Protein AF-0000000077146013 (afdb_homodimer)

Organism: Bacillus cereus (strain ATCC 14579 / DSM 31 / CCUG 7414 / JCM 2152 / NBRC 15305 / NCIMB 9373 / NCTC 2599 / NRRL B-3711) (NCBI:txid226900)

Secondary structure (DSSP, 8-state):
--EEEEETTTSHHHHHHHHHHHHTT-EEEEEESSSPP-S-SSEEEE--TT-HHHHHHHHHHH--SEEEE--S---TTHHHH-THHHHHHHHHHHHHHHHHHTT--EEEEEEEGGGB---SEEE-TT---B--SSHHHHHHHHHHHHHHHHHHHH--EEEEEEE-EEE-TT--S--HHHHHHHHHHTT--EE------EEEEEEHHHHHHHHHHHHHH---EEEEES-S-EEEHHHHHHHHHHHHT-GGGEETTSSPPPTTS-SBEEE--HHHHHTS----HHHHHTSSSTTHHHHHHHTTT-/--EEEEETTTSHHHHHHHHHHHHTT-EEEEEESSSPP-S-SSEEEE--TT-HHHHHHHHHHH--SEEEE--S---TTHHHH-THHHHHHHHHHHHHHHHHHTT--EEEEEEEGGGB---SEEE-TT---B--SSHHHHHHHHHHHHHHHHHHHH--EEEEEEE-EEE-TT--S--HHHHHHHHHHTT--EE------EEEEEEHHHHHHHHHHHHHH---EEEEES-S-EEEHHHHHHHHHHHHT-GGGEETTSSPPPTTS-SBEEE--HHHHHTS----HHHHHTSSSTTHHHHHHHTTT-

InterPro domains:
  IPR001509 NAD-dependent epimerase/dehydratase [PF01370] (4-226)
  IPR036291 NAD(P)-binding domain superfamily [SSF51735] (1-283)
  IPR050177 Bifunctional lipid A modification and metabolic enzymes [PTHR43245] (1-280)

Solvent-accessible surface area (backbone atoms only — not comparable to full-atom values): 31900 Å² total; per-residue (Å²): 120,60,32,31,34,28,37,32,22,47,40,74,53,20,46,44,33,54,51,52,40,50,75,71,57,38,46,47,37,26,26,28,69,86,59,73,67,68,90,65,94,55,47,77,38,85,45,57,59,81,35,64,70,50,38,48,51,51,42,66,72,65,47,33,40,31,36,40,44,56,62,69,76,75,50,64,74,57,25,39,70,34,75,59,29,68,50,46,40,43,28,50,51,50,46,52,50,47,34,47,74,58,58,28,45,39,38,35,36,62,50,41,52,63,32,42,53,83,47,73,44,69,47,50,71,84,58,83,56,60,27,68,87,34,48,31,19,32,33,50,45,42,45,48,55,50,48,57,56,50,21,69,75,70,65,41,42,41,26,36,35,25,35,55,46,66,41,51,62,77,64,71,76,71,43,68,65,58,42,41,50,53,23,48,75,68,72,32,67,24,74,29,32,70,28,73,37,24,43,34,54,32,46,40,63,50,53,20,48,50,53,52,49,44,62,72,67,62,61,64,49,64,40,43,49,58,59,51,55,52,42,37,42,44,60,52,51,48,50,52,20,55,73,71,68,43,55,87,34,59,34,65,59,64,38,90,68,64,87,86,53,54,46,37,37,37,48,50,29,59,59,37,39,71,75,64,67,49,71,64,48,62,50,60,81,31,57,82,55,90,65,24,78,52,49,56,58,55,58,44,76,107,121,61,31,31,34,29,37,32,22,47,39,75,53,20,47,44,34,53,52,53,41,50,74,72,57,40,45,46,36,27,26,28,71,86,59,73,67,68,91,66,94,55,47,78,37,85,45,56,59,82,36,65,70,52,38,47,50,52,42,68,71,66,48,34,40,31,36,39,45,54,60,68,77,75,49,64,74,58,24,37,70,33,74,60,29,67,49,46,39,43,28,51,51,50,47,50,51,47,34,47,75,57,59,28,46,37,38,35,35,64,50,40,51,61,33,42,53,84,47,74,44,69,47,51,73,83,60,84,56,60,26,68,88,34,49,31,19,32,31,51,44,42,45,49,55,49,47,57,54,49,22,69,74,70,66,43,43,42,25,38,35,24,36,54,48,65,39,52,62,78,64,71,76,71,44,68,64,58,41,40,50,52,22,48,74,67,73,34,68,25,74,29,33,70,27,73,37,25,44,34,54,31,46,41,65,49,52,20,50,50,53,53,48,44,62,72,68,63,61,64,50,65,37,44,48,57,60,50,55,52,41,37,43,45,58,51,50,48,50,52,19,55,73,72,68,43,57,86,34,58,34,66,57,63,37,89,68,64,87,89,54,55,45,38,37,37,47,51,32,59,59,37,37,71,76,64,68,48,71,66,48,60,48,60,82,34,58,83,55,89,64,23,76,53,50,58,60,56,58,41,74,108

Foldseek 3Di:
DAEEEEECLQPDLNVLLQVVCVVVPYQYEYEDAPDDHDPDPHHYHHADLLDLVRLLVVCLVRLGQEYEYEDADDAPDCRFAPPCLVSVLVSVVSNVVSSLVSNHAEYEYEAAPQQADDDADEDDQPDPGGDCPTSRNVSRVVSQVVCQVVCVVSVHQYEYEHEYAEAFPPDDDCRQLVQLLVCVVVVAAREEEQQLAWTFYAYSSLQSVLRNLCRVLRDGGYAYRTQQDIDGRVVLSCLLCVVSVHNVRYHYNRDYDDPPHYRYYGYDRPCSCPVSVDHHCLCVVPVPDPSSVNVRNPVRVD/DAEEEEECLQPDLNVLLQVVCVVVPYQYEYEDAPDDHDPDPHHYHHADLLDLVRLLVVCLVRLGQEYEYEDADDAPDCRFAPPCLVSVLVSVVSNVVSSLVSPHAEYEYEAAPQQADFDADEDDQPDPGGDCPTSRNVSRVVSQVVCQVVCVVSVHQYEYEHEYAEAFAPDDDCGQLVQLLVCVVVVAAREEEQQLAWTFYAYSSLQSVLRNLCRVLRDGGYAYRTQQDIDGRVVLSCLLCVVSVHNVRYHYNRDYDDPPHYRYYGYDRPCSCPVSVDHHCLCVVPVPDPSSVSVRNVVRVD

Radius of gyration: 28.06 Å; Cα contacts (8 Å, |Δi|>4): 1224; chains: 2; bounding box: 47×86×62 Å

pLDDT: mean 90.29, std 14.58, range [30.48, 98.94]

Nearest PDB structures (foldseek):
  1n7g-assembly1_D  TM=8.076E-01  e=1.288E-20  Arabidopsis thaliana
  3m2p-assembly2_C  TM=8.566E-01  e=1.652E-19  Bacillus cereus ATCC 14579
  1r66-assembly1_A-2  TM=8.326E-01  e=8.518E-19  Streptomyces venezuelae
  1r6d-assembly1_A-2  TM=8.317E-01  e=5.270E-18  Streptomyces venezuelae
  8shh-assembly1_B  TM=7.884E-01  e=2.542E-18  Micromonospora carbonacea

Structure (mmCIF, N/CA/C/O backbone):
data_AF-0000000077146013-model_v1
#
loop_
_entity.id
_entity.type
_entity.pdbx_description
1 polymer 'CDP-3-C-methyl-4-keto-6-deoxy-hexose 4-reductase'
#
loop_
_atom_site.group_PDB
_atom_site.id
_atom_site.type_symbol
_atom_site.label_atom_id
_atom_site.label_alt_id
_atom_site.label_comp_id
_atom_site.label_asym_id
_atom_site.label_entity_id
_atom_site.label_seq_id
_atom_site.pdbx_PDB_ins_code
_atom_site.Cartn_x
_atom_site.Cartn_y
_atom_site.Cartn_z
_atom_site.occupancy
_atom_site.B_iso_or_equiv
_atom_site.auth_seq_id
_atom_site.auth_comp_id
_atom_site.auth_asym_id
_atom_site.auth_atom_id
_atom_site.pdbx_PDB_model_num
ATOM 1 N N . MET A 1 1 ? -20.594 8.898 26.219 1 82.44 1 MET A N 1
ATOM 2 C CA . MET A 1 1 ? -19.641 9.773 25.562 1 82.44 1 MET A CA 1
ATOM 3 C C . MET A 1 1 ? -18.828 9.008 24.516 1 82.44 1 MET A C 1
ATOM 5 O O . MET A 1 1 ? -18.484 7.848 24.719 1 82.44 1 MET A O 1
ATOM 9 N N . LYS A 1 2 ? -18.688 9.625 23.297 1 94.38 2 LYS A N 1
ATOM 10 C CA . LYS A 1 2 ? -17.922 8.969 22.25 1 94.38 2 LYS A CA 1
ATOM 11 C C . LYS A 1 2 ? -16.438 8.969 22.578 1 94.38 2 LYS A C 1
ATOM 13 O O . LYS A 1 2 ? -15.875 10 22.969 1 94.38 2 LYS A O 1
ATOM 18 N N . LYS A 1 3 ? -15.898 7.898 22.672 1 97.94 3 LYS A N 1
ATOM 19 C CA . LYS A 1 3 ? -14.461 7.762 22.875 1 97.94 3 LYS A CA 1
ATOM 20 C C . LYS A 1 3 ? -13.703 7.922 21.547 1 97.94 3 LYS A C 1
ATOM 22 O O . LYS A 1 3 ? -13.969 7.207 20.578 1 97.94 3 LYS A O 1
ATOM 27 N N . VAL A 1 4 ? -12.773 8.844 21.516 1 98.88 4 VAL A N 1
ATOM 28 C CA . VAL A 1 4 ? -11.992 9.078 20.312 1 98.88 4 VAL A CA 1
ATOM 29 C C . VAL A 1 4 ? -10.508 8.922 20.609 1 98.88 4 VAL A C 1
ATOM 31 O O . VAL A 1 4 ? -10.031 9.367 21.672 1 98.88 4 VAL A O 1
ATOM 34 N N . VAL A 1 5 ? -9.82 8.211 19.781 1 98.88 5 VAL A N 1
ATOM 35 C CA . VAL A 1 5 ? -8.359 8.133 19.828 1 98.88 5 VAL A CA 1
ATOM 36 C C . VAL A 1 5 ? -7.762 9.125 18.828 1 98.88 5 VAL A C 1
ATOM 38 O O . VAL A 1 5 ? -8.242 9.242 17.703 1 98.88 5 VAL A O 1
ATOM 41 N N . VAL A 1 6 ? -6.789 9.883 19.281 1 98.75 6 VAL A N 1
ATOM 42 C CA . VAL A 1 6 ? -5.984 10.758 18.438 1 98.75 6 VAL A CA 1
ATOM 43 C C . VAL A 1 6 ? -4.527 10.305 18.469 1 98.75 6 VAL A C 1
ATOM 45 O O . VAL A 1 6 ? -3.824 10.508 19.453 1 98.75 6 VAL A O 1
ATOM 48 N N . THR A 1 7 ? -4.098 9.672 17.359 1 98.56 7 THR A N 1
ATOM 49 C CA . THR A 1 7 ? -2.664 9.414 17.297 1 98.56 7 THR A CA 1
ATOM 50 C C . THR A 1 7 ? -1.906 10.672 16.875 1 98.56 7 THR A C 1
ATOM 52 O O . THR A 1 7 ? -2.412 11.469 16.078 1 98.56 7 THR A O 1
ATOM 55 N N . GLY A 1 8 ? -0.671 10.812 17.453 1 96.38 8 GLY A N 1
ATOM 56 C CA . GLY A 1 8 ? 0.043 12.062 17.219 1 96.38 8 GLY A CA 1
ATOM 57 C C . GLY A 1 8 ? -0.553 13.234 17.984 1 96.38 8 GLY A C 1
ATOM 58 O O . GLY A 1 8 ? -0.458 14.375 17.531 1 96.38 8 GLY A O 1
ATOM 59 N N . GLY A 1 9 ? -1.17 12.914 19.062 1 96 9 GLY A N 1
ATOM 60 C CA . GLY A 1 9 ? -1.886 13.938 19.812 1 96 9 GLY A CA 1
ATOM 61 C C . GLY A 1 9 ? -0.978 15.023 20.359 1 96 9 GLY A C 1
ATOM 62 O O . GLY A 1 9 ? -1.413 16.156 20.562 1 96 9 GLY A O 1
ATOM 63 N N . SER A 1 10 ? 0.264 14.695 20.562 1 93.75 10 SER A N 1
ATOM 64 C CA . SER A 1 10 ? 1.206 15.656 21.125 1 93.75 10 SER A CA 1
ATOM 65 C C . SER A 1 10 ? 1.907 16.453 20.031 1 93.75 10 SER A C 1
ATOM 67 O O . S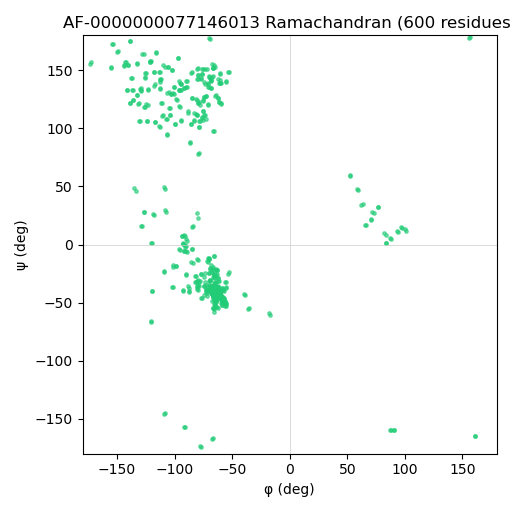ER A 1 10 ? 2.725 17.328 20.312 1 93.75 10 SER A O 1
ATOM 69 N N . GLY A 1 11 ? 1.597 16.125 18.797 1 92.81 11 GLY A N 1
ATOM 70 C CA . GLY A 1 11 ? 2.225 16.797 17.672 1 92.81 11 GLY A CA 1
ATOM 71 C C . GLY A 1 11 ? 1.648 18.188 17.406 1 92.81 11 GLY A C 1
ATOM 72 O O . GLY A 1 11 ? 0.828 18.672 18.188 1 92.81 11 GLY A O 1
ATOM 73 N N . TRP A 1 12 ? 2.102 18.75 16.344 1 90.62 12 TRP A N 1
ATOM 74 C CA . TRP A 1 12 ? 1.746 20.125 15.984 1 90.62 12 TRP A CA 1
ATOM 75 C C . TRP A 1 12 ? 0.247 20.25 15.742 1 90.62 12 TRP A C 1
ATOM 77 O O . TRP A 1 12 ? -0.431 21.047 16.391 1 90.62 12 TRP A O 1
ATOM 87 N N . ILE A 1 13 ? -0.302 19.391 14.828 1 94.5 13 ILE A N 1
ATOM 88 C CA . ILE A 1 13 ? -1.732 19.406 14.547 1 94.5 13 ILE A CA 1
ATOM 89 C C . ILE A 1 13 ? -2.498 18.781 15.711 1 94.5 13 ILE A C 1
ATOM 91 O O . ILE A 1 13 ? -3.566 19.266 16.094 1 94.5 13 ILE A O 1
ATOM 95 N N . GLY A 1 14 ? -1.91 17.828 16.359 1 96.06 14 GLY A N 1
ATOM 96 C CA . GLY A 1 14 ? -2.543 17 17.375 1 96.06 14 GLY A CA 1
ATOM 97 C C . GLY A 1 14 ? -3.021 17.797 18.578 1 96.06 14 GLY A C 1
ATOM 98 O O . GLY A 1 14 ? -4.133 17.578 19.062 1 96.06 14 GLY A O 1
ATOM 99 N N . LYS A 1 15 ? -2.23 18.719 19.047 1 93.5 15 LYS A N 1
ATOM 100 C CA . LYS A 1 15 ? -2.592 19.484 20.234 1 93.5 15 LYS A CA 1
ATOM 101 C C . LYS A 1 15 ? -3.861 20.297 20 1 93.5 15 LYS A C 1
ATOM 103 O O . LYS A 1 15 ? -4.695 20.438 20.906 1 93.5 15 LYS A O 1
ATOM 108 N N . TYR A 1 16 ? -3.98 20.797 18.719 1 94.19 16 TYR A N 1
ATOM 109 C CA . TYR A 1 16 ? -5.172 21.578 18.391 1 94.19 16 TYR A CA 1
ATOM 110 C C . TYR A 1 16 ? -6.383 20.672 18.234 1 94.19 16 TYR A C 1
ATOM 112 O O . TYR A 1 16 ? -7.492 21.031 18.641 1 94.19 16 TYR A O 1
ATOM 120 N N . VAL A 1 17 ? -6.188 19.5 17.703 1 97.88 17 VAL A N 1
ATOM 121 C CA . VAL A 1 17 ? -7.262 18.531 17.516 1 97.88 17 VAL A CA 1
ATOM 122 C C . VAL A 1 17 ? -7.777 18.062 18.875 1 97.88 17 VAL A C 1
ATOM 124 O O . VAL A 1 17 ? -8.984 18.047 19.125 1 97.88 17 VAL A O 1
ATOM 127 N N . VAL A 1 18 ? -6.855 17.703 19.75 1 97.81 18 VAL A N 1
ATOM 128 C CA . VAL A 1 18 ? -7.199 17.219 21.078 1 97.81 18 VAL A CA 1
ATOM 129 C C . VAL A 1 18 ? -7.996 18.297 21.828 1 97.81 18 VAL A C 1
ATOM 131 O O . VAL A 1 18 ? -9.039 18 22.422 1 97.81 18 VAL A O 1
ATOM 134 N N . HIS A 1 19 ? -7.523 19.531 21.75 1 96.25 19 HIS A N 1
ATOM 135 C CA . HIS A 1 19 ? -8.211 20.641 22.406 1 96.25 19 HI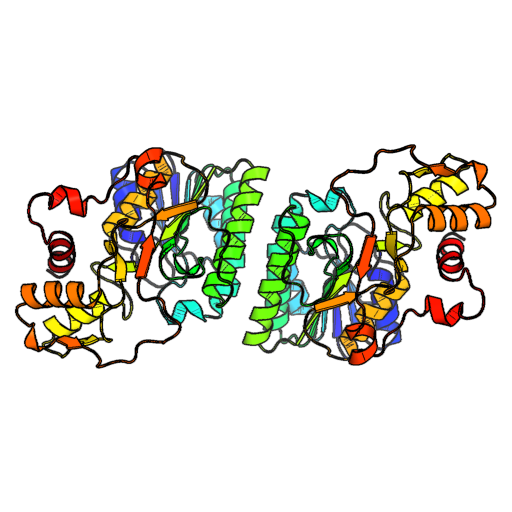S A CA 1
ATOM 136 C C . HIS A 1 19 ? -9.641 20.781 21.906 1 96.25 19 HIS A C 1
ATOM 138 O O . HIS A 1 19 ? -10.57 20.891 22.703 1 96.25 19 HIS A O 1
ATOM 144 N N . SER A 1 20 ? -9.773 20.766 20.641 1 96.38 20 SER A N 1
ATOM 145 C CA . SER A 1 20 ? -11.086 20.922 20.016 1 96.38 20 SER A CA 1
ATOM 146 C C . SER A 1 20 ? -12.031 19.797 20.422 1 96.38 20 SER A C 1
ATOM 148 O O . SER A 1 20 ? -13.203 20.031 20.719 1 96.38 20 SER A O 1
ATOM 150 N N . LEU A 1 21 ? -11.562 18.562 20.453 1 98.19 21 LEU A N 1
ATOM 151 C CA . LEU A 1 21 ? -12.375 17.391 20.766 1 98.19 21 LEU A CA 1
ATOM 152 C C . LEU A 1 21 ? -12.844 17.438 22.219 1 98.19 21 LEU A C 1
ATOM 154 O O . LEU A 1 21 ? -13.984 17.062 22.516 1 98.19 21 LEU A O 1
ATOM 158 N N . ILE A 1 22 ? -11.961 17.922 23.109 1 97.25 22 ILE A N 1
ATOM 159 C CA . ILE A 1 22 ? -12.328 18.062 24.5 1 97.25 22 ILE A CA 1
ATOM 160 C C . ILE A 1 22 ? -13.492 19.062 24.641 1 97.25 22 ILE A C 1
ATOM 162 O O . ILE A 1 22 ? -14.469 18.781 25.328 1 97.25 22 ILE A O 1
ATOM 166 N N . GLN A 1 23 ? -13.375 20.125 23.875 1 95.56 23 GLN A N 1
ATOM 167 C CA . GLN A 1 23 ? -14.406 21.156 23.922 1 95.56 23 GLN A CA 1
ATOM 168 C C . GLN A 1 23 ? -15.734 20.625 23.391 1 95.56 23 GLN A C 1
ATOM 170 O O . GLN A 1 23 ? -16.797 21.047 23.844 1 95.56 23 GLN A O 1
ATOM 175 N N . LYS A 1 24 ? -15.656 19.672 22.578 1 95.94 24 LYS A N 1
ATOM 176 C CA . LYS A 1 24 ? -16.859 19.125 21.953 1 95.94 24 LYS A CA 1
ATOM 177 C C . LYS A 1 24 ? -17.438 18 22.781 1 95.94 24 LYS A C 1
ATOM 179 O O . LYS A 1 24 ? -18.453 17.391 22.406 1 95.94 24 LYS A O 1
ATOM 184 N N . GLY A 1 25 ? -16.781 17.578 23.859 1 96.62 25 GLY A N 1
ATOM 185 C CA . GLY A 1 25 ? -17.359 16.641 24.812 1 96.62 25 GLY A CA 1
ATOM 186 C C . GLY A 1 25 ? -16.938 15.203 24.578 1 96.62 25 GLY A C 1
ATOM 187 O O . GLY A 1 25 ? -17.516 14.273 25.141 1 96.62 25 GLY A O 1
ATOM 188 N N . TYR A 1 26 ? -15.922 14.961 23.781 1 98 26 TYR A N 1
ATOM 189 C CA . TYR A 1 26 ? -15.406 13.609 23.562 1 98 26 TYR A CA 1
ATOM 190 C C . TYR A 1 26 ? -14.57 13.148 24.75 1 98 26 TYR A C 1
ATOM 192 O O . TYR A 1 26 ? -13.93 13.961 25.422 1 98 26 TYR A O 1
ATOM 200 N N . GLU A 1 27 ? -14.617 11.906 25.016 1 98.62 27 GLU A N 1
ATOM 201 C CA . GLU A 1 27 ? -13.555 11.289 25.797 1 98.62 27 GLU A CA 1
ATOM 202 C C . GLU A 1 27 ? -12.32 11.031 24.938 1 98.62 27 GLU A C 1
ATOM 204 O O . GLU A 1 27 ? -12.305 10.109 24.125 1 98.62 27 GLU A O 1
ATOM 209 N N . VAL A 1 28 ? -11.336 11.859 25.188 1 98.62 28 VAL A N 1
ATOM 210 C CA . VAL A 1 28 ? -10.203 11.875 24.266 1 98.62 28 VAL A CA 1
ATOM 211 C C . VAL A 1 28 ? -9.07 11.016 24.812 1 98.62 28 VAL A C 1
ATOM 213 O O . VAL A 1 28 ? -8.648 11.203 25.969 1 98.62 28 VAL A O 1
ATOM 216 N N . HIS A 1 29 ? -8.625 10.062 24.047 1 98.62 29 HIS A N 1
ATOM 217 C CA . HIS A 1 29 ? -7.402 9.305 24.266 1 98.62 29 HIS A CA 1
ATOM 218 C C . HIS A 1 29 ? -6.344 9.648 23.219 1 98.62 29 HIS A C 1
ATOM 220 O O . HIS A 1 29 ? -6.496 9.336 22.047 1 98.62 29 HIS A O 1
ATOM 226 N N . ALA A 1 30 ? -5.266 10.32 23.641 1 98.19 30 ALA A N 1
ATOM 227 C CA . ALA A 1 30 ? -4.234 10.805 22.719 1 98.19 30 ALA A CA 1
ATOM 228 C C . ALA A 1 30 ? -2.914 10.07 22.938 1 98.19 30 ALA A C 1
ATOM 230 O O . ALA A 1 30 ? -2.533 9.805 24.094 1 98.19 30 ALA A O 1
ATOM 231 N N . THR A 1 31 ? -2.236 9.758 21.812 1 97.81 31 THR A N 1
ATOM 232 C CA . THR A 1 31 ? -0.962 9.062 21.953 1 97.81 31 THR A CA 1
ATOM 233 C C . THR A 1 31 ? 0.205 10.031 21.766 1 97.81 31 THR A C 1
ATOM 235 O O . THR A 1 31 ? 0.073 11.055 21.094 1 97.81 31 THR A O 1
ATOM 238 N N . TYR A 1 32 ? 1.273 9.703 22.438 1 95.69 32 TYR A N 1
ATOM 239 C CA . TYR A 1 32 ? 2.576 10.336 22.266 1 95.69 32 TYR A CA 1
ATOM 240 C C . TYR A 1 32 ? 3.701 9.32 22.391 1 95.69 32 TYR A C 1
ATOM 242 O O . TYR A 1 32 ? 3.49 8.211 22.891 1 95.69 32 TYR A O 1
ATOM 250 N N . ASN A 1 33 ? 4.867 9.656 21.797 1 90.25 33 ASN A N 1
ATOM 251 C CA . ASN A 1 33 ? 5.992 8.727 21.875 1 90.25 33 ASN A CA 1
ATOM 252 C C . ASN A 1 33 ? 7.199 9.375 22.547 1 90.25 33 ASN A C 1
ATOM 254 O O . ASN A 1 33 ? 7.492 9.102 23.719 1 90.25 33 ASN A O 1
ATOM 258 N N . LYS A 1 34 ? 7.809 10.391 21.906 1 80 34 LYS A N 1
ATOM 259 C CA . LYS A 1 34 ? 9.039 10.992 22.422 1 80 34 LYS A CA 1
ATOM 260 C C . LYS A 1 34 ? 8.75 12.312 23.125 1 80 34 LYS A C 1
ATOM 262 O O . LYS A 1 34 ? 9.297 12.586 24.188 1 80 34 LYS A O 1
ATOM 267 N N . ASN A 1 35 ? 7.758 13.023 22.531 1 75.12 35 ASN A N 1
ATOM 268 C CA . ASN A 1 35 ? 7.488 14.344 23.094 1 75.12 35 ASN A CA 1
ATOM 269 C C . ASN A 1 35 ? 6.449 14.281 24.203 1 75.12 35 ASN A C 1
ATOM 271 O O . ASN A 1 35 ? 5.48 13.523 24.109 1 75.12 35 ASN A O 1
ATOM 275 N N . ASN A 1 36 ? 6.699 15.047 25.172 1 78.31 36 ASN A N 1
ATOM 276 C CA . ASN A 1 36 ? 5.77 15.102 26.297 1 78.31 36 ASN A CA 1
ATOM 277 C C . ASN A 1 36 ? 4.445 15.742 25.891 1 78.31 36 ASN A C 1
ATOM 279 O O . ASN A 1 36 ? 4.426 16.703 25.125 1 78.31 36 ASN A O 1
ATOM 283 N N . PRO A 1 37 ? 3.443 15.102 26.469 1 80.69 37 PRO A N 1
ATOM 284 C CA . PRO A 1 37 ? 2.105 15.617 26.172 1 80.69 37 PRO A CA 1
ATOM 285 C C . PRO A 1 37 ? 1.881 17.016 26.734 1 80.69 37 PRO A C 1
ATOM 287 O O . PRO A 1 37 ? 2.602 17.453 27.641 1 80.69 37 PRO A O 1
ATOM 290 N N . SER A 1 38 ? 1.011 17.672 26.109 1 80.19 38 SER A N 1
ATOM 291 C CA . SER A 1 38 ? 0.583 18.984 26.594 1 80.19 38 SER A CA 1
ATOM 292 C C . SER A 1 38 ? -0.215 18.859 27.891 1 80.19 38 SER A C 1
ATOM 294 O O . SER A 1 38 ? -0.377 17.766 28.422 1 80.19 38 SER A O 1
ATOM 296 N N . HIS A 1 39 ? -0.571 20.031 28.406 1 86.88 39 HIS A N 1
ATOM 297 C CA . HIS A 1 39 ? -1.297 20.078 29.672 1 86.88 39 HIS A CA 1
ATOM 298 C C . HIS A 1 39 ? -2.795 19.891 29.453 1 86.88 39 HIS A C 1
ATOM 300 O O . HIS A 1 39 ? -3.582 20 30.391 1 86.88 39 HIS A O 1
ATOM 306 N N . LEU A 1 40 ? -3.121 19.438 28.344 1 90.81 40 LEU A N 1
ATOM 307 C CA . LEU A 1 40 ? -4.535 19.266 28.016 1 90.81 40 LEU A CA 1
ATOM 308 C C . LEU A 1 40 ? -5.137 18.109 28.828 1 90.81 40 LEU A C 1
ATOM 310 O O . LEU A 1 40 ? -4.492 17.078 29.016 1 90.81 40 LEU A O 1
ATOM 314 N N . PRO A 1 41 ? -6.355 18.312 29.328 1 93.5 41 PRO A N 1
ATOM 315 C CA . PRO A 1 41 ? -6.996 17.297 30.172 1 93.5 41 PRO A CA 1
ATOM 316 C C . PRO A 1 41 ? -7.594 16.156 29.375 1 93.5 41 PRO A C 1
ATOM 318 O O . PRO A 1 41 ? -8.82 16.062 29.25 1 93.5 41 PRO A O 1
ATOM 321 N N . CYS A 1 42 ? -6.875 15.273 28.938 1 96.5 42 CYS A N 1
ATOM 322 C CA . CYS A 1 42 ? -7.305 14.062 28.25 1 96.5 42 CYS A CA 1
ATOM 323 C C . CYS A 1 42 ? -6.496 12.852 28.719 1 96.5 42 CYS A C 1
ATOM 325 O O . CYS A 1 42 ? -5.676 12.969 29.625 1 96.5 42 CYS A O 1
ATOM 327 N N . HIS A 1 43 ? -6.809 11.68 28.281 1 97.62 43 HIS A N 1
ATOM 328 C CA . HIS A 1 43 ? -6.035 10.484 28.594 1 97.62 43 HIS A CA 1
ATOM 329 C C . HIS A 1 43 ? -4.84 10.336 27.656 1 97.62 43 HIS A C 1
ATOM 331 O O . HIS A 1 43 ? -5 9.992 26.484 1 97.62 43 HIS A O 1
ATOM 337 N N . TRP A 1 44 ? -3.707 10.609 28.234 1 97.5 44 TRP A N 1
ATOM 338 C CA . TRP A 1 44 ? -2.484 10.492 27.438 1 97.5 44 TRP A CA 1
ATOM 339 C C . TRP A 1 44 ? -1.91 9.086 27.531 1 97.5 44 TRP A C 1
ATOM 341 O O . TRP A 1 44 ? -1.844 8.5 28.609 1 97.5 44 TRP A O 1
ATOM 351 N N . HIS A 1 45 ? -1.51 8.57 26.359 1 97.5 45 HIS A N 1
ATOM 352 C CA . HIS A 1 45 ? -0.944 7.23 26.281 1 97.5 45 HIS A CA 1
ATOM 353 C C . HIS A 1 45 ? 0.416 7.246 25.594 1 97.5 45 HIS A C 1
ATOM 355 O O . HIS A 1 45 ? 0.528 7.684 24.438 1 97.5 45 HIS A O 1
ATOM 361 N N . LYS A 1 46 ? 1.414 6.832 26.344 1 97.06 46 LYS A N 1
ATOM 362 C CA . LYS A 1 46 ? 2.691 6.598 25.672 1 97.06 46 LYS A CA 1
ATOM 363 C C . LYS A 1 46 ? 2.668 5.289 24.891 1 97.06 46 LYS A C 1
ATOM 365 O O . LYS A 1 46 ? 2.645 4.207 25.469 1 97.06 46 LYS A O 1
ATOM 370 N N . VAL A 1 47 ? 2.654 5.375 23.531 1 96.94 47 VAL A N 1
ATOM 371 C CA . VAL A 1 47 ? 2.557 4.207 22.672 1 96.94 47 VAL A CA 1
ATOM 372 C C . VAL A 1 47 ? 3.549 4.336 21.516 1 96.94 47 VAL A C 1
ATOM 374 O O . VAL A 1 47 ? 3.631 5.387 20.875 1 96.94 47 VAL A O 1
ATOM 377 N N . ASN A 1 48 ? 4.395 3.389 21.359 1 96.94 48 ASN A N 1
ATOM 378 C CA . ASN A 1 48 ? 5.125 3.281 20.094 1 96.94 48 ASN A CA 1
ATOM 379 C C 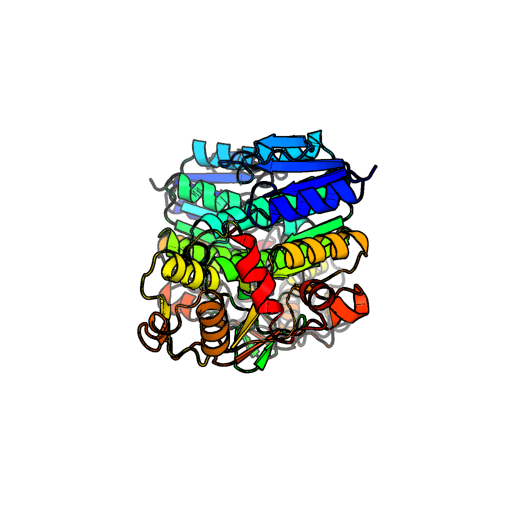. ASN A 1 48 ? 4.266 2.656 19 1 96.94 48 ASN A C 1
ATOM 381 O O . ASN A 1 48 ? 4.148 1.433 18.922 1 96.94 48 ASN A O 1
ATOM 385 N N . LEU A 1 49 ? 3.766 3.457 18.172 1 97.25 49 LEU A N 1
ATOM 386 C CA . LEU A 1 49 ? 2.793 3.025 17.172 1 97.25 49 LEU A CA 1
ATOM 387 C C . LEU A 1 49 ? 3.455 2.154 16.109 1 97.25 49 LEU A C 1
ATOM 389 O O . LEU A 1 49 ? 2.77 1.496 15.32 1 97.25 49 LEU A O 1
ATOM 393 N N . LEU A 1 50 ? 4.77 2.105 16.062 1 95.88 50 LEU A N 1
ATOM 394 C CA . LEU A 1 50 ? 5.465 1.267 15.086 1 95.88 50 LEU A CA 1
ATOM 395 C C . LEU A 1 50 ? 5.594 -0.165 15.602 1 95.88 50 LEU A C 1
ATOM 397 O O . LEU A 1 50 ? 6.082 -1.042 14.883 1 95.88 50 LEU A O 1
ATOM 401 N N . ARG A 1 51 ? 5.148 -0.348 16.828 1 94.56 51 ARG A N 1
ATOM 402 C CA . ARG A 1 51 ? 5.105 -1.684 17.406 1 94.56 51 ARG A CA 1
ATOM 403 C C . ARG A 1 51 ? 3.682 -2.229 17.422 1 94.56 51 ARG A C 1
ATOM 405 O O . ARG A 1 51 ? 2.834 -1.743 18.172 1 94.56 51 ARG A O 1
ATOM 412 N N . ASP A 1 52 ? 3.496 -3.277 16.734 1 94.75 52 ASP A N 1
ATOM 413 C CA . ASP A 1 52 ? 2.156 -3.828 16.562 1 94.75 52 ASP A CA 1
ATOM 414 C C . ASP A 1 52 ? 1.575 -4.289 17.906 1 94.75 52 ASP A C 1
ATOM 416 O O . ASP A 1 52 ? 0.377 -4.137 18.141 1 94.75 52 ASP A O 1
ATOM 420 N N . ASP A 1 53 ? 2.395 -4.875 18.688 1 94.88 53 ASP A N 1
ATOM 421 C CA . ASP A 1 53 ? 1.919 -5.379 19.969 1 94.88 53 ASP A CA 1
ATOM 422 C C . ASP A 1 53 ? 1.437 -4.238 20.859 1 94.88 53 ASP A C 1
ATOM 424 O O . ASP A 1 53 ? 0.428 -4.371 21.562 1 94.88 53 ASP A O 1
ATOM 428 N N . GLU A 1 54 ? 2.096 -3.084 20.844 1 96.75 54 GLU A N 1
ATOM 429 C CA . GLU A 1 54 ? 1.672 -1.926 21.625 1 96.75 54 GLU A CA 1
ATOM 430 C C . GLU A 1 54 ? 0.38 -1.329 21.078 1 96.75 54 GLU A C 1
ATOM 432 O O . GLU A 1 54 ? -0.5 -0.928 21.844 1 96.75 54 GLU A O 1
ATOM 437 N N . VAL A 1 55 ? 0.26 -1.329 19.766 1 97.56 55 VAL A N 1
ATOM 438 C CA . VAL A 1 55 ? -0.938 -0.807 19.109 1 97.56 55 VAL A CA 1
ATOM 439 C C . VAL A 1 55 ? -2.143 -1.67 19.484 1 97.56 55 VAL A C 1
ATOM 441 O O . VAL A 1 55 ? -3.191 -1.15 19.875 1 97.56 55 VAL A O 1
ATOM 444 N N . LYS A 1 56 ? -1.944 -2.955 19.344 1 96.94 56 LYS A N 1
ATOM 445 C CA . LYS A 1 56 ? -3.014 -3.898 19.656 1 96.94 56 LYS A CA 1
ATOM 446 C C . LYS A 1 56 ? -3.5 -3.734 21.094 1 96.94 56 LYS A C 1
ATOM 448 O O . LYS A 1 56 ? -4.703 -3.637 21.344 1 96.94 56 LYS A O 1
ATOM 453 N N . GLN A 1 57 ? -2.574 -3.703 21.984 1 98 57 GLN A N 1
ATOM 454 C CA . GLN A 1 57 ? -2.916 -3.572 23.406 1 98 57 GLN A CA 1
ATOM 455 C C . GLN A 1 57 ? -3.629 -2.25 23.672 1 98 57 GLN A C 1
ATOM 457 O O . GLN A 1 57 ? -4.645 -2.217 24.359 1 98 57 GLN A O 1
ATOM 462 N N . PHE A 1 58 ? -3.125 -1.194 23.156 1 98.38 58 PHE A N 1
ATOM 463 C CA . PHE A 1 58 ? -3.67 0.142 23.359 1 98.38 58 PHE A CA 1
ATOM 464 C C . PHE A 1 58 ? -5.117 0.216 22.875 1 98.38 58 PHE A C 1
ATOM 466 O O . PHE A 1 58 ? -5.996 0.651 23.625 1 98.38 58 PHE A O 1
ATOM 473 N N . ILE A 1 59 ? -5.391 -0.261 21.656 1 98.69 59 ILE A N 1
ATOM 474 C CA . ILE A 1 59 ? -6.723 -0.183 21.078 1 98.69 59 ILE A CA 1
ATOM 475 C C . ILE A 1 59 ? -7.676 -1.105 21.828 1 98.69 59 ILE A C 1
ATOM 477 O O . ILE A 1 59 ? -8.836 -0.754 22.078 1 98.69 59 ILE A O 1
ATOM 481 N N . SER A 1 60 ? -7.156 -2.275 22.219 1 98.31 60 SER A N 1
ATOM 482 C CA . SER A 1 60 ? -7.969 -3.225 22.969 1 98.31 60 SER A CA 1
ATOM 483 C C . SER A 1 60 ? -8.383 -2.654 24.312 1 98.31 60 SER A C 1
ATOM 485 O O . SER A 1 60 ? -9.492 -2.896 24.781 1 98.31 60 SER A O 1
ATOM 487 N N . ASP A 1 61 ? -7.52 -1.916 24.922 1 98.44 61 ASP A N 1
ATOM 488 C CA . ASP A 1 61 ? -7.781 -1.323 26.219 1 98.44 61 ASP A CA 1
ATOM 489 C C . ASP A 1 61 ? -8.789 -0.18 26.125 1 98.44 61 ASP A C 1
ATOM 491 O O . ASP A 1 61 ? -9.695 -0.07 26.938 1 98.44 61 ASP A O 1
ATOM 495 N N . VAL A 1 62 ? -8.672 0.625 25.094 1 98.44 62 VAL A N 1
ATOM 496 C CA . VAL A 1 62 ? -9.438 1.86 25 1 98.44 62 VAL A CA 1
ATOM 497 C C . VAL A 1 62 ? -10.789 1.578 24.344 1 98.44 62 VAL A C 1
ATOM 499 O O . VAL A 1 62 ? -11.812 2.148 24.734 1 98.44 62 VAL A O 1
ATOM 502 N N . GLN A 1 63 ? -10.781 0.744 23.328 1 98.44 63 GLN A N 1
ATOM 503 C CA . GLN A 1 63 ? -11.961 0.386 22.547 1 98.44 63 GLN A CA 1
ATOM 504 C C . GLN A 1 63 ? -12.688 1.632 22.047 1 98.44 63 GLN A C 1
ATOM 506 O O . GLN A 1 63 ? -13.883 1.808 22.312 1 98.44 63 GLN A O 1
ATOM 511 N N . PRO A 1 64 ? -12.016 2.449 21.281 1 98.75 64 PRO A N 1
ATOM 512 C CA . PRO A 1 64 ? -12.625 3.697 20.812 1 98.75 64 PRO A CA 1
ATOM 513 C C . PRO A 1 64 ? -13.625 3.477 19.688 1 98.75 64 PRO A C 1
ATOM 515 O O . PRO A 1 64 ? -13.461 2.557 18.875 1 98.75 64 PRO A O 1
ATOM 518 N N . SER A 1 65 ? -14.602 4.344 19.594 1 98.62 65 SER A N 1
ATOM 519 C CA . SER A 1 65 ? -15.523 4.328 18.469 1 98.62 65 SER A CA 1
ATOM 520 C C . SER A 1 65 ? -15.023 5.207 17.328 1 98.62 65 SER A C 1
ATOM 522 O O . SER A 1 65 ? -15.414 5.016 16.172 1 98.62 65 SER A O 1
ATOM 524 N N . HIS A 1 66 ? -14.211 6.223 17.656 1 98.81 66 HIS A N 1
ATOM 525 C CA . HIS A 1 66 ? -13.68 7.176 16.672 1 98.81 66 HIS A CA 1
ATOM 526 C C . HIS A 1 66 ? -12.156 7.23 16.734 1 98.81 66 HIS A C 1
ATOM 528 O O . HIS A 1 66 ? -11.562 7.004 17.781 1 98.81 66 HIS A O 1
ATOM 534 N N . LEU A 1 67 ? -11.562 7.48 15.562 1 98.88 67 LEU A N 1
ATOM 535 C CA . LEU A 1 67 ? -10.109 7.559 15.43 1 98.88 67 LEU A CA 1
ATOM 536 C C . LEU A 1 67 ? -9.711 8.711 14.516 1 98.88 67 LEU A C 1
ATOM 538 O O . LEU A 1 67 ? -10.227 8.828 13.398 1 98.88 67 LEU A O 1
ATOM 542 N N . ILE A 1 68 ? -8.945 9.625 14.992 1 98.94 68 ILE A N 1
ATOM 543 C CA . ILE A 1 68 ? -8.211 10.562 14.148 1 98.94 68 ILE A CA 1
ATOM 544 C C . ILE A 1 68 ? -6.738 10.164 14.102 1 98.94 68 ILE A C 1
ATOM 546 O O . ILE A 1 68 ? -6.031 10.242 15.109 1 98.94 68 ILE A O 1
ATOM 550 N N . HIS A 1 69 ? -6.297 9.727 12.961 1 98.94 69 HIS A N 1
ATOM 551 C CA . HIS A 1 69 ? -4.93 9.242 12.797 1 98.94 69 HIS A CA 1
ATOM 552 C C . HIS A 1 69 ? -4.039 10.312 12.18 1 98.94 69 HIS A C 1
ATOM 554 O O . HIS A 1 69 ? -4.035 10.5 10.961 1 98.94 69 HIS A O 1
ATOM 560 N N . LEU A 1 70 ? -3.199 10.945 13.031 1 98.5 70 LEU A N 1
ATOM 561 C CA . LEU A 1 70 ? -2.312 12.016 12.586 1 98.5 70 LEU A CA 1
ATOM 562 C C . LEU A 1 70 ? -0.86 11.547 12.586 1 98.5 70 LEU A C 1
ATOM 564 O O . LEU A 1 70 ? -0.007 12.164 11.938 1 98.5 70 LEU A O 1
ATOM 568 N N . ALA A 1 71 ? -0.601 10.555 13.359 1 97.38 71 ALA A N 1
ATOM 569 C CA . ALA A 1 71 ? 0.782 10.141 13.586 1 97.38 71 ALA A CA 1
ATOM 570 C C . ALA A 1 71 ? 1.438 9.695 12.281 1 97.38 71 ALA A C 1
ATOM 572 O O . ALA A 1 71 ? 0.894 8.852 11.562 1 97.38 71 ALA A O 1
ATOM 573 N N . TRP A 1 72 ? 2.482 10.32 11.961 1 97.06 72 TRP A N 1
ATOM 574 C CA . TRP A 1 72 ? 3.406 10.062 10.859 1 97.06 72 TRP A CA 1
ATOM 575 C C . TRP A 1 72 ? 4.629 10.969 10.953 1 97.06 72 TRP A C 1
ATOM 577 O O . TRP A 1 72 ? 4.625 11.953 11.703 1 97.06 72 TRP A O 1
ATOM 587 N N . GLU A 1 73 ? 5.758 10.633 10.383 1 92.25 73 GLU A N 1
ATOM 588 C CA . GLU A 1 73 ? 6.816 11.609 10.156 1 92.25 73 GLU A CA 1
ATOM 589 C C . GLU A 1 73 ? 6.473 12.531 8.984 1 92.25 73 GLU A C 1
ATOM 591 O O . GLU A 1 73 ? 6.434 12.094 7.836 1 92.25 73 GLU A O 1
ATOM 596 N N . ALA A 1 74 ? 6.133 13.812 9.312 1 88.12 74 ALA A N 1
ATOM 597 C CA . ALA A 1 74 ? 5.547 14.641 8.258 1 88.12 74 ALA A CA 1
ATOM 598 C C . ALA A 1 74 ? 6.273 15.977 8.133 1 88.12 74 ALA A C 1
ATOM 600 O O . ALA A 1 74 ? 5.766 16.906 7.512 1 88.12 74 ALA A O 1
ATOM 601 N N . VAL A 1 75 ? 7.422 16.078 8.688 1 86.25 75 VAL A N 1
ATOM 602 C CA . VAL A 1 75 ? 8.156 17.344 8.617 1 86.25 75 VAL A CA 1
ATOM 603 C C . VAL A 1 75 ? 9.008 17.359 7.344 1 86.25 75 VAL A C 1
ATOM 605 O O . VAL A 1 75 ? 9.984 16.625 7.23 1 86.25 75 VAL A O 1
ATOM 608 N N . PRO A 1 76 ? 8.672 18.266 6.445 1 86.5 76 PRO A N 1
ATOM 609 C CA . PRO A 1 76 ? 9.484 18.375 5.23 1 86.5 76 PRO A CA 1
ATOM 610 C C . PRO A 1 76 ? 10.836 19.031 5.484 1 86.5 76 PRO A C 1
ATOM 612 O O . PRO A 1 76 ? 10.984 19.797 6.441 1 86.5 76 PRO A O 1
ATOM 615 N N . PRO A 1 77 ? 11.852 18.641 4.645 1 86.25 77 PRO A N 1
ATOM 616 C CA . PRO A 1 77 ? 11.781 17.703 3.529 1 86.25 77 PRO A CA 1
ATOM 617 C C . PRO A 1 77 ? 12.125 16.266 3.945 1 86.25 77 PRO A C 1
ATOM 619 O O . PRO A 1 77 ? 12.039 15.352 3.129 1 86.25 77 PRO A O 1
ATOM 622 N N . ALA A 1 78 ? 12.422 16.078 5.242 1 90.38 78 ALA A N 1
ATOM 623 C CA . ALA A 1 78 ? 12.922 14.797 5.719 1 90.38 78 ALA A CA 1
ATOM 624 C C . ALA A 1 78 ? 11.867 13.711 5.559 1 90.38 78 ALA A C 1
ATOM 626 O O . ALA A 1 78 ? 12.188 12.555 5.25 1 90.38 78 ALA A O 1
ATOM 627 N N . CYS A 1 79 ? 10.633 14.086 5.684 1 93.69 79 CYS A N 1
ATOM 628 C CA . CYS A 1 79 ? 9.562 13.109 5.664 1 93.69 79 CYS A CA 1
ATOM 629 C C . CYS A 1 79 ? 9.438 12.461 4.285 1 93.69 79 CYS A C 1
ATOM 631 O O . CYS A 1 79 ? 9 11.32 4.168 1 93.69 79 CYS A O 1
ATOM 633 N N . TYR A 1 80 ? 9.891 13.148 3.244 1 95.06 80 TYR A N 1
ATOM 634 C CA . TYR A 1 80 ? 9.656 12.68 1.882 1 95.06 80 TYR A CA 1
ATOM 635 C C . TYR A 1 80 ? 10.461 11.422 1.586 1 95.06 80 TYR A C 1
ATOM 637 O O . TYR A 1 80 ? 10.023 10.562 0.825 1 95.06 80 TYR A O 1
ATOM 645 N N . VAL A 1 81 ? 11.625 11.328 2.213 1 96.12 81 VAL A N 1
ATOM 646 C CA . VAL A 1 81 ? 12.531 10.266 1.8 1 96.12 81 VAL A CA 1
ATOM 647 C C . VAL A 1 81 ? 12.82 9.336 2.98 1 96.12 81 VAL A C 1
ATOM 649 O O . VAL A 1 81 ? 13.562 8.359 2.85 1 96.12 81 VAL A O 1
ATOM 652 N N . SER A 1 82 ? 12.195 9.617 4.129 1 97.44 82 SER A N 1
ATOM 653 C CA . SER A 1 82 ? 12.484 8.852 5.336 1 97.44 82 SER A CA 1
ATOM 654 C C . SER A 1 82 ? 12.148 7.375 5.152 1 97.44 82 SER A C 1
ATOM 656 O O . SER A 1 82 ? 11.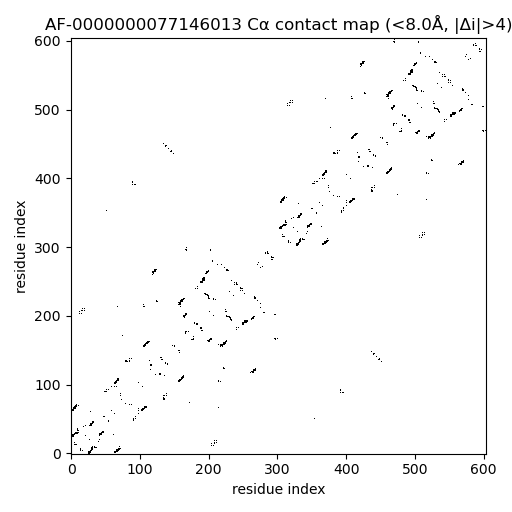094 7.039 4.609 1 97.44 82 SER A O 1
ATOM 658 N N . ILE A 1 83 ? 13.039 6.496 5.676 1 97.38 83 ILE A N 1
ATOM 659 C CA . ILE A 1 83 ? 12.812 5.055 5.652 1 97.38 83 ILE A CA 1
ATOM 660 C C . ILE A 1 83 ? 11.586 4.711 6.492 1 97.38 83 ILE A C 1
ATOM 662 O O . ILE A 1 83 ? 10.93 3.695 6.25 1 97.38 83 ILE A O 1
ATOM 666 N N . ASN A 1 84 ? 11.219 5.574 7.379 1 97.56 84 ASN A N 1
ATOM 667 C CA . ASN A 1 84 ? 10.125 5.305 8.305 1 97.56 84 ASN A CA 1
ATOM 668 C C . ASN A 1 84 ? 8.773 5.27 7.586 1 97.56 84 ASN A C 1
ATOM 670 O O . ASN A 1 84 ? 7.797 4.746 8.117 1 97.56 84 ASN A O 1
ATOM 674 N N . ASN A 1 85 ? 8.703 5.887 6.391 1 98.62 85 ASN A N 1
ATOM 675 C CA . ASN A 1 85 ? 7.461 5.832 5.625 1 98.62 85 ASN A CA 1
ATOM 676 C C . ASN A 1 85 ? 7.008 4.395 5.387 1 98.62 85 ASN A C 1
ATOM 678 O O . ASN A 1 85 ? 5.816 4.09 5.465 1 98.62 85 ASN A O 1
ATOM 682 N N . TYR A 1 86 ? 7.98 3.525 5.168 1 98.44 86 TYR A N 1
ATOM 683 C CA . TYR A 1 86 ? 7.68 2.127 4.875 1 98.44 86 TYR A CA 1
ATOM 684 C C . TYR A 1 86 ? 7.125 1.421 6.105 1 98.44 86 TYR A C 1
ATOM 686 O O . TYR A 1 86 ? 6.32 0.493 5.988 1 98.44 86 TYR A O 1
ATOM 694 N N . TYR A 1 87 ? 7.52 1.829 7.266 1 97.88 87 TYR A N 1
ATOM 695 C CA . TYR A 1 87 ? 7.035 1.252 8.516 1 97.88 87 TYR A CA 1
ATOM 696 C C . TYR A 1 87 ? 5.691 1.855 8.906 1 97.88 87 TYR A C 1
ATOM 698 O O . TYR A 1 87 ? 4.828 1.164 9.453 1 97.88 87 TYR A O 1
ATOM 706 N N . TRP A 1 88 ? 5.504 3.092 8.57 1 98.38 88 TRP A N 1
ATOM 707 C CA . TRP A 1 88 ? 4.262 3.771 8.922 1 98.38 88 TRP A CA 1
ATOM 708 C C . TRP A 1 88 ? 3.088 3.199 8.133 1 98.38 88 TRP A C 1
ATOM 710 O O . TRP A 1 88 ? 1.963 3.145 8.633 1 98.38 88 TRP A O 1
ATOM 720 N N . LEU A 1 89 ? 3.328 2.812 6.84 1 98.69 89 LEU A N 1
ATOM 721 C CA . LEU A 1 89 ? 2.262 2.166 6.086 1 98.69 89 LEU A CA 1
ATOM 722 C C . LEU A 1 89 ? 1.74 0.938 6.82 1 98.69 89 LEU A C 1
ATOM 724 O O . LEU A 1 89 ? 0.543 0.837 7.098 1 98.69 89 LEU A O 1
ATOM 728 N N . LYS A 1 90 ? 2.652 0.083 7.219 1 98 90 LYS A N 1
ATOM 729 C CA . LYS A 1 90 ? 2.291 -1.146 7.918 1 98 90 LYS A CA 1
ATOM 730 C C . LYS A 1 90 ? 1.622 -0.843 9.258 1 98 90 LYS A C 1
ATOM 732 O O . LYS A 1 90 ? 0.583 -1.422 9.578 1 98 90 LYS A O 1
ATOM 737 N N . SER A 1 91 ? 2.188 0.06 9.977 1 97.81 91 SER A N 1
ATOM 738 C CA . SER A 1 91 ? 1.702 0.372 11.312 1 97.81 91 SER A CA 1
ATOM 739 C C . SER A 1 91 ? 0.316 1.006 11.266 1 97.81 91 SER A C 1
ATOM 741 O O . SER A 1 91 ? -0.523 0.742 12.133 1 97.81 91 SER A O 1
ATOM 743 N N . SER A 1 92 ? 0.077 1.854 10.297 1 98.75 92 SER A N 1
ATOM 744 C CA . SER A 1 92 ? -1.228 2.49 10.148 1 98.75 92 SER A CA 1
ATOM 745 C C . SER A 1 92 ? -2.299 1.474 9.773 1 98.75 92 SER A C 1
ATOM 747 O O . SER A 1 92 ? -3.422 1.531 10.273 1 98.75 92 SER A O 1
ATOM 749 N N . ILE A 1 93 ? -1.918 0.536 8.883 1 98.75 93 ILE A N 1
ATOM 750 C CA . ILE A 1 93 ? -2.842 -0.541 8.531 1 98.75 93 ILE A CA 1
ATOM 751 C C . ILE A 1 93 ? -3.197 -1.337 9.789 1 98.75 93 ILE A C 1
ATOM 753 O O . ILE A 1 93 ? -4.375 -1.587 10.062 1 98.75 93 ILE A O 1
ATOM 757 N N . SER A 1 94 ? -2.197 -1.671 10.578 1 97.94 94 SER A N 1
ATOM 758 C CA . SER A 1 94 ? -2.4 -2.43 11.812 1 97.94 94 SER A CA 1
ATOM 759 C C . SER A 1 94 ? -3.322 -1.685 12.773 1 97.94 94 SER A C 1
ATOM 761 O O . SER A 1 94 ? -4.258 -2.27 13.32 1 97.94 94 SER A O 1
ATOM 763 N N . LEU A 1 95 ? -3.066 -0.433 12.922 1 98.75 95 LEU A N 1
ATOM 764 C CA . LEU A 1 95 ? -3.861 0.409 13.812 1 98.75 95 LEU A CA 1
ATOM 765 C C . LEU A 1 95 ? -5.332 0.392 13.406 1 98.75 95 LEU A C 1
ATOM 767 O O . LEU A 1 95 ? -6.207 0.165 14.242 1 98.75 95 LEU A O 1
ATOM 771 N N . ILE A 1 96 ? -5.586 0.59 12.148 1 98.88 96 ILE A N 1
ATOM 772 C CA . ILE A 1 96 ? -6.949 0.709 11.641 1 98.88 96 ILE A CA 1
ATOM 773 C C . ILE A 1 96 ? -7.645 -0.649 11.711 1 98.88 96 ILE A C 1
ATOM 775 O O . ILE A 1 96 ? -8.828 -0.731 12.031 1 98.88 96 ILE A O 1
ATOM 779 N N . GLN A 1 97 ? -6.895 -1.726 11.414 1 98.62 97 GLN A N 1
ATOM 780 C CA . GLN A 1 97 ? -7.477 -3.061 11.492 1 98.62 97 GLN A CA 1
ATOM 781 C C . GLN A 1 97 ? -7.859 -3.406 12.93 1 98.62 97 GLN A C 1
ATOM 783 O O . GLN A 1 97 ? -8.945 -3.934 13.172 1 98.62 97 GLN A O 1
ATOM 788 N N . HIS A 1 98 ? -6.965 -3.133 13.914 1 98.31 98 HIS A N 1
ATOM 789 C CA . HIS A 1 98 ? -7.301 -3.367 15.312 1 98.31 98 HIS A CA 1
ATOM 790 C C . HIS A 1 98 ? -8.477 -2.504 15.75 1 98.31 98 HIS A C 1
ATOM 792 O O . HIS A 1 98 ? -9.352 -2.969 16.484 1 98.31 98 HIS A O 1
ATOM 798 N N . PHE A 1 99 ? -8.5 -1.261 15.289 1 98.88 99 PHE A N 1
ATOM 799 C CA . PHE A 1 99 ? -9.594 -0.345 15.57 1 98.88 99 PHE A CA 1
ATOM 800 C C . PHE A 1 99 ? -10.922 -0.922 15.086 1 98.88 99 PHE A C 1
ATOM 802 O O . PHE A 1 99 ? -11.898 -0.956 15.828 1 98.88 99 PHE A O 1
ATOM 809 N N . THR A 1 100 ? -10.93 -1.417 13.836 1 98.62 100 THR A N 1
ATOM 810 C CA . THR A 1 100 ? -12.133 -1.982 13.234 1 98.62 100 THR A CA 1
ATOM 811 C C . THR A 1 100 ? -12.562 -3.252 13.969 1 98.62 100 THR A C 1
ATOM 813 O O . THR A 1 100 ? -13.742 -3.443 14.258 1 98.62 100 THR A O 1
ATOM 816 N N . THR A 1 101 ? -11.578 -4.07 14.328 1 97.25 101 THR A N 1
ATOM 817 C CA . THR A 1 101 ? -11.852 -5.34 14.992 1 97.25 101 THR A CA 1
ATOM 818 C C . THR A 1 101 ? -12.453 -5.113 16.375 1 97.25 101 THR A C 1
ATOM 820 O O . THR A 1 101 ? -13.273 -5.91 16.844 1 97.25 101 THR A O 1
ATOM 823 N N . CYS A 1 102 ? -12.148 -3.988 17 1 97.62 102 CYS A N 1
ATOM 824 C CA . CYS A 1 102 ? -12.609 -3.693 18.344 1 97.62 102 CYS A CA 1
ATOM 825 C C . CYS A 1 102 ? -13.906 -2.893 18.328 1 97.62 102 CYS A C 1
ATOM 827 O O . CYS A 1 102 ? -14.336 -2.361 19.344 1 97.62 102 CYS A O 1
ATOM 829 N N . GLY A 1 103 ? -14.445 -2.754 17.141 1 97.69 103 GLY A N 1
ATOM 830 C CA . GLY A 1 103 ? -15.758 -2.127 17.031 1 97.69 103 GLY A CA 1
ATOM 831 C C . GLY A 1 103 ? -15.688 -0.674 16.609 1 97.69 103 GLY A C 1
ATOM 832 O O . GLY A 1 103 ? -16.672 0.055 16.703 1 97.69 103 GLY A O 1
ATOM 833 N N . GLY A 1 104 ? -14.586 -0.213 16.156 1 98.5 104 GLY A N 1
ATOM 834 C CA . GLY A 1 104 ? -14.461 1.141 15.641 1 98.5 104 GLY A CA 1
ATOM 835 C C . GLY A 1 104 ? -15.477 1.459 14.562 1 98.5 104 GLY A C 1
ATOM 836 O O . GLY A 1 104 ? -15.828 0.592 13.758 1 98.5 104 GLY A O 1
ATOM 837 N N . LYS A 1 105 ? -15.859 2.75 14.531 1 98.56 105 LYS A N 1
ATOM 838 C CA . LYS A 1 105 ? -16.953 3.111 13.641 1 98.56 105 LYS A CA 1
ATOM 839 C C . LYS A 1 105 ? -16.516 4.129 12.594 1 98.56 105 LYS A C 1
ATOM 841 O O . LYS A 1 105 ? -16.906 4.043 11.43 1 98.56 105 LYS A O 1
ATOM 846 N N . ARG A 1 106 ? -15.688 5.098 13.031 1 98.75 106 ARG A N 1
ATOM 847 C CA . ARG A 1 106 ? -15.328 6.199 12.141 1 98.75 106 ARG A CA 1
ATOM 848 C C . ARG A 1 106 ? -13.867 6.59 12.312 1 98.75 106 ARG A C 1
ATOM 850 O O . ARG A 1 106 ? -13.375 6.711 13.438 1 98.75 106 ARG A O 1
ATOM 857 N N . VAL A 1 107 ? -13.234 6.719 11.164 1 98.88 107 VAL A N 1
ATOM 858 C CA . VAL A 1 107 ? -11.82 7.102 11.188 1 98.88 107 VAL A CA 1
ATOM 859 C C . VAL A 1 107 ? -11.586 8.281 10.25 1 98.88 107 VAL A C 1
ATOM 861 O O . VAL A 1 107 ? -12.164 8.336 9.156 1 98.88 107 VAL A O 1
ATOM 864 N N . VAL A 1 108 ? -10.891 9.305 10.695 1 98.94 108 VAL A N 1
ATOM 865 C CA . VAL A 1 108 ? -10.344 10.383 9.883 1 98.94 108 VAL A CA 1
ATOM 866 C C . VAL A 1 108 ? -8.82 10.281 9.867 1 98.94 108 VAL A C 1
ATOM 868 O O . VAL A 1 108 ? -8.18 10.242 10.914 1 98.94 108 VAL A O 1
ATOM 871 N N . VAL A 1 109 ? -8.242 10.164 8.68 1 98.94 109 VAL A N 1
ATOM 872 C CA . VAL A 1 109 ? -6.797 10.023 8.539 1 98.94 109 VAL A CA 1
ATOM 873 C C . VAL A 1 109 ? -6.223 11.266 7.863 1 98.94 109 VAL A C 1
ATOM 875 O O . VAL A 1 109 ? -6.785 11.766 6.887 1 98.94 109 VAL A O 1
ATOM 878 N N . ALA A 1 110 ? -5.125 11.758 8.445 1 98.81 110 ALA A N 1
ATOM 879 C CA . ALA A 1 110 ? -4.418 12.875 7.824 1 98.81 110 ALA A CA 1
ATOM 880 C C . ALA A 1 110 ? -3.645 12.422 6.59 1 98.81 110 ALA A C 1
ATOM 882 O O . ALA A 1 110 ? -2.664 11.688 6.703 1 98.81 110 ALA A O 1
ATOM 883 N N . GLY A 1 111 ? -4.074 12.844 5.465 1 98.56 111 GLY A N 1
ATOM 884 C CA . GLY A 1 111 ? -3.293 12.734 4.246 1 98.56 111 GLY A CA 1
ATOM 885 C C . GLY A 1 111 ? -2.418 13.945 3.982 1 98.56 111 GLY A C 1
ATOM 886 O O . GLY A 1 111 ? -2 14.625 4.918 1 98.56 111 GLY A O 1
ATOM 887 N N . THR A 1 112 ? -2.045 14.156 2.76 1 98.12 112 THR A N 1
ATOM 888 C CA . THR A 1 112 ? -1.145 15.25 2.396 1 98.12 112 THR A CA 1
ATOM 889 C C . THR A 1 112 ? -1.349 15.656 0.941 1 98.12 112 THR A C 1
ATOM 891 O O . THR A 1 112 ? -1.724 14.828 0.106 1 98.12 112 THR A O 1
ATOM 894 N N . GLY A 1 113 ? -1.052 16.891 0.713 1 97.5 113 GLY A N 1
ATOM 895 C CA . GLY A 1 113 ? -1.062 17.359 -0.665 1 97.5 113 GLY A CA 1
ATOM 896 C C . GLY A 1 113 ? -0.026 16.672 -1.535 1 97.5 113 GLY A C 1
ATOM 897 O O . GLY A 1 113 ? -0.165 16.625 -2.76 1 97.5 113 GLY A O 1
ATOM 898 N N . ALA A 1 114 ? 1.003 16.109 -0.971 1 96.88 114 ALA A N 1
ATOM 899 C CA . ALA A 1 114 ? 2.086 15.438 -1.688 1 96.88 114 ALA A CA 1
ATOM 900 C C . ALA A 1 114 ? 1.583 14.18 -2.396 1 96.88 114 ALA A C 1
ATOM 902 O O . ALA A 1 114 ? 2.281 13.617 -3.242 1 96.88 114 ALA A O 1
ATOM 903 N N . GLU A 1 115 ? 0.372 13.789 -2.102 1 98.19 115 GLU A N 1
ATOM 904 C CA . GLU A 1 115 ? -0.218 12.617 -2.742 1 98.19 115 GLU A CA 1
ATOM 905 C C . GLU A 1 115 ? -0.527 12.891 -4.211 1 98.19 115 GLU A C 1
ATOM 907 O O . GLU A 1 115 ? -0.613 11.961 -5.016 1 98.19 115 GLU A O 1
ATOM 912 N N . TYR A 1 116 ? -0.705 14.164 -4.523 1 98.06 116 TYR A N 1
ATOM 913 C CA . TYR A 1 116 ? -1.028 14.555 -5.891 1 98.06 116 TYR A CA 1
ATOM 914 C C . TYR A 1 116 ? 0.237 14.711 -6.727 1 98.06 116 TYR A C 1
ATOM 916 O O . TYR A 1 116 ? 1.296 15.062 -6.203 1 98.06 116 TYR A O 1
ATOM 924 N N . GLU A 1 117 ? 0.098 14.414 -7.996 1 97 117 GLU A N 1
ATOM 925 C CA . GLU A 1 117 ? 1.044 14.992 -8.945 1 97 117 GLU A CA 1
ATOM 926 C C . GLU A 1 117 ? 0.734 16.469 -9.195 1 97 117 GLU A C 1
ATOM 928 O O . GLU A 1 117 ? -0.328 16.797 -9.727 1 97 117 GLU A O 1
ATOM 933 N N . TRP A 1 118 ? 1.646 17.266 -8.789 1 96.25 118 TRP A N 1
ATOM 934 C CA . TRP A 1 118 ? 1.411 18.703 -8.914 1 96.25 118 TRP A CA 1
ATOM 935 C C . TRP A 1 118 ? 1.624 19.172 -10.352 1 96.25 118 TRP A C 1
ATOM 937 O O . TRP A 1 118 ? 2.512 18.672 -11.047 1 96.25 118 TRP A O 1
ATOM 947 N N . PHE A 1 119 ? 0.845 20.062 -10.773 1 96.19 119 PHE A N 1
ATOM 948 C CA . PHE A 1 119 ? 0.908 20.75 -12.07 1 96.19 119 PHE A CA 1
ATOM 949 C C . PHE A 1 119 ? 0.377 22.172 -11.961 1 96.19 119 PHE A C 1
ATOM 951 O O . PHE A 1 119 ? -0.086 22.594 -10.898 1 96.19 119 PHE A O 1
ATOM 958 N N . ASN A 1 120 ? 0.654 22.922 -12.969 1 96.75 120 ASN A N 1
ATOM 959 C CA . ASN A 1 120 ? 0.08 24.266 -12.984 1 96.75 120 ASN A CA 1
ATOM 960 C C . ASN A 1 120 ? -1.438 24.219 -13.125 1 96.75 120 ASN A C 1
ATOM 962 O O . ASN A 1 120 ? -1.957 24.031 -14.227 1 96.75 120 ASN A O 1
ATOM 966 N N . GLY A 1 121 ? -2.135 24.328 -12.039 1 97.25 121 GLY A N 1
ATOM 967 C CA . GLY A 1 121 ? -3.586 24.234 -12.031 1 97.25 121 GLY A CA 1
ATOM 968 C C . GLY A 1 121 ? -4.152 23.938 -10.648 1 97.25 121 GLY A C 1
ATOM 969 O O . GLY A 1 121 ? -3.484 24.156 -9.641 1 97.25 121 GLY A O 1
ATOM 970 N N . VAL A 1 122 ? -5.449 23.516 -10.648 1 98 122 VAL A N 1
ATOM 971 C CA . VAL A 1 122 ? -6.164 23.281 -9.398 1 98 122 VAL A CA 1
ATOM 972 C C . VAL A 1 122 ? -6.246 21.781 -9.125 1 98 122 VAL A C 1
ATOM 974 O O . VAL A 1 122 ? -6.574 21 -10.023 1 98 122 VAL A O 1
ATOM 977 N N . LEU A 1 123 ? -5.875 21.391 -7.949 1 98.38 123 LEU A N 1
ATOM 978 C CA . LEU A 1 123 ? -5.953 20 -7.52 1 98.38 123 LEU A CA 1
ATOM 979 C C . LEU A 1 123 ? -7.344 19.672 -6.992 1 98.38 123 LEU A C 1
ATOM 981 O O . LEU A 1 123 ? -7.852 20.359 -6.098 1 98.38 123 LEU A O 1
ATOM 985 N N . PHE A 1 124 ? -7.949 18.656 -7.535 1 98.31 124 PHE A N 1
ATOM 986 C CA . PHE A 1 124 ? -9.273 18.188 -7.141 1 98.31 124 PHE A CA 1
ATOM 987 C C . PHE A 1 124 ? -9.195 16.812 -6.492 1 98.31 124 PHE A C 1
ATOM 989 O O . PHE A 1 124 ? -8.367 15.977 -6.875 1 98.31 124 PHE A O 1
ATOM 996 N N . GLU A 1 125 ? -10.062 16.531 -5.578 1 97.81 125 GLU A N 1
ATOM 997 C CA . GLU A 1 125 ? -10.039 15.297 -4.801 1 97.81 125 GLU A CA 1
ATOM 998 C C . GLU A 1 125 ? -10.211 14.078 -5.699 1 97.81 125 GLU A C 1
ATOM 1000 O O . GLU A 1 125 ? -9.703 13 -5.398 1 97.81 125 GLU A O 1
ATOM 1005 N N . ASP A 1 126 ? -10.891 14.203 -6.816 1 95.31 126 ASP A N 1
ATOM 1006 C CA . ASP A 1 126 ? -11.188 13.062 -7.68 1 95.31 126 ASP A CA 1
ATOM 1007 C C . ASP A 1 126 ? -10.102 12.883 -8.742 1 95.31 126 ASP A C 1
ATOM 1009 O O . ASP A 1 126 ? -10.258 12.078 -9.664 1 95.31 126 ASP A O 1
ATOM 1013 N N . SER A 1 127 ? -9.031 13.648 -8.594 1 94.25 127 SER A N 1
ATOM 1014 C CA . SER A 1 127 ? -7.934 13.531 -9.547 1 94.25 127 SER A CA 1
ATOM 1015 C C . SER A 1 127 ? -7.355 12.117 -9.555 1 94.25 127 SER A C 1
ATOM 1017 O O . SER A 1 127 ? -7.207 11.5 -8.5 1 94.25 127 SER A O 1
ATOM 1019 N N . SER A 1 128 ? -7.039 11.586 -10.742 1 91.12 128 SER A N 1
ATOM 1020 C CA . SER A 1 128 ? -6.363 10.297 -10.883 1 91.12 128 SER A CA 1
ATOM 1021 C C . SER A 1 128 ? -4.848 10.477 -10.945 1 91.12 128 SER A C 1
ATOM 1023 O O . SER A 1 128 ? -4.102 9.492 -10.93 1 91.12 128 SER A O 1
ATOM 1025 N N . LEU A 1 129 ? -4.418 11.711 -10.977 1 95 129 LEU A N 1
ATOM 1026 C CA . LEU A 1 129 ? -2.99 12 -11.062 1 95 129 LEU A CA 1
ATOM 1027 C C . LEU A 1 129 ? -2.355 12.031 -9.68 1 95 129 LEU A C 1
ATOM 1029 O O . LEU A 1 129 ? -2.217 13.102 -9.086 1 95 129 LEU A O 1
ATOM 1033 N N . LEU A 1 130 ? -1.954 10.898 -9.25 1 96.75 130 LEU A N 1
ATOM 1034 C CA . LEU A 1 130 ? -1.333 10.742 -7.938 1 96.75 130 LEU A CA 1
ATOM 1035 C C . LEU A 1 130 ? 0.17 10.523 -8.07 1 96.75 130 LEU A C 1
ATOM 1037 O O . LEU A 1 130 ? 0.647 10.094 -9.125 1 96.75 130 LEU A O 1
ATOM 1041 N N . SER A 1 131 ? 0.898 10.922 -7.047 1 96.62 131 SER A N 1
ATOM 1042 C CA . SER A 1 131 ? 2.355 10.859 -7.082 1 96.62 131 SER A CA 1
ATOM 1043 C C . SER A 1 131 ? 2.877 9.648 -6.324 1 96.62 131 SER A C 1
ATOM 1045 O O . SER A 1 131 ? 2.396 9.336 -5.23 1 96.62 131 SER A O 1
ATOM 1047 N N . TYR A 1 132 ? 3.844 8.93 -6.91 1 94.81 132 TYR A N 1
ATOM 1048 C CA . TYR A 1 132 ? 4.531 7.816 -6.266 1 94.81 132 TYR A CA 1
ATOM 1049 C C . TYR A 1 132 ? 6.039 8.016 -6.305 1 94.81 132 TYR A C 1
ATOM 1051 O O . TYR A 1 132 ? 6.801 7.043 -6.219 1 94.81 132 TYR A O 1
ATOM 1059 N N . LYS A 1 133 ? 6.426 9.312 -6.328 1 94.12 133 LYS A N 1
ATOM 1060 C CA . LYS A 1 133 ? 7.812 9.656 -6.613 1 94.12 133 LYS A CA 1
ATOM 1061 C C . LYS A 1 133 ? 8.672 9.539 -5.359 1 94.12 133 LYS A C 1
ATOM 1063 O O . LYS A 1 133 ? 9.898 9.391 -5.449 1 94.12 133 LYS A O 1
ATOM 1068 N N . THR A 1 134 ? 8.055 9.711 -4.207 1 97.19 134 THR A N 1
ATOM 1069 C CA . THR A 1 134 ? 8.773 9.602 -2.943 1 97.19 134 THR A CA 1
ATOM 1070 C C . THR A 1 134 ? 8.172 8.516 -2.064 1 97.19 134 THR A C 1
ATOM 1072 O O . THR A 1 134 ? 6.992 8.188 -2.189 1 97.19 134 THR A O 1
ATOM 1075 N N . PRO A 1 135 ? 8.984 7.977 -1.096 1 98.19 135 PRO A N 1
ATOM 1076 C CA . PRO A 1 135 ? 8.414 7.027 -0.134 1 98.19 135 PRO A CA 1
ATOM 1077 C C . PRO A 1 135 ? 7.215 7.598 0.615 1 98.19 135 PRO A C 1
ATOM 1079 O O . PRO A 1 135 ? 6.262 6.867 0.908 1 98.19 135 PRO A O 1
ATOM 1082 N N . TYR A 1 136 ? 7.207 8.906 0.852 1 98.25 136 TYR A N 1
ATOM 1083 C CA . TYR A 1 136 ? 6.121 9.562 1.567 1 98.25 136 TYR A CA 1
ATOM 1084 C C . TYR A 1 136 ? 4.828 9.516 0.764 1 98.25 136 TYR A C 1
ATOM 1086 O O . TYR A 1 136 ? 3.818 8.984 1.233 1 98.25 136 TYR A O 1
ATOM 1094 N N . SER A 1 137 ? 4.895 10.016 -0.506 1 98.38 137 SER A N 1
ATOM 1095 C CA . SER A 1 137 ? 3.701 10.031 -1.348 1 98.38 137 SER A CA 1
ATOM 1096 C C . SER A 1 137 ? 3.24 8.617 -1.684 1 98.38 137 SER A C 1
ATOM 1098 O O . SER A 1 137 ? 2.041 8.336 -1.711 1 98.38 137 SER A O 1
ATOM 1100 N N . LEU A 1 138 ? 4.184 7.715 -1.857 1 98.44 138 LEU A N 1
ATOM 1101 C CA . LEU A 1 138 ? 3.863 6.332 -2.188 1 98.44 138 LEU A CA 1
ATOM 1102 C C . LEU A 1 138 ? 3.119 5.656 -1.04 1 98.44 138 LEU A C 1
ATOM 1104 O O . LEU A 1 138 ? 2.043 5.09 -1.239 1 98.44 138 LEU A O 1
ATOM 1108 N N . CYS A 1 139 ? 3.656 5.738 0.143 1 98.81 139 CYS A N 1
ATOM 1109 C CA . CYS A 1 139 ? 3.076 5.043 1.285 1 98.81 139 CYS A CA 1
ATOM 1110 C C . CYS A 1 139 ? 1.753 5.676 1.696 1 98.81 139 CYS A C 1
ATOM 1112 O O . CYS A 1 139 ? 0.822 4.973 2.098 1 98.81 139 CYS A O 1
ATOM 1114 N N . LYS A 1 140 ? 1.633 6.98 1.582 1 98.81 140 LYS A N 1
ATOM 1115 C CA . LYS A 1 140 ? 0.367 7.641 1.886 1 98.81 140 LYS A CA 1
ATOM 1116 C C . LYS A 1 140 ? -0.712 7.25 0.88 1 98.81 140 LYS A C 1
ATOM 1118 O O . LYS A 1 140 ? -1.844 6.945 1.264 1 98.81 140 LYS A O 1
ATOM 1123 N N . ASN A 1 141 ? -0.349 7.25 -0.387 1 98.56 141 ASN A N 1
ATOM 1124 C CA . ASN A 1 141 ? -1.328 6.852 -1.395 1 98.56 141 ASN A CA 1
ATOM 1125 C C . ASN A 1 141 ? -1.708 5.383 -1.258 1 98.56 141 ASN A C 1
ATOM 1127 O O . ASN A 1 141 ? -2.861 5.012 -1.484 1 98.56 141 ASN A O 1
ATOM 1131 N N . ALA A 1 142 ? -0.717 4.539 -0.951 1 98.62 142 ALA A N 1
ATOM 1132 C CA . ALA A 1 142 ? -1.012 3.127 -0.724 1 98.62 142 ALA A CA 1
ATOM 1133 C C . ALA A 1 142 ? -1.976 2.949 0.446 1 98.62 142 ALA A C 1
ATOM 1135 O O . ALA A 1 142 ? -2.939 2.186 0.354 1 98.62 142 ALA A O 1
ATOM 1136 N N . LEU A 1 143 ? -1.737 3.648 1.52 1 98.81 143 LEU A N 1
ATOM 1137 C CA . LEU A 1 143 ? -2.623 3.57 2.676 1 98.81 143 LEU A CA 1
ATOM 1138 C C . LEU A 1 143 ? -4.016 4.082 2.33 1 98.81 143 LEU A C 1
ATOM 1140 O O . LEU A 1 143 ? -5.02 3.5 2.746 1 98.81 143 LEU A O 1
ATOM 1144 N N . HIS A 1 144 ? -4.043 5.18 1.575 1 98.69 144 HIS A N 1
ATOM 1145 C CA . HIS A 1 144 ? -5.312 5.77 1.171 1 98.69 144 HIS A CA 1
ATOM 1146 C C . HIS A 1 144 ? -6.156 4.773 0.381 1 98.69 144 HIS A C 1
ATOM 1148 O O . HIS A 1 144 ? -7.32 4.539 0.711 1 98.69 144 HIS A O 1
ATOM 1154 N N . SER A 1 145 ? -5.578 4.191 -0.643 1 98 145 SER A N 1
ATOM 1155 C CA . SER A 1 145 ? -6.301 3.236 -1.479 1 98 145 SER A CA 1
ATOM 1156 C C . SER A 1 145 ? -6.727 2.012 -0.677 1 98 145 SER A C 1
ATOM 1158 O O . SER A 1 145 ? -7.848 1.522 -0.833 1 98 145 SER A O 1
ATOM 1160 N N . TRP A 1 146 ? -5.793 1.516 0.151 1 98.69 146 TRP A N 1
ATOM 1161 C CA . TRP A 1 146 ? -6.09 0.397 1.039 1 98.69 146 TRP A CA 1
ATOM 1162 C C . TRP A 1 146 ? -7.285 0.715 1.933 1 98.69 146 TRP A C 1
ATOM 1164 O O . TRP A 1 146 ? -8.234 -0.064 2.006 1 98.69 146 TRP A O 1
ATOM 1174 N N . LEU A 1 147 ? -7.289 1.862 2.568 1 98.88 147 LEU A N 1
ATOM 1175 C CA . LEU A 1 147 ? -8.328 2.238 3.52 1 98.88 147 LEU A CA 1
ATOM 1176 C C . LEU A 1 147 ? -9.672 2.41 2.818 1 98.88 147 LEU A C 1
ATOM 1178 O O . LEU A 1 147 ? -10.703 1.983 3.334 1 98.88 147 LEU A O 1
ATOM 1182 N N . GLU A 1 148 ? -9.648 3.062 1.689 1 98.19 148 GLU A N 1
ATOM 1183 C CA . GLU A 1 148 ? -10.883 3.311 0.95 1 98.19 148 GLU A CA 1
ATOM 1184 C C . GLU A 1 148 ? -11.602 2.004 0.625 1 98.19 148 GLU A C 1
ATOM 1186 O O . GLU A 1 148 ? -12.805 1.876 0.863 1 98.19 148 GLU A O 1
ATOM 1191 N N . THR A 1 149 ? -10.891 1.014 0.132 1 98.25 149 THR A N 1
ATOM 1192 C CA . THR A 1 149 ? -11.508 -0.244 -0.276 1 98.25 149 THR A CA 1
ATOM 1193 C C . THR A 1 149 ? -11.805 -1.122 0.937 1 98.25 149 THR A C 1
ATOM 1195 O O . THR A 1 149 ? -12.805 -1.832 0.968 1 98.25 149 THR A O 1
ATOM 1198 N N . TYR A 1 150 ? -10.93 -1.079 1.958 1 98.69 150 TYR A N 1
ATOM 1199 C CA . TYR A 1 150 ? -11.156 -1.792 3.211 1 98.69 150 TYR A CA 1
ATOM 1200 C C . TYR A 1 150 ? -12.43 -1.309 3.893 1 98.69 150 TYR A C 1
ATOM 1202 O O . TYR A 1 150 ? -13.227 -2.115 4.375 1 98.69 150 TYR A O 1
ATOM 1210 N N . ALA A 1 151 ? -12.594 -0.008 3.883 1 98.62 151 ALA A N 1
ATOM 1211 C CA . ALA A 1 151 ? -13.773 0.599 4.492 1 98.62 151 ALA A CA 1
ATOM 1212 C C . ALA A 1 151 ? -15.047 0.173 3.77 1 98.62 151 ALA A C 1
ATOM 1214 O O . ALA A 1 151 ? -16.078 -0.063 4.402 1 98.62 151 ALA A O 1
ATOM 1215 N N . GLN A 1 152 ? -14.977 0.094 2.465 1 97.5 152 GLN A N 1
ATOM 1216 C CA . GLN A 1 152 ? -16.125 -0.343 1.688 1 97.5 152 GLN A CA 1
ATOM 1217 C C . GLN A 1 152 ? -16.547 -1.762 2.068 1 97.5 152 GLN A C 1
ATOM 1219 O O . GLN A 1 152 ? -17.734 -2.062 2.154 1 97.5 152 GLN A O 1
ATOM 1224 N N . GLN A 1 153 ? -15.555 -2.551 2.301 1 96.94 153 GLN A N 1
ATOM 1225 C CA . GLN A 1 153 ? -15.836 -3.955 2.582 1 96.94 153 GLN A CA 1
ATOM 1226 C C . GLN A 1 153 ? -16.266 -4.148 4.035 1 96.94 153 GLN A C 1
ATOM 1228 O O . GLN A 1 153 ? -17.078 -5.031 4.332 1 96.94 153 GLN A O 1
ATOM 1233 N N . THR A 1 154 ? -15.797 -3.371 4.965 1 98 154 THR A N 1
ATOM 1234 C CA . THR A 1 154 ? -16.031 -3.604 6.387 1 98 154 THR A CA 1
ATOM 1235 C C . THR A 1 154 ? -17.172 -2.734 6.902 1 98 154 THR A C 1
ATOM 1237 O O . THR A 1 154 ? -17.688 -2.957 8 1 98 154 THR A O 1
ATOM 1240 N N . GLY A 1 155 ? -17.5 -1.702 6.172 1 97.88 155 GLY A N 1
ATOM 1241 C CA . GLY A 1 155 ? -18.516 -0.767 6.625 1 97.88 155 GLY A CA 1
ATOM 1242 C C . GLY A 1 155 ? -17.969 0.345 7.492 1 97.88 155 GLY A C 1
ATOM 1243 O O . GLY A 1 155 ? -18.719 1.14 8.055 1 97.88 155 GLY A O 1
ATOM 1244 N N . LEU A 1 156 ? -16.656 0.418 7.672 1 98.56 156 LEU A N 1
ATOM 1245 C CA . LEU A 1 156 ? -16 1.498 8.406 1 98.56 156 LEU A CA 1
ATOM 1246 C C . LEU A 1 156 ? -16.234 2.84 7.719 1 98.56 156 LEU A C 1
ATOM 1248 O O . LEU A 1 156 ? -16.016 2.973 6.512 1 98.56 156 LEU A O 1
ATOM 1252 N N . SER A 1 157 ? -16.75 3.822 8.453 1 98.75 157 SER A N 1
ATOM 1253 C CA . SER A 1 157 ? -16.844 5.18 7.926 1 98.75 157 SER A CA 1
ATOM 1254 C C . SER A 1 157 ? -15.484 5.863 7.918 1 98.75 157 SER A C 1
ATOM 1256 O O . SER A 1 157 ? -14.797 5.906 8.945 1 98.75 157 SER A O 1
ATOM 1258 N N . MET A 1 158 ? -15.055 6.352 6.738 1 98.56 158 MET A N 1
ATOM 1259 C CA . MET A 1 158 ? -13.703 6.898 6.699 1 98.56 158 MET A CA 1
ATOM 1260 C C . MET A 1 158 ? -13.664 8.195 5.898 1 98.56 158 MET A C 1
ATOM 1262 O O . MET A 1 158 ? -14.43 8.367 4.945 1 98.56 158 MET A O 1
ATOM 1266 N N . CYS A 1 159 ? -12.867 9.094 6.336 1 98.69 159 CYS A N 1
ATOM 1267 C CA . CYS A 1 159 ? -12.508 10.281 5.574 1 98.69 159 CYS A CA 1
ATOM 1268 C C . CYS A 1 159 ? -10.992 10.469 5.539 1 98.69 159 CYS A C 1
ATOM 1270 O O . CYS A 1 159 ? -10.312 10.242 6.543 1 98.69 159 CYS A O 1
ATOM 1272 N N . TRP A 1 160 ? -10.508 10.742 4.391 1 98.81 160 TRP A N 1
ATOM 1273 C CA . TRP A 1 160 ? -9.094 11.039 4.152 1 98.81 160 TRP A CA 1
ATOM 1274 C C . TRP A 1 160 ? -8.883 12.523 3.883 1 98.81 160 TRP A C 1
ATOM 1276 O O . TRP A 1 160 ? -9.234 13.016 2.811 1 98.81 160 TRP A O 1
ATOM 1286 N N . GLY A 1 161 ? -8.281 13.242 4.867 1 98.69 161 GLY A N 1
ATOM 1287 C CA . GLY A 1 161 ? -8.078 14.672 4.73 1 98.69 161 GLY A CA 1
ATOM 1288 C C . GLY A 1 161 ? -6.703 15.031 4.191 1 98.69 161 GLY A C 1
ATOM 1289 O O . GLY A 1 161 ? -5.707 14.953 4.914 1 98.69 161 GLY A O 1
ATOM 1290 N N . ARG A 1 162 ? -6.605 15.453 2.965 1 98.75 162 ARG A N 1
ATOM 1291 C CA . ARG A 1 162 ? -5.328 15.875 2.402 1 98.75 162 ARG A CA 1
ATOM 1292 C C . ARG A 1 162 ? -4.98 17.297 2.83 1 98.75 162 ARG A C 1
ATOM 1294 O O . ARG A 1 162 ? -5.617 18.25 2.387 1 98.75 162 ARG A O 1
ATOM 1301 N N . ILE A 1 163 ? -3.969 17.344 3.633 1 98.25 163 ILE A N 1
ATOM 1302 C CA . ILE A 1 163 ? -3.531 18.609 4.215 1 98.25 163 ILE A CA 1
ATOM 1303 C C . ILE A 1 163 ? -2.416 19.219 3.365 1 98.25 163 ILE A C 1
ATOM 1305 O O . ILE A 1 163 ? -1.516 18.5 2.916 1 98.25 163 ILE A O 1
ATOM 1309 N N . PHE A 1 164 ? -2.459 20.5 3.143 1 95.88 164 PHE A N 1
ATOM 1310 C CA . PHE A 1 164 ? -1.483 21.188 2.305 1 95.88 164 PHE A CA 1
ATOM 1311 C C . PHE A 1 164 ? -0.552 22.047 3.154 1 95.88 164 PHE A C 1
ATOM 1313 O O . PHE A 1 164 ? -0.126 21.625 4.234 1 95.88 164 PHE A O 1
ATOM 1320 N N . HIS A 1 165 ? -0.112 23.188 2.699 1 92 165 HIS A N 1
ATOM 1321 C CA . HIS A 1 165 ? 0.853 23.984 3.434 1 92 165 HIS A CA 1
ATOM 1322 C C . HIS A 1 165 ? 0.218 24.609 4.672 1 92 165 HIS A C 1
ATOM 1324 O O . HIS A 1 165 ? -0.918 25.094 4.617 1 92 165 HIS A O 1
ATOM 1330 N N . MET A 1 166 ? 0.998 24.5 5.746 1 90.06 166 MET A N 1
ATOM 1331 C CA . MET A 1 166 ? 0.482 25.016 7.012 1 90.06 166 MET A CA 1
ATOM 1332 C C . MET A 1 166 ? 1.398 26.094 7.578 1 90.06 166 MET A C 1
ATOM 1334 O O . MET A 1 166 ? 2.572 26.172 7.211 1 90.06 166 MET A O 1
ATOM 1338 N N . TYR A 1 167 ? 0.805 26.891 8.398 1 84.19 167 TYR A N 1
ATOM 1339 C CA . TYR A 1 167 ? 1.549 27.844 9.211 1 84.19 167 TYR A CA 1
ATOM 1340 C C . TYR A 1 167 ? 0.91 28 10.586 1 84.19 167 TYR A C 1
ATOM 1342 O O . TYR A 1 167 ? -0.244 27.609 10.789 1 84.19 167 TYR A O 1
ATOM 1350 N N . GLY A 1 168 ? 1.693 28.359 11.555 1 82.81 168 GLY A N 1
ATOM 1351 C CA . GLY A 1 168 ? 1.195 28.578 12.906 1 82.81 168 GLY A CA 1
ATOM 1352 C C . GLY A 1 168 ? 2.266 28.422 13.969 1 82.81 168 GLY A C 1
ATOM 1353 O O . GLY A 1 168 ? 3.406 28.062 13.664 1 82.81 168 GLY A O 1
ATOM 1354 N N . PRO A 1 169 ? 1.834 28.641 15.172 1 79.25 169 PRO A N 1
ATOM 1355 C CA . PRO A 1 169 ? 2.801 28.562 16.266 1 79.25 169 PRO A CA 1
ATOM 1356 C C . PRO A 1 169 ? 3.322 27.141 16.484 1 79.25 169 PRO A C 1
ATOM 1358 O O . PRO A 1 169 ? 2.578 26.172 16.312 1 79.25 169 PRO A O 1
ATOM 1361 N N . HIS A 1 170 ? 4.629 27.062 16.844 1 76.31 170 HIS A N 1
ATOM 1362 C CA . HIS A 1 170 ? 5.289 25.812 17.234 1 76.31 170 HIS A CA 1
ATOM 1363 C C . HIS A 1 170 ? 5.48 24.891 16.047 1 76.31 170 HIS A C 1
ATOM 1365 O O . HIS A 1 170 ? 5.535 23.672 16.203 1 76.31 170 HIS A O 1
ATOM 1371 N N . GLU A 1 171 ? 5.434 25.625 14.953 1 77.44 171 GLU A N 1
ATOM 1372 C CA . GLU A 1 171 ? 5.73 24.844 13.75 1 77.44 171 GLU A CA 1
ATOM 1373 C C . GLU A 1 171 ? 7.078 24.141 13.867 1 77.44 171 GLU A C 1
ATOM 1375 O O . GLU A 1 171 ? 8 24.656 14.5 1 77.44 171 GLU A O 1
ATOM 1380 N N . GLN A 1 172 ? 7.059 22.938 13.359 1 67.69 172 GLN A N 1
ATOM 1381 C CA . GLN A 1 172 ? 8.305 22.188 13.367 1 67.69 172 GLN A CA 1
ATOM 1382 C C . GLN A 1 172 ? 9.031 22.312 12.031 1 67.69 172 GLN A C 1
ATOM 1384 O O . GLN A 1 172 ? 8.398 22.391 10.977 1 67.69 172 GLN A O 1
ATOM 1389 N N . GLY A 1 173 ? 10.359 22.438 12.094 1 65.88 173 GLY A N 1
ATOM 1390 C CA . GLY A 1 173 ? 11.195 22.391 10.906 1 65.88 173 GLY A CA 1
ATOM 1391 C C . GLY A 1 173 ? 11.367 23.734 10.242 1 65.88 173 GLY A C 1
ATOM 1392 O O . GLY A 1 173 ? 11.375 24.766 10.914 1 65.88 173 GLY A O 1
ATOM 1393 N N . ASN A 1 174 ? 11.75 23.641 8.938 1 68.56 174 ASN A N 1
ATOM 1394 C CA . ASN A 1 174 ? 12.094 24.844 8.188 1 68.56 174 ASN A CA 1
ATOM 1395 C C . ASN A 1 174 ? 11.031 25.188 7.152 1 68.56 174 ASN A C 1
ATOM 1397 O O . ASN A 1 174 ? 11.359 25.5 6.004 1 68.56 174 ASN A O 1
ATOM 1401 N N . ARG A 1 175 ? 9.797 25.156 7.645 1 77.94 175 ARG A N 1
ATOM 1402 C CA . ARG A 1 175 ? 8.742 25.547 6.723 1 77.94 175 ARG A CA 1
ATOM 1403 C C . ARG A 1 175 ? 8.867 27.016 6.332 1 77.94 175 ARG A C 1
ATOM 1405 O O . ARG A 1 175 ? 9.398 27.812 7.094 1 77.94 175 ARG A O 1
ATOM 1412 N N . LEU A 1 176 ? 8.406 27.344 5.207 1 79.19 176 LEU A N 1
ATOM 1413 C CA . LEU A 1 176 ? 8.641 28.625 4.562 1 79.19 176 LEU A CA 1
ATOM 1414 C C . LEU A 1 176 ? 8.211 29.766 5.473 1 79.19 176 LEU A C 1
ATOM 1416 O O . LEU A 1 176 ? 9.008 30.656 5.785 1 79.19 176 LEU A O 1
ATOM 1420 N N . VAL A 1 177 ? 7.004 29.719 5.957 1 78.88 177 VAL A N 1
ATOM 1421 C CA . VAL A 1 177 ? 6.434 30.828 6.711 1 78.88 177 VAL A CA 1
ATOM 1422 C C . VAL A 1 177 ? 7.16 30.969 8.047 1 78.88 177 VAL A C 1
ATOM 1424 O O . VAL A 1 177 ? 7.555 32.062 8.43 1 78.88 177 VAL A O 1
ATOM 1427 N N . SER A 1 178 ? 7.402 29.891 8.594 1 76.31 178 SER A N 1
ATOM 1428 C CA . SER A 1 178 ? 8.102 29.906 9.875 1 76.31 178 SER A CA 1
ATOM 1429 C C . SER A 1 178 ? 9.539 30.391 9.719 1 76.31 178 SER A C 1
ATOM 1431 O O . SER A 1 178 ? 10.047 31.125 10.562 1 76.31 178 SER A O 1
ATOM 1433 N N . ASN A 1 179 ? 10.086 30 8.672 1 82.38 179 ASN A N 1
ATOM 1434 C CA . ASN A 1 179 ? 11.453 30.422 8.414 1 82.38 179 ASN A CA 1
ATOM 1435 C C . ASN A 1 179 ? 11.539 31.938 8.18 1 82.38 179 ASN A C 1
ATOM 1437 O O . ASN A 1 179 ? 12.477 32.594 8.641 1 82.38 179 ASN A O 1
ATOM 1441 N N . ILE A 1 180 ? 10.633 32.438 7.516 1 85.69 180 ILE A N 1
ATOM 1442 C CA . ILE A 1 180 ? 10.602 33.875 7.25 1 85.69 180 ILE A CA 1
ATOM 1443 C C . ILE A 1 180 ? 10.406 34.656 8.555 1 85.69 180 ILE A C 1
ATOM 1445 O O . ILE A 1 180 ? 11.172 35.562 8.875 1 85.69 180 ILE A O 1
ATOM 1449 N N . ILE A 1 181 ? 9.492 34.188 9.281 1 81.25 181 ILE A N 1
ATOM 1450 C CA . ILE A 1 181 ? 9.148 34.875 10.523 1 81.25 181 ILE A CA 1
ATOM 1451 C C . ILE A 1 181 ? 10.328 34.812 11.492 1 81.25 181 ILE A C 1
ATOM 1453 O O . ILE A 1 181 ? 10.734 35.844 12.047 1 81.25 181 ILE A O 1
ATOM 1457 N N . THR A 1 182 ? 10.859 33.625 11.625 1 82.88 182 THR A N 1
ATOM 1458 C CA . THR A 1 182 ? 11.945 33.438 12.57 1 82.88 182 THR A CA 1
ATOM 1459 C C . THR A 1 182 ? 13.18 34.25 12.156 1 82.88 182 THR A C 1
ATOM 1461 O O . THR A 1 182 ? 13.828 34.875 13 1 82.88 182 THR A O 1
ATOM 1464 N N . SER A 1 183 ? 13.461 34.25 10.93 1 87.88 183 SER A N 1
ATOM 1465 C CA . SER A 1 183 ? 14.594 35 10.43 1 87.88 183 SER A CA 1
ATOM 1466 C C . SER A 1 183 ? 14.422 36.5 10.688 1 87.88 183 SER A C 1
ATOM 1468 O O . SER A 1 183 ? 15.328 37.156 11.195 1 87.88 183 SER A O 1
ATOM 1470 N N . LEU A 1 184 ? 13.266 37 10.422 1 88.06 184 LEU A N 1
ATOM 1471 C CA . LEU A 1 184 ? 12.984 38.438 10.578 1 88.06 184 LEU A CA 1
ATOM 1472 C C . LEU A 1 184 ? 13.023 38.844 12.055 1 88.06 184 LEU A C 1
ATOM 1474 O O . LEU A 1 184 ? 13.57 39.875 12.398 1 88.06 184 LEU A O 1
ATOM 1478 N N . LEU A 1 185 ? 12.477 37.969 12.852 1 85.44 185 LEU A N 1
ATOM 1479 C CA . LEU A 1 185 ? 12.461 38.25 14.281 1 85.44 185 LEU A CA 1
ATOM 1480 C C . LEU A 1 185 ? 13.875 38.25 14.852 1 85.44 185 LEU A C 1
ATOM 1482 O O . LEU A 1 185 ? 14.164 39 15.805 1 85.44 185 LEU A O 1
ATOM 1486 N N . LYS A 1 186 ? 14.727 37.5 14.242 1 90.62 186 LYS A N 1
ATOM 1487 C CA . LYS A 1 186 ? 16.125 37.438 14.664 1 90.62 186 LYS A CA 1
ATOM 1488 C C . LYS A 1 186 ? 16.969 38.469 13.945 1 90.62 186 LYS A C 1
ATOM 1490 O O . LYS A 1 186 ? 18.188 38.5 14.062 1 90.62 186 LYS A O 1
ATOM 1495 N N . ASN A 1 187 ? 16.312 39.25 13.188 1 93.94 187 ASN A N 1
ATOM 1496 C CA . ASN A 1 187 ? 16.984 40.281 12.398 1 93.94 187 ASN A CA 1
ATOM 1497 C C . ASN A 1 187 ? 17.953 39.688 11.391 1 93.94 187 ASN A C 1
ATOM 1499 O O . ASN A 1 187 ? 19.062 40.188 11.188 1 93.94 187 ASN A O 1
ATOM 1503 N N . GLU A 1 188 ? 17.594 38.594 10.906 1 95.12 188 GLU A N 1
ATOM 1504 C CA . GLU A 1 188 ? 18.344 37.906 9.859 1 95.12 188 GLU A CA 1
ATOM 1505 C C . GLU A 1 188 ? 17.609 37.969 8.516 1 95.12 188 GLU A C 1
ATOM 1507 O O . GLU A 1 188 ? 16.391 38.156 8.477 1 95.12 188 GLU A O 1
ATOM 1512 N N . GLU A 1 189 ? 18.438 37.906 7.477 1 95.25 189 GLU A N 1
ATOM 1513 C CA . GLU A 1 189 ? 17.828 37.875 6.148 1 95.25 189 GLU A CA 1
ATOM 1514 C C . GLU A 1 189 ? 17 36.625 5.93 1 95.25 189 GLU A C 1
ATOM 1516 O O . GLU A 1 189 ? 17.422 35.531 6.305 1 95.25 189 GLU A O 1
ATOM 1521 N N . ALA A 1 190 ? 15.812 36.781 5.504 1 93 190 ALA A N 1
ATOM 1522 C CA . ALA A 1 190 ? 15 35.656 5.059 1 93 190 ALA A CA 1
ATOM 1523 C C . ALA A 1 190 ? 15.266 35.344 3.592 1 93 190 ALA A C 1
ATOM 1525 O O . ALA A 1 190 ? 14.828 36.062 2.699 1 93 190 ALA A O 1
ATOM 1526 N N . LEU A 1 191 ? 16.016 34.281 3.322 1 92.69 191 LEU A N 1
ATOM 1527 C CA . LEU A 1 191 ? 16.375 33.875 1.97 1 92.69 191 LEU A CA 1
ATOM 1528 C C . LEU A 1 191 ? 15.227 33.125 1.306 1 92.69 191 LEU A C 1
ATOM 1530 O O . LEU A 1 191 ? 14.734 32.125 1.843 1 92.69 191 LEU A O 1
ATOM 1534 N N . CYS A 1 192 ? 14.797 33.656 0.189 1 92.12 192 CYS A N 1
ATOM 1535 C CA . CYS A 1 192 ? 13.656 33.062 -0.501 1 92.12 192 CYS A CA 1
ATOM 1536 C C . CYS A 1 192 ? 13.992 32.75 -1.959 1 92.12 192 CYS A C 1
ATOM 1538 O O . CYS A 1 192 ? 15.008 33.219 -2.473 1 92.12 192 CYS A O 1
ATOM 1540 N N . THR A 1 193 ? 13.195 31.938 -2.598 1 92.94 193 THR A N 1
ATOM 1541 C CA . THR A 1 193 ? 13.227 31.812 -4.051 1 92.94 193 THR A CA 1
ATOM 1542 C C . THR A 1 193 ? 12.758 33.094 -4.715 1 92.94 193 THR A C 1
ATOM 1544 O O . THR A 1 193 ? 12.727 34.156 -4.078 1 92.94 193 THR A O 1
ATOM 1547 N N . HIS A 1 194 ? 12.477 32.969 -6.023 1 93.5 194 HIS A N 1
ATOM 1548 C CA . HIS A 1 194 ? 11.977 34.156 -6.703 1 93.5 194 HIS A CA 1
ATOM 1549 C C . HIS A 1 194 ? 10.594 34.531 -6.195 1 93.5 194 HIS A C 1
ATOM 1551 O O . HIS A 1 194 ? 10.141 35.688 -6.402 1 93.5 194 HIS A O 1
ATOM 1557 N N . GLY A 1 195 ? 9.898 33.625 -5.613 1 93.12 195 GLY A N 1
ATOM 1558 C CA . GLY A 1 195 ? 8.672 33.906 -4.891 1 93.12 195 GLY A CA 1
ATOM 1559 C C . GLY A 1 195 ? 7.457 34.031 -5.793 1 93.12 195 GLY A C 1
ATOM 1560 O O . GLY A 1 195 ? 6.367 34.375 -5.34 1 93.12 195 GLY A O 1
ATOM 1561 N N . LYS A 1 196 ? 7.621 33.688 -7.035 1 94.44 196 LYS A N 1
ATOM 1562 C CA . LYS A 1 196 ? 6.516 33.781 -7.98 1 94.44 196 LYS A CA 1
ATOM 1563 C C . LYS A 1 196 ? 5.57 32.594 -7.855 1 94.44 196 LYS A C 1
ATOM 1565 O O . LYS A 1 196 ? 4.449 32.625 -8.375 1 94.44 196 LYS A O 1
ATOM 1570 N N . GLN A 1 197 ? 5.93 31.562 -7.191 1 94.56 197 GLN A N 1
ATOM 1571 C CA . GLN A 1 197 ? 5.078 30.391 -7.016 1 94.56 197 GLN A CA 1
ATOM 1572 C C . GLN A 1 197 ? 3.941 30.672 -6.039 1 94.56 197 GLN A C 1
ATOM 1574 O O . GLN A 1 197 ? 4.121 31.406 -5.066 1 94.56 197 GLN A O 1
ATOM 1579 N N . SER A 1 198 ? 2.811 30.203 -6.371 1 93.88 198 SER A N 1
ATOM 1580 C CA . SER A 1 198 ? 1.631 30.312 -5.52 1 93.88 198 SER A CA 1
ATOM 1581 C C . SER A 1 198 ? 1.297 28.984 -4.852 1 93.88 198 SER A C 1
ATOM 1583 O O . SER A 1 198 ? 1.31 27.938 -5.504 1 93.88 198 SER A O 1
ATOM 1585 N N . ARG A 1 199 ? 1.083 29.031 -3.545 1 93.62 199 ARG A N 1
ATOM 1586 C CA . ARG A 1 199 ? 0.697 27.875 -2.754 1 93.62 199 ARG A CA 1
ATOM 1587 C C . ARG A 1 199 ? -0.475 28.203 -1.834 1 93.62 199 ARG A C 1
ATOM 1589 O O . ARG A 1 199 ? -0.724 29.375 -1.529 1 93.62 199 ARG A O 1
ATOM 1596 N N . ASP A 1 200 ? -1.191 27.203 -1.473 1 93.25 200 ASP A N 1
ATOM 1597 C CA . ASP A 1 200 ? -2.32 27.344 -0.559 1 93.25 200 ASP A CA 1
ATOM 1598 C C . ASP A 1 200 ? -1.901 27.047 0.88 1 93.25 200 ASP A C 1
ATOM 1600 O O . ASP A 1 200 ? -1.483 25.938 1.195 1 93.25 200 ASP A O 1
ATOM 1604 N N . PHE A 1 201 ? -2.035 28.047 1.767 1 89.94 201 PHE A N 1
ATOM 1605 C CA . PHE A 1 201 ? -1.646 27.922 3.166 1 89.94 201 PHE A CA 1
ATOM 1606 C C . PHE A 1 201 ? -2.871 27.969 4.074 1 89.94 201 PHE A C 1
ATOM 1608 O O . PHE A 1 201 ? -3.822 28.703 3.812 1 89.94 201 PHE A O 1
ATOM 1615 N N . LEU A 1 202 ? -2.822 27.203 5.078 1 91 202 LEU A N 1
ATOM 1616 C CA . LEU A 1 202 ? -3.883 27.156 6.078 1 91 202 LEU A CA 1
ATOM 1617 C C . LEU A 1 202 ? -3.299 27.125 7.488 1 91 202 LEU A C 1
ATOM 1619 O O . LEU A 1 202 ? -2.336 26.391 7.746 1 91 202 LEU A O 1
ATOM 1623 N N . HIS A 1 203 ? -3.797 27.938 8.383 1 88.94 203 HIS A N 1
ATOM 1624 C CA . HIS A 1 203 ? -3.332 27.922 9.766 1 88.94 203 HIS A CA 1
ATOM 1625 C C . HIS A 1 203 ? -3.576 26.562 10.414 1 88.94 203 HIS A C 1
ATOM 1627 O O . HIS A 1 203 ? -4.617 25.953 10.195 1 88.94 203 HIS A O 1
ATOM 1633 N N . VAL A 1 204 ? -2.736 26.156 11.281 1 92.12 204 VAL A N 1
ATOM 1634 C CA . VAL A 1 204 ? -2.779 24.844 11.898 1 92.12 204 VAL A CA 1
ATOM 1635 C C . VAL A 1 204 ? -4.078 24.672 12.688 1 92.12 204 VAL A C 1
ATOM 1637 O O . VAL A 1 204 ? -4.66 23.594 12.719 1 92.12 204 VAL A O 1
ATOM 1640 N N . SER A 1 205 ? -4.547 25.734 13.328 1 91.94 205 SER A N 1
ATOM 1641 C CA . SER A 1 205 ? -5.789 25.641 14.094 1 91.94 205 SER A CA 1
ATOM 1642 C C . SER A 1 205 ? -6.984 25.391 13.18 1 91.94 205 SER A C 1
ATOM 1644 O O . SER A 1 205 ? -7.934 24.703 13.57 1 91.94 205 SER A O 1
ATOM 1646 N N . ASP A 1 206 ? -6.887 25.969 11.961 1 94.06 206 ASP A N 1
ATOM 1647 C CA . ASP A 1 206 ? -7.941 25.734 10.984 1 94.06 206 ASP A CA 1
ATOM 1648 C C . ASP A 1 206 ? -7.895 24.297 10.461 1 94.06 206 ASP A C 1
ATOM 1650 O O . ASP A 1 206 ? -8.938 23.688 10.219 1 94.06 206 ASP A O 1
ATOM 1654 N N . VAL A 1 207 ? -6.723 23.812 10.266 1 96.31 207 VAL A N 1
ATOM 1655 C CA . VAL A 1 207 ? -6.566 22.422 9.859 1 96.31 207 VAL A CA 1
ATOM 1656 C C . VAL A 1 207 ? -7.203 21.5 10.898 1 96.31 207 VAL A C 1
ATOM 1658 O O . VAL A 1 207 ? -7.969 20.609 10.555 1 96.31 207 VAL A O 1
ATOM 1661 N N . ALA A 1 208 ? -6.887 21.75 12.141 1 96.94 208 ALA A N 1
ATOM 1662 C CA . ALA A 1 208 ? -7.434 20.953 13.234 1 96.94 208 ALA A CA 1
ATOM 1663 C C . ALA A 1 208 ? -8.961 21.031 13.258 1 96.94 208 ALA A C 1
ATOM 1665 O O . ALA A 1 208 ? -9.641 20 13.398 1 96.94 208 ALA A O 1
ATOM 1666 N N . ASP A 1 209 ? -9.406 22.234 13.125 1 96.19 209 ASP A N 1
ATOM 1667 C CA . ASP A 1 209 ? -10.852 22.453 13.133 1 96.19 209 ASP A CA 1
ATOM 1668 C C . ASP A 1 209 ? -11.523 21.688 11.992 1 96.19 209 ASP A C 1
ATOM 1670 O O . ASP A 1 209 ? -12.586 21.094 12.18 1 96.19 209 ASP A O 1
ATOM 1674 N N . ALA A 1 210 ? -10.945 21.75 10.836 1 97.44 210 ALA A N 1
ATOM 1675 C CA . ALA A 1 210 ? -11.484 21.031 9.688 1 97.44 210 ALA A CA 1
ATOM 1676 C C . ALA A 1 210 ? -11.531 19.531 9.945 1 97.44 210 ALA A C 1
ATOM 1678 O O . ALA A 1 210 ? -12.539 18.875 9.672 1 97.44 210 ALA A O 1
ATOM 1679 N N . LEU A 1 211 ? -10.5 18.953 10.5 1 98.44 211 LEU A N 1
ATOM 1680 C CA . LEU A 1 211 ? -10.414 17.531 10.773 1 98.44 211 LEU A CA 1
ATOM 1681 C C . LEU A 1 211 ? -11.484 17.094 11.773 1 98.44 211 LEU A C 1
ATOM 1683 O O . LEU A 1 211 ? -12.133 16.078 11.594 1 98.44 211 LEU A O 1
ATOM 1687 N N . VAL A 1 212 ? -11.664 17.891 12.789 1 98.25 212 VAL A N 1
ATOM 1688 C CA . VAL A 1 212 ? -12.648 17.578 13.82 1 98.25 212 VAL A CA 1
ATOM 1689 C C . VAL A 1 212 ? -14.055 17.703 13.234 1 98.25 212 VAL A C 1
ATOM 1691 O O . VAL A 1 212 ? -14.922 16.875 13.516 1 98.25 212 VAL A O 1
ATOM 1694 N N . THR A 1 213 ? -14.25 18.734 12.406 1 97.38 213 THR A N 1
ATOM 1695 C CA . THR A 1 213 ? -15.555 18.938 11.789 1 97.38 213 THR A CA 1
ATOM 1696 C C . THR A 1 213 ? -15.898 17.75 10.875 1 97.38 213 THR A C 1
ATOM 1698 O O . THR A 1 213 ? -17.031 17.281 10.867 1 97.38 213 THR A O 1
ATOM 1701 N N . VAL A 1 214 ? -14.961 17.328 10.125 1 97.44 214 VAL A N 1
ATOM 1702 C CA . VAL A 1 214 ? -15.125 16.188 9.234 1 97.44 214 VAL A CA 1
ATOM 1703 C C . VAL A 1 214 ? -15.477 14.938 10.047 1 97.44 214 VAL A C 1
ATOM 1705 O O . VAL A 1 214 ? -16.312 14.133 9.633 1 97.44 214 VAL A O 1
ATOM 1708 N N . LEU A 1 215 ? -14.844 14.742 11.164 1 97.75 215 LEU A N 1
ATOM 1709 C CA . LEU A 1 215 ? -15.125 13.617 12.047 1 97.75 215 LEU A CA 1
ATOM 1710 C C . LEU A 1 215 ? -16.578 13.617 12.484 1 97.75 215 LEU A C 1
ATOM 1712 O O . LEU A 1 215 ? -17.234 12.578 12.484 1 97.75 215 LEU A O 1
ATOM 1716 N N . GLU A 1 216 ? -17.125 14.75 12.758 1 95.81 216 GLU A N 1
ATOM 1717 C CA . GLU A 1 216 ? -18.469 14.898 13.305 1 95.81 216 GLU A CA 1
ATOM 1718 C C . GLU A 1 216 ? -19.531 14.766 12.203 1 95.81 216 GLU A C 1
ATOM 1720 O O . GLU A 1 216 ? -20.609 14.242 12.438 1 95.81 216 GLU A O 1
ATOM 1725 N N . HIS A 1 217 ? -19.297 15.281 11.055 1 93.06 217 HIS A N 1
ATOM 1726 C CA . HIS A 1 217 ? -20.25 15.344 9.961 1 93.06 217 HIS A CA 1
ATOM 1727 C C . HIS A 1 217 ? -20.469 13.969 9.328 1 93.06 217 HIS A C 1
ATOM 1729 O O . HIS A 1 217 ? -21.547 13.68 8.82 1 93.06 217 HIS A O 1
ATOM 1735 N N . GLY A 1 218 ? -19.469 13.195 9.195 1 91.75 218 GLY A N 1
ATOM 1736 C CA . GLY A 1 218 ? -19.609 11.844 8.672 1 91.75 218 GLY A CA 1
ATOM 1737 C C . GLY A 1 218 ? -19.391 11.773 7.168 1 91.75 218 GLY A C 1
ATOM 1738 O O . GLY A 1 218 ? -19.734 10.773 6.535 1 91.75 218 GLY A O 1
ATOM 1739 N N . VAL A 1 219 ? -18.875 12.883 6.613 1 96.75 219 VAL A N 1
ATOM 1740 C CA . VAL A 1 219 ? -18.531 12.852 5.195 1 96.75 219 VAL A CA 1
ATOM 1741 C C . VAL A 1 219 ? -17.469 11.781 4.949 1 96.75 219 VAL A C 1
ATOM 1743 O O . VAL A 1 219 ? -16.594 11.555 5.793 1 96.75 219 VAL A O 1
ATOM 1746 N N . THR A 1 220 ? -17.594 11.062 3.787 1 98.06 220 THR A N 1
ATOM 1747 C CA . THR A 1 220 ? -16.656 9.992 3.496 1 98.06 220 THR A CA 1
ATOM 1748 C C . THR A 1 220 ? -15.836 10.312 2.25 1 98.06 220 THR A C 1
ATOM 1750 O O . THR A 1 220 ? -16.156 11.25 1.517 1 98.06 220 THR A O 1
ATOM 1753 N N . GLY A 1 221 ? -14.75 9.578 2.057 1 97.88 221 GLY A N 1
ATOM 1754 C CA . GLY A 1 221 ? -13.875 9.766 0.909 1 97.88 221 GLY A CA 1
ATOM 1755 C C . GLY A 1 221 ? -12.758 10.75 1.169 1 97.88 221 GLY A C 1
ATOM 1756 O O . GLY A 1 221 ? -12.367 10.977 2.318 1 97.88 221 GLY A O 1
ATOM 1757 N N . THR A 1 222 ? -12.195 11.289 0.135 1 98.38 222 THR A N 1
ATOM 1758 C CA . THR A 1 222 ? -11.078 12.227 0.205 1 98.38 222 THR A CA 1
ATOM 1759 C C . THR A 1 222 ? -11.578 13.664 0.254 1 98.38 222 THR A C 1
ATOM 1761 O O . THR A 1 222 ? -12.461 14.047 -0.518 1 98.38 222 THR A O 1
ATOM 1764 N N . ILE A 1 223 ? -10.984 14.406 1.15 1 98.31 223 ILE A N 1
ATOM 1765 C CA . ILE A 1 223 ? -11.32 15.82 1.261 1 98.31 223 ILE A CA 1
ATOM 1766 C C . ILE A 1 223 ? -10.047 16.656 1.327 1 98.31 223 ILE A C 1
ATOM 1768 O O . ILE A 1 223 ? -9.156 16.375 2.137 1 98.31 223 ILE A O 1
ATOM 1772 N N . ASN A 1 224 ? -9.977 17.656 0.475 1 98.56 224 ASN A N 1
ATOM 1773 C CA . ASN A 1 224 ? -8.891 18.625 0.579 1 98.56 224 ASN A CA 1
ATOM 1774 C C . ASN A 1 224 ? -9.094 19.578 1.756 1 98.56 224 ASN A C 1
ATOM 1776 O O . ASN A 1 224 ? -10.172 20.156 1.907 1 98.56 224 ASN A O 1
ATOM 1780 N N . ILE A 1 225 ? -8.109 19.656 2.572 1 98.12 225 ILE A N 1
ATOM 1781 C CA . ILE A 1 225 ? -8.109 20.594 3.686 1 98.12 225 ILE A CA 1
ATOM 1782 C C . ILE A 1 225 ? -7.148 21.75 3.389 1 98.12 225 ILE A C 1
ATOM 1784 O O . ILE A 1 225 ? -5.949 21.656 3.666 1 98.12 225 ILE A O 1
ATOM 1788 N N . ALA A 1 226 ? -7.672 22.797 2.869 1 96.31 226 ALA A N 1
ATOM 1789 C CA . ALA A 1 226 ? -6.945 23.984 2.426 1 96.31 226 ALA A CA 1
ATOM 1790 C C . ALA A 1 226 ? -7.832 25.219 2.479 1 96.31 226 ALA A C 1
ATOM 1792 O O . ALA A 1 226 ? -9.023 25.125 2.801 1 96.31 226 ALA A O 1
ATOM 1793 N N . SER A 1 227 ? -7.219 26.344 2.238 1 92 227 SER A N 1
ATOM 1794 C CA . SER A 1 227 ? -7.98 27.594 2.262 1 92 227 SER A CA 1
ATOM 1795 C C . SER A 1 227 ? -8.797 27.766 0.984 1 92 227 SER A C 1
ATOM 1797 O O . SER A 1 227 ? -9.828 28.438 0.986 1 92 227 SER A O 1
ATOM 1799 N N . GLY A 1 228 ? -8.305 27.109 -0.091 1 94.06 228 GLY A N 1
ATOM 1800 C CA . GLY A 1 228 ? -8.922 27.312 -1.396 1 94.06 228 GLY A CA 1
ATOM 1801 C C . GLY A 1 228 ? -8.406 28.547 -2.113 1 94.06 228 GLY A C 1
ATOM 1802 O O . GLY A 1 228 ? -8.82 28.828 -3.24 1 94.06 228 GLY A O 1
ATOM 1803 N N . GLN A 1 229 ? -7.473 29.234 -1.487 1 90.94 229 GLN A N 1
ATOM 1804 C CA . GLN A 1 229 ? -6.906 30.453 -2.045 1 90.94 229 GLN A CA 1
ATOM 1805 C C . GLN A 1 229 ? -5.379 30.406 -2.012 1 90.94 229 GLN A C 1
ATOM 1807 O O . GLN A 1 229 ? -4.773 30.656 -0.966 1 90.94 229 GLN A O 1
ATOM 1812 N N . SER A 1 230 ? -4.84 30.219 -3.174 1 92.5 230 SER A N 1
ATOM 1813 C CA . SER A 1 230 ? -3.385 30.219 -3.262 1 92.5 230 SER A CA 1
ATOM 1814 C C . SER A 1 230 ? -2.824 31.641 -3.285 1 92.5 230 SER A C 1
ATOM 1816 O O . SER A 1 230 ? -3.418 32.531 -3.885 1 92.5 230 SER A O 1
ATOM 1818 N N . VAL A 1 231 ? -1.686 31.797 -2.621 1 89.62 231 VAL A N 1
ATOM 1819 C CA . VAL A 1 231 ? -1.034 33.094 -2.541 1 89.62 231 VAL A CA 1
ATOM 1820 C C . VAL A 1 231 ? 0.413 32.969 -3.016 1 89.62 231 VAL A C 1
ATOM 1822 O O . VAL A 1 231 ? 1.066 31.953 -2.791 1 89.62 231 VAL A O 1
ATOM 1825 N N . GLN A 1 232 ? 0.82 34.031 -3.67 1 91.75 232 GLN A N 1
ATOM 1826 C CA . GLN A 1 232 ? 2.219 34.031 -4.09 1 91.75 232 GLN A CA 1
ATOM 1827 C C . GLN A 1 232 ? 3.15 34.156 -2.887 1 91.75 232 GLN A C 1
ATOM 1829 O O . GLN A 1 232 ? 2.881 34.938 -1.959 1 91.75 232 GLN A O 1
ATOM 1834 N N . ILE A 1 233 ? 4.23 33.469 -2.979 1 90 233 ILE A N 1
ATOM 1835 C CA . ILE A 1 233 ? 5.172 33.438 -1.862 1 90 233 ILE A CA 1
ATOM 1836 C C . ILE A 1 233 ? 5.758 34.812 -1.62 1 90 233 ILE A C 1
ATOM 1838 O O . ILE A 1 233 ? 5.918 35.25 -0.472 1 90 233 ILE A O 1
ATOM 1842 N N . LYS A 1 234 ? 6.074 35.562 -2.682 1 91.88 234 LYS A N 1
ATOM 1843 C CA . LYS A 1 234 ? 6.645 36.875 -2.512 1 91.88 234 LYS A CA 1
ATOM 1844 C C . LYS A 1 234 ? 5.652 37.812 -1.833 1 91.88 234 LYS A C 1
ATOM 1846 O O . LYS A 1 234 ? 6.047 38.688 -1.044 1 91.88 234 LYS A O 1
ATOM 1851 N N . GLU A 1 235 ? 4.387 37.656 -2.178 1 88.44 235 GLU A N 1
ATOM 1852 C CA . GLU A 1 235 ? 3.357 38.469 -1.535 1 88.44 235 GLU A CA 1
ATOM 1853 C C . GLU A 1 235 ? 3.24 38.125 -0.051 1 88.44 235 GLU A C 1
ATOM 1855 O O . GLU A 1 235 ? 3.141 39.031 0.786 1 88.44 235 GLU A O 1
ATOM 1860 N N . LEU A 1 236 ? 3.293 36.875 0.219 1 86.56 236 LEU A N 1
ATOM 1861 C CA . LEU A 1 236 ? 3.219 36.406 1.603 1 86.56 236 LEU A CA 1
ATOM 1862 C C . LEU A 1 236 ? 4.414 36.906 2.406 1 86.56 236 LEU A C 1
ATOM 1864 O O . LEU A 1 236 ? 4.254 37.406 3.529 1 86.56 236 LEU A O 1
ATOM 1868 N N . ALA A 1 237 ? 5.551 36.812 1.798 1 87.88 237 ALA A N 1
ATOM 1869 C CA . ALA A 1 237 ? 6.773 37.281 2.447 1 87.88 237 ALA A CA 1
ATOM 1870 C C . ALA A 1 237 ? 6.703 38.781 2.727 1 87.88 237 ALA A C 1
ATOM 1872 O O . ALA A 1 237 ? 7.09 39.25 3.805 1 87.88 237 ALA A O 1
ATOM 1873 N N . SER A 1 238 ? 6.211 39.438 1.761 1 88.38 238 SER A N 1
ATOM 1874 C CA . SER A 1 238 ? 6.09 40.906 1.885 1 88.38 238 SER A CA 1
ATOM 1875 C C . SER A 1 238 ? 5.137 41.281 3.012 1 88.38 238 SER A C 1
ATOM 1877 O O . SER A 1 238 ? 5.422 42.188 3.787 1 88.38 238 SER A O 1
ATOM 1879 N N . ILE A 1 239 ? 4.059 40.562 3.082 1 83.31 239 ILE A N 1
ATOM 1880 C CA . ILE A 1 239 ? 3.059 40.844 4.109 1 83.31 239 ILE A CA 1
ATOM 1881 C C . ILE A 1 239 ? 3.656 40.594 5.492 1 83.31 239 ILE A C 1
ATOM 1883 O O . ILE A 1 239 ? 3.5 41.406 6.402 1 83.31 239 ILE A O 1
ATOM 1887 N N . ILE A 1 240 ? 4.363 39.531 5.637 1 83.75 240 ILE A N 1
ATOM 1888 C CA . ILE A 1 240 ? 4.984 39.156 6.902 1 83.75 240 ILE A CA 1
ATOM 1889 C C . ILE A 1 240 ? 6.039 40.188 7.289 1 83.75 240 ILE A C 1
ATOM 1891 O O . ILE A 1 240 ? 6.074 40.656 8.43 1 83.75 240 ILE A O 1
ATOM 1895 N N . ALA A 1 241 ? 6.793 40.594 6.34 1 88.88 241 ALA A N 1
ATOM 1896 C CA . ALA A 1 241 ? 7.887 41.531 6.582 1 88.88 241 ALA A CA 1
ATOM 1897 C C . ALA A 1 241 ? 7.352 42.906 6.98 1 88.88 241 ALA A C 1
ATOM 1899 O O . ALA A 1 241 ? 7.918 43.562 7.852 1 88.88 241 ALA A O 1
ATOM 1900 N N . LYS A 1 242 ? 6.352 43.312 6.312 1 88.25 242 LYS A N 1
ATOM 1901 C CA . LYS A 1 242 ? 5.73 44.594 6.617 1 88.25 242 LYS A CA 1
ATOM 1902 C C . LYS A 1 242 ? 5.184 44.625 8.047 1 88.25 242 LYS A C 1
ATOM 1904 O O . LYS A 1 242 ? 5.344 45.625 8.758 1 88.25 242 LYS A O 1
ATOM 1909 N N . LYS A 1 243 ? 4.605 43.562 8.367 1 83.12 243 LYS A N 1
ATOM 1910 C CA . LYS A 1 243 ? 4.027 43.469 9.703 1 83.12 243 LYS A CA 1
ATOM 1911 C C . LYS A 1 243 ? 5.109 43.5 10.781 1 83.12 243 LYS A C 1
ATOM 1913 O O . LYS A 1 243 ? 4.902 44.031 11.859 1 83.12 243 LYS A O 1
ATOM 1918 N N . ILE A 1 244 ? 6.199 42.906 10.484 1 84.31 244 ILE A N 1
ATOM 1919 C CA . ILE A 1 244 ? 7.301 42.844 11.438 1 84.31 244 ILE A CA 1
ATOM 1920 C C . ILE A 1 244 ? 8.164 44.094 11.328 1 84.31 244 ILE A C 1
ATOM 1922 O O . ILE A 1 244 ? 8.93 44.406 12.242 1 84.31 244 ILE A O 1
ATOM 1926 N N . GLY A 1 245 ? 7.984 44.812 10.281 1 89.75 245 GLY A N 1
ATOM 1927 C CA . GLY A 1 245 ? 8.742 46.031 10.047 1 89.75 245 GLY A CA 1
ATOM 1928 C C . GLY A 1 245 ? 10.164 45.75 9.578 1 89.75 245 GLY A C 1
ATOM 1929 O O . GLY A 1 245 ? 11.094 46.469 9.977 1 89.75 245 GLY A O 1
ATOM 1930 N N . LYS A 1 246 ? 10.352 44.688 8.852 1 93.31 246 LYS A N 1
ATOM 1931 C CA . LYS A 1 246 ? 11.688 44.312 8.398 1 93.31 246 LYS A CA 1
ATOM 1932 C C . LYS A 1 246 ? 11.672 43.906 6.922 1 93.31 246 LYS A C 1
ATOM 1934 O O . LYS A 1 246 ? 12.234 42.875 6.543 1 93.31 246 LYS A O 1
ATOM 1939 N N . GLU A 1 247 ? 11.094 44.656 6.078 1 93.69 247 GLU A N 1
ATOM 1940 C CA . GLU A 1 247 ? 10.938 44.406 4.652 1 93.69 247 GLU A CA 1
ATOM 1941 C C . GLU A 1 247 ? 12.289 44.312 3.957 1 93.69 247 GLU A C 1
ATOM 1943 O O . GLU A 1 247 ? 12.461 43.531 3.018 1 93.69 247 GLU A O 1
ATOM 1948 N N . HIS A 1 248 ? 13.18 45.031 4.48 1 94.62 248 HIS A N 1
ATOM 1949 C CA . HIS A 1 248 ? 14.492 45.125 3.854 1 94.62 248 HIS A CA 1
ATOM 1950 C C . HIS A 1 248 ? 15.266 43.812 4.027 1 94.62 248 HIS A C 1
ATOM 1952 O O . HIS A 1 248 ? 16.266 43.594 3.346 1 94.62 248 HIS A O 1
ATOM 1958 N N . LEU A 1 249 ? 14.797 42.938 4.84 1 95.69 249 LEU A N 1
ATOM 1959 C CA . LEU A 1 249 ? 15.508 41.688 5.145 1 95.69 249 LEU A CA 1
ATOM 1960 C C . LEU A 1 249 ? 15.016 40.531 4.27 1 95.69 249 LEU A C 1
ATOM 1962 O O . LEU A 1 249 ? 15.586 39.469 4.277 1 95.69 249 LEU A O 1
ATOM 1966 N N . ILE A 1 250 ? 14.008 40.781 3.477 1 95.25 250 ILE A N 1
ATOM 1967 C CA . ILE A 1 250 ? 13.531 39.781 2.551 1 95.25 250 ILE A CA 1
ATOM 1968 C C . ILE A 1 250 ? 14.453 39.719 1.335 1 95.25 250 ILE A C 1
ATOM 1970 O O . ILE A 1 250 ? 14.641 40.719 0.638 1 95.25 250 ILE A O 1
ATOM 1974 N N . LYS A 1 251 ? 15.031 38.594 1.095 1 96 251 LYS A N 1
ATOM 1975 C CA . LYS A 1 251 ? 15.898 38.406 -0.068 1 96 251 LYS A CA 1
ATOM 1976 C C . LYS A 1 251 ? 15.281 37.438 -1.06 1 96 251 LYS A C 1
ATOM 1978 O O . LYS A 1 251 ? 15.469 36.219 -0.938 1 96 251 LYS A O 1
ATOM 1983 N N . LEU A 1 252 ? 14.719 37.938 -2.068 1 94.25 252 LEU A N 1
ATOM 1984 C CA . LEU A 1 252 ? 14.172 37.094 -3.141 1 94.25 252 LEU A CA 1
ATOM 1985 C C . LEU A 1 252 ? 15.273 36.625 -4.074 1 94.25 252 LEU A C 1
ATOM 1987 O O . LEU A 1 252 ? 16.328 37.281 -4.191 1 94.25 252 LEU A O 1
ATOM 1991 N N . ASP A 1 253 ? 15.117 35.469 -4.711 1 93.62 253 ASP A N 1
ATOM 1992 C CA . ASP A 1 253 ? 16.047 34.875 -5.664 1 93.62 253 ASP A CA 1
ATOM 1993 C C . ASP A 1 253 ? 17.359 34.469 -4.984 1 93.62 253 ASP A C 1
ATOM 1995 O O . ASP A 1 253 ? 18.391 34.344 -5.641 1 93.62 253 ASP A O 1
ATOM 1999 N N . ALA A 1 254 ? 17.281 34.406 -3.701 1 92.88 254 ALA A N 1
ATOM 2000 C CA . ALA A 1 254 ? 18.469 34.031 -2.949 1 92.88 254 ALA A CA 1
ATOM 2001 C C . ALA A 1 254 ? 18.703 32.531 -2.992 1 92.88 254 ALA A C 1
ATOM 2003 O O . ALA A 1 254 ? 19.828 32.031 -2.836 1 92.88 254 ALA A O 1
ATOM 2004 N N . ILE A 1 255 ? 17.641 31.75 -3.064 1 90.25 255 ILE A N 1
ATOM 2005 C CA . ILE A 1 255 ? 17.734 30.297 -3.211 1 90.25 255 ILE A CA 1
ATOM 2006 C C . ILE A 1 255 ? 17.094 29.875 -4.531 1 90.25 255 ILE A C 1
ATOM 2008 O O . ILE A 1 255 ? 16.156 30.516 -5.012 1 90.25 255 ILE A O 1
ATOM 2012 N N . PRO A 1 256 ? 17.625 28.781 -5.129 1 91.62 256 PRO A N 1
ATOM 2013 C CA . PRO A 1 256 ? 17.125 28.359 -6.434 1 91.62 256 PRO A CA 1
ATOM 2014 C C . PRO A 1 256 ? 15.711 27.781 -6.359 1 91.62 256 PRO A C 1
ATOM 2016 O O . PRO A 1 256 ? 15.312 27.234 -5.324 1 91.62 256 PRO A O 1
ATOM 2019 N N . PHE A 1 257 ? 14.953 28.047 -7.371 1 89.44 257 PHE A N 1
ATOM 2020 C CA . PHE A 1 257 ? 13.656 27.422 -7.586 1 89.44 257 PHE A CA 1
ATOM 2021 C C . PHE A 1 257 ? 13.758 26.297 -8.617 1 89.44 257 PHE A C 1
ATOM 2023 O O . PHE A 1 257 ? 14.336 26.5 -9.688 1 89.44 257 PHE A O 1
ATOM 2030 N N . SER A 1 258 ? 13.242 25.156 -8.281 1 86 258 SER A N 1
ATOM 2031 C CA . SER A 1 258 ? 13.328 24.031 -9.211 1 86 258 SER A CA 1
ATOM 2032 C C . SER A 1 258 ? 12.469 24.266 -10.453 1 86 258 SER A C 1
ATOM 2034 O O . SER A 1 258 ? 11.289 24.609 -10.344 1 86 258 SER A O 1
ATOM 2036 N N . LYS A 1 259 ? 13.047 23.984 -11.555 1 83.56 259 LYS A N 1
ATOM 2037 C CA . LYS A 1 259 ? 12.352 24.188 -12.82 1 83.56 259 LYS A CA 1
ATOM 2038 C C . LYS A 1 259 ? 11.172 23.234 -12.961 1 83.56 259 LYS A C 1
ATOM 2040 O O . LYS A 1 259 ? 10.227 23.5 -13.695 1 83.56 259 LYS A O 1
ATOM 2045 N N . ASP A 1 260 ? 11.156 22.156 -12.203 1 85.25 260 ASP A N 1
ATOM 2046 C CA . ASP A 1 260 ? 10.133 21.125 -12.344 1 85.25 260 ASP A CA 1
ATOM 2047 C C . ASP A 1 260 ? 8.953 21.375 -11.406 1 85.25 260 ASP A C 1
ATOM 2049 O O . ASP A 1 260 ? 7.918 20.719 -11.508 1 85.25 260 ASP A O 1
ATOM 2053 N N . GLU A 1 261 ? 9.062 22.453 -10.672 1 90.94 261 GLU A N 1
ATOM 2054 C CA . GLU A 1 261 ? 7.977 22.781 -9.758 1 90.94 261 GLU A CA 1
ATOM 2055 C C . GLU A 1 261 ? 6.984 23.75 -10.391 1 90.94 261 GLU A C 1
ATOM 2057 O O . GLU A 1 261 ? 7.387 24.75 -11 1 90.94 261 GLU A O 1
ATOM 2062 N N . PRO A 1 262 ? 5.766 23.469 -10.266 1 95.56 262 PRO A N 1
ATOM 2063 C CA . PRO A 1 262 ? 4.785 24.375 -10.859 1 95.56 262 PRO A CA 1
ATOM 2064 C C . PRO A 1 262 ? 4.758 25.75 -10.172 1 95.56 262 PRO A C 1
ATOM 2066 O O . PRO A 1 262 ? 4.973 25.828 -8.961 1 95.56 262 PRO A O 1
ATOM 2069 N N . LEU A 1 263 ? 4.402 26.703 -10.914 1 95.94 263 LEU A N 1
ATOM 2070 C CA . LEU A 1 263 ? 4.316 28.062 -10.391 1 95.94 263 LEU A CA 1
ATOM 2071 C C . LEU A 1 263 ? 3.008 28.266 -9.633 1 95.94 263 LEU A C 1
ATOM 2073 O O . LEU A 1 263 ? 2.973 28.984 -8.633 1 95.94 263 LEU A O 1
ATOM 2077 N N . PHE A 1 264 ? 1.993 27.625 -10.156 1 96.94 264 PHE A N 1
ATOM 2078 C CA . PHE A 1 264 ? 0.699 27.781 -9.5 1 96.94 264 PHE A CA 1
ATOM 2079 C C . PHE A 1 264 ? 0.113 26.438 -9.125 1 96.94 264 PHE A C 1
ATOM 2081 O O . PHE A 1 264 ? -0.122 25.578 -9.984 1 96.94 264 PHE A O 1
ATOM 2088 N N . VAL A 1 265 ? -0.138 26.25 -7.84 1 97.12 265 VAL A N 1
ATOM 2089 C CA . VAL A 1 265 ? -0.874 25.094 -7.332 1 97.12 265 VAL A CA 1
ATOM 2090 C C . VAL A 1 265 ? -2.07 25.578 -6.512 1 97.12 265 VAL A C 1
ATOM 2092 O O . VAL A 1 265 ? -1.904 26.125 -5.426 1 97.12 265 VAL A O 1
ATOM 2095 N N . GLY A 1 266 ? -3.223 25.422 -7.117 1 97.19 266 GLY A N 1
ATOM 2096 C CA . GLY A 1 266 ? -4.465 25.656 -6.395 1 97.19 266 GLY A CA 1
ATOM 2097 C C . GLY A 1 266 ? -5.078 24.375 -5.848 1 97.19 266 GLY A C 1
ATOM 2098 O O . GLY A 1 266 ? -4.711 23.281 -6.262 1 97.19 266 GLY A O 1
ATOM 2099 N N . VAL A 1 267 ? -5.965 24.531 -4.852 1 98 267 VAL A N 1
ATOM 2100 C CA . VAL A 1 267 ? -6.613 23.391 -4.219 1 98 267 VAL A CA 1
ATOM 2101 C C . VAL A 1 267 ? -8.125 23.625 -4.156 1 98 267 VAL A C 1
ATOM 2103 O O . VAL A 1 267 ? -8.578 24.625 -3.617 1 98 267 VAL A O 1
ATOM 2106 N N . SER A 1 268 ? -8.867 22.734 -4.754 1 98.19 268 SER A N 1
ATOM 2107 C CA . SER A 1 268 ? -10.312 22.828 -4.641 1 98.19 268 SER A CA 1
ATOM 2108 C C . SER A 1 268 ? -10.789 22.422 -3.25 1 98.19 268 SER A C 1
ATOM 2110 O O . SER A 1 268 ? -10.422 21.359 -2.75 1 98.19 268 SER A O 1
ATOM 2112 N N . VAL A 1 269 ? -11.594 23.281 -2.613 1 97.56 269 VAL A N 1
ATOM 2113 C CA . VAL A 1 269 ? -12.133 22.969 -1.292 1 97.56 269 VAL A CA 1
ATOM 2114 C C . VAL A 1 269 ? -13.656 22.922 -1.356 1 97.56 269 VAL A C 1
ATOM 2116 O O . VAL A 1 269 ? -14.336 23.188 -0.363 1 97.56 269 VAL A O 1
ATOM 2119 N N . GLU A 1 270 ? -14.188 22.625 -2.486 1 96.44 270 GLU A N 1
ATOM 2120 C CA . GLU A 1 270 ? -15.625 22.641 -2.703 1 96.44 270 GLU A CA 1
ATOM 2121 C C . GLU A 1 270 ? -16.328 21.641 -1.785 1 96.44 270 GLU A C 1
ATOM 2123 O O . GLU A 1 270 ? -17.375 21.953 -1.201 1 96.44 270 GLU A O 1
ATOM 2128 N N . ARG A 1 271 ? -15.852 20.438 -1.613 1 96.94 271 ARG A N 1
ATOM 2129 C CA . ARG A 1 271 ? -16.484 19.453 -0.74 1 96.94 271 ARG A CA 1
ATOM 2130 C C . ARG A 1 271 ? -16.484 19.938 0.709 1 96.94 271 ARG A C 1
ATOM 2132 O O . ARG A 1 271 ? -17.484 19.781 1.41 1 96.94 271 ARG A O 1
ATOM 2139 N N . LEU A 1 272 ? -15.359 20.469 1.121 1 96.31 272 LEU A N 1
ATOM 2140 C CA . LEU A 1 272 ? -15.258 21 2.479 1 96.31 272 LEU A CA 1
ATOM 2141 C C . LEU A 1 272 ? -16.312 22.062 2.725 1 96.31 272 LEU A C 1
ATOM 2143 O O . LEU A 1 272 ? -16.938 22.109 3.791 1 96.31 272 LEU A O 1
ATOM 2147 N N . LYS A 1 273 ? -16.531 22.859 1.77 1 94.88 273 LYS A N 1
ATOM 2148 C CA . LYS A 1 273 ? -17.484 23.969 1.866 1 94.88 273 LYS A CA 1
ATOM 2149 C C . LYS A 1 273 ? -18.922 23.484 1.76 1 94.88 273 LYS A C 1
ATOM 2151 O O . LYS A 1 273 ? -19.766 23.828 2.592 1 94.88 273 LYS A O 1
ATOM 2156 N N . THR A 1 274 ? -19.203 22.609 0.798 1 95.12 274 THR A N 1
ATOM 2157 C CA . THR A 1 274 ? -20.578 22.297 0.441 1 95.12 274 THR A CA 1
ATOM 2158 C C . THR A 1 274 ? -21.078 21.078 1.215 1 95.12 274 THR A C 1
ATOM 2160 O O . THR A 1 274 ? -22.234 21.047 1.654 1 95.12 274 THR A O 1
ATOM 2163 N N . GLU A 1 275 ? -20.25 20.078 1.403 1 95 275 GLU A N 1
ATOM 2164 C CA . GLU A 1 275 ? -20.688 18.859 2.082 1 95 275 GLU A CA 1
ATOM 2165 C C . GLU A 1 275 ? -20.5 18.984 3.592 1 95 275 GLU A C 1
ATOM 2167 O O . GLU A 1 275 ? -21.328 18.469 4.363 1 95 275 GLU A O 1
ATOM 2172 N N . VAL A 1 276 ? -19.469 19.641 4.031 1 95.06 276 VAL A N 1
ATOM 2173 C CA . VAL A 1 276 ? -19.094 19.672 5.441 1 95.06 276 VAL A CA 1
ATOM 2174 C C . VAL A 1 276 ? -19.547 20.984 6.07 1 95.06 276 VAL A C 1
ATOM 2176 O O . VAL A 1 276 ? -19.609 21.109 7.293 1 95.06 276 VAL A O 1
ATOM 2179 N N . ASN A 1 277 ? -19.812 21.984 5.242 1 93.56 277 ASN A N 1
ATOM 2180 C CA . ASN A 1 277 ? -20.156 23.328 5.695 1 93.56 277 ASN A CA 1
ATOM 2181 C C . ASN A 1 277 ? -19.047 23.938 6.555 1 93.56 277 ASN A C 1
ATOM 2183 O O . ASN A 1 277 ? -19.312 24.422 7.656 1 93.56 277 ASN A O 1
ATOM 2187 N N . TRP A 1 278 ? -17.812 23.797 6.023 1 94.12 278 TRP A N 1
ATOM 2188 C CA . TRP A 1 278 ? -16.656 24.344 6.715 1 94.12 278 TRP A CA 1
ATOM 2189 C C . TRP A 1 278 ? -15.977 25.422 5.871 1 94.12 278 TRP A C 1
ATOM 2191 O O . TRP A 1 278 ? -15.867 25.281 4.648 1 94.12 278 TRP A O 1
ATOM 2201 N N . GLU A 1 279 ? -15.609 26.438 6.543 1 89.62 279 GLU A N 1
ATOM 2202 C CA . GLU A 1 279 ? -14.789 27.484 5.941 1 89.62 279 GLU A CA 1
ATOM 2203 C C . GLU A 1 279 ? -13.734 28 6.922 1 89.62 279 GLU A C 1
ATOM 2205 O O . GLU A 1 279 ? -13.883 27.844 8.133 1 89.62 279 GLU A O 1
ATOM 2210 N N . THR A 1 280 ? -12.711 28.5 6.359 1 84.81 280 THR A N 1
ATOM 2211 C CA . THR A 1 280 ? -11.609 28.969 7.188 1 84.81 280 THR A CA 1
ATOM 2212 C C . THR A 1 280 ? -12.086 30.062 8.141 1 84.81 280 THR A C 1
ATOM 2214 O O . THR A 1 280 ? -12.922 30.891 7.777 1 84.81 280 THR A O 1
ATOM 2217 N N . ASN A 1 281 ? -11.922 29.859 9.453 1 65.38 281 ASN A N 1
ATOM 2218 C CA . ASN A 1 281 ? -12.281 30.875 10.445 1 65.38 281 ASN A CA 1
ATOM 2219 C C . ASN A 1 281 ? -11.406 32.125 10.312 1 65.38 281 ASN A C 1
ATOM 2221 O O . ASN A 1 281 ? -11.875 33.219 10.57 1 65.38 281 ASN A O 1
ATOM 2225 N N . ILE A 1 282 ? -10.188 31.797 10.078 1 52.41 282 ILE A N 1
ATOM 2226 C CA . ILE A 1 282 ? -9.289 32.938 10.07 1 52.41 282 ILE A CA 1
ATOM 2227 C C . ILE A 1 282 ? -9.82 34 9.102 1 52.41 282 ILE A C 1
ATOM 2229 O O . ILE A 1 282 ? -9.609 35.219 9.312 1 52.41 282 ILE A O 1
ATOM 2233 N N . ARG A 1 283 ? -10.617 33.562 8.102 1 47.81 283 ARG A N 1
ATOM 2234 C CA . ARG A 1 283 ? -11.32 34.531 7.281 1 47.81 283 ARG A CA 1
ATOM 2235 C C . ARG A 1 283 ? -12.367 35.281 8.094 1 47.81 283 ARG A C 1
ATOM 2237 O O . ARG A 1 283 ? -12.594 36.469 7.891 1 47.81 283 ARG A O 1
ATOM 2244 N N . PHE A 1 284 ? -13.109 34.344 8.891 1 41.22 284 PHE A N 1
ATOM 2245 C CA . PHE A 1 284 ? -14.211 35.031 9.586 1 41.22 284 PHE A CA 1
ATOM 2246 C C . PHE A 1 284 ? -13.68 36.031 10.594 1 41.22 284 PHE A C 1
ATOM 2248 O O . PHE A 1 284 ? -14.266 37.094 10.773 1 41.22 284 PHE A O 1
ATOM 2255 N N . LYS A 1 285 ? -12.797 35.562 11.461 1 40.72 285 LYS A N 1
ATOM 2256 C CA . LYS A 1 285 ? -12.43 36.5 12.508 1 40.72 285 LYS A CA 1
ATOM 2257 C C . LYS A 1 285 ? -11.836 37.781 11.914 1 40.72 285 LYS A C 1
ATOM 2259 O O . LYS A 1 285 ? -11.984 38.875 12.477 1 40.72 285 LYS A O 1
ATOM 2264 N N . TYR A 1 286 ? -11.031 37.594 10.805 1 41.62 286 TYR A N 1
ATOM 2265 C CA . TYR A 1 286 ? -10.477 38.812 10.273 1 41.62 286 TYR A CA 1
ATOM 2266 C C . TYR A 1 286 ? -11.148 39.188 8.953 1 41.62 286 TYR A C 1
ATOM 2268 O O . TYR A 1 286 ? -10.477 39.562 7.992 1 41.62 286 TYR A O 1
ATOM 2276 N N . ARG A 1 287 ? -12.359 38.844 8.703 1 42.34 287 ARG A N 1
ATOM 2277 C CA . ARG A 1 287 ? -13.219 39.219 7.582 1 42.34 287 ARG A CA 1
ATOM 2278 C C . ARG A 1 287 ? -12.984 40.656 7.156 1 42.34 287 ARG A C 1
ATOM 2280 O O . ARG A 1 287 ? -13.172 41 5.988 1 42.34 287 ARG A O 1
ATOM 2287 N N . ASN A 1 288 ? -13.102 41.531 8.023 1 37.94 288 ASN A N 1
ATOM 2288 C CA . ASN A 1 288 ? -13.086 42.938 7.617 1 37.94 288 ASN A CA 1
ATOM 2289 C C . ASN A 1 288 ? -11.727 43.344 7.043 1 37.94 288 ASN A C 1
ATOM 2291 O O . ASN A 1 288 ? -11.594 44.406 6.453 1 37.94 288 ASN A O 1
ATOM 2295 N N . ARG A 1 289 ? -10.516 43.219 7.781 1 38.19 289 ARG A N 1
ATOM 2296 C CA . ARG A 1 289 ? -9.281 43.812 7.305 1 38.19 289 ARG A CA 1
ATOM 2297 C C . ARG A 1 289 ? -8.602 42.938 6.254 1 38.19 289 ARG A C 1
ATOM 2299 O O . ARG A 1 289 ? -8.586 41.719 6.379 1 38.19 289 ARG A O 1
ATOM 2306 N N . ARG A 1 290 ? -8.5 43.281 5.062 1 40.94 290 ARG A N 1
ATOM 2307 C CA . ARG A 1 290 ? -7.828 42.688 3.916 1 40.94 290 ARG A CA 1
ATOM 2308 C C . ARG A 1 290 ? -6.793 41.656 4.363 1 40.94 290 ARG A C 1
ATOM 2310 O O . ARG A 1 290 ? -6.52 40.688 3.646 1 40.94 290 ARG A O 1
ATOM 2317 N N . ASN A 1 291 ? -5.727 41.906 5.148 1 37.75 291 ASN A N 1
ATOM 2318 C CA . ASN A 1 291 ? -4.477 41.25 5.465 1 37.75 291 ASN A CA 1
ATOM 2319 C C . ASN A 1 291 ? -4.68 40.125 6.504 1 37.75 291 ASN A C 1
ATOM 2321 O O . ASN A 1 291 ? -3.865 40 7.418 1 37.75 291 ASN A O 1
ATOM 2325 N N . ASN A 1 292 ? -5.805 39.531 6.711 1 42.56 292 ASN A N 1
ATOM 2326 C CA . ASN A 1 292 ? -6.227 38.594 7.754 1 42.56 292 ASN A CA 1
ATOM 2327 C C . ASN A 1 292 ? -5.32 37.375 7.812 1 42.56 292 ASN A C 1
ATOM 2329 O O . ASN A 1 292 ? -5.184 36.75 8.867 1 42.56 292 ASN A O 1
ATOM 2333 N N . PHE A 1 293 ? -5.109 36.781 6.766 1 44.47 293 PHE A N 1
ATOM 2334 C CA . PHE A 1 293 ? -4.129 35.688 6.703 1 44.47 293 PHE A CA 1
ATOM 2335 C C . PHE A 1 293 ? -2.912 36.031 7.559 1 44.47 293 PHE A C 1
ATOM 2337 O O . PHE A 1 293 ? -2.418 35.156 8.297 1 44.47 293 PHE A O 1
ATOM 2344 N N . MET A 1 294 ? -2.504 37.344 7.398 1 41.31 294 MET A N 1
ATOM 2345 C CA . MET A 1 294 ? -1.273 37.938 7.93 1 41.31 294 MET A CA 1
ATOM 2346 C C . MET A 1 294 ? -1.309 38 9.453 1 41.31 294 MET A C 1
ATOM 2348 O O . MET A 1 294 ? -0.287 37.781 10.109 1 41.31 294 MET A O 1
ATOM 2352 N N . VAL A 1 295 ? -2.525 38.281 9.922 1 41.06 295 VAL A N 1
ATOM 2353 C CA . VAL A 1 295 ? -2.691 38.531 11.344 1 41.06 295 VAL A CA 1
ATOM 2354 C C . VAL A 1 295 ? -2.562 37.219 12.125 1 41.06 295 VAL A C 1
ATOM 2356 O O . VAL A 1 295 ? -1.945 37.188 13.195 1 41.06 295 VAL A O 1
ATOM 2359 N N . GLY A 1 296 ? -3.094 36.219 11.633 1 46.03 296 GLY A N 1
ATOM 2360 C CA . GLY A 1 296 ? -2.955 34.938 12.297 1 46.03 296 GLY A CA 1
ATOM 2361 C C . GLY A 1 296 ? -1.518 34.438 12.391 1 46.03 296 GLY A C 1
ATOM 2362 O O . GLY A 1 296 ? -1.152 33.719 13.32 1 46.03 296 GLY A O 1
ATOM 2363 N N . ILE A 1 297 ? -0.785 34.625 11.375 1 47 297 ILE A N 1
ATOM 2364 C CA . ILE A 1 297 ? 0.626 34.25 11.312 1 47 297 ILE A CA 1
ATOM 2365 C C . ILE A 1 297 ? 1.394 34.969 12.414 1 47 297 ILE A C 1
ATOM 2367 O O . ILE A 1 297 ? 2.262 34.375 13.062 1 47 297 ILE A O 1
ATOM 2371 N N . ILE A 1 298 ? 1.146 36.281 12.609 1 42.03 298 ILE A N 1
ATOM 2372 C CA . ILE A 1 298 ? 1.906 37.125 13.516 1 42.03 298 ILE A CA 1
ATOM 2373 C C . ILE A 1 298 ? 1.525 36.812 14.961 1 42.03 298 ILE A C 1
ATOM 2375 O O . ILE A 1 298 ? 2.377 36.844 15.859 1 42.03 298 ILE A O 1
ATOM 2379 N N . TYR A 1 299 ? 0.253 36.656 15.227 1 41.09 299 TYR A N 1
ATOM 2380 C CA . TYR A 1 299 ? -0.141 36.594 16.625 1 41.09 299 TYR A CA 1
ATOM 2381 C C . TYR A 1 299 ? 0.311 35.281 17.266 1 41.09 299 TYR A C 1
ATOM 2383 O O . TYR A 1 299 ? 0.083 35.062 18.453 1 41.09 299 TYR A O 1
ATOM 2391 N N . THR A 1 300 ? 0.669 34.344 16.484 1 41.78 300 THR A N 1
ATOM 2392 C CA . THR A 1 300 ? 1.039 33.094 17.188 1 41.78 300 THR A CA 1
ATOM 2393 C C . THR A 1 300 ? 2.404 33.25 17.859 1 41.78 300 THR A C 1
ATOM 2395 O O . THR A 1 300 ? 2.854 32.344 18.562 1 41.78 300 THR A O 1
ATOM 2398 N N . LYS A 1 301 ? 3.301 34.031 17.438 1 39.34 301 LYS A N 1
ATOM 2399 C CA . LYS A 1 301 ? 4.574 34.125 18.156 1 39.34 301 LYS A CA 1
ATOM 2400 C C . LYS A 1 301 ? 4.41 34.781 19.516 1 39.34 301 LYS A C 1
ATOM 2402 O O . LYS A 1 301 ? 5.328 34.75 20.344 1 39.34 301 LYS A O 1
ATOM 2407 N N . THR A 1 302 ? 3.576 35.875 19.641 1 30.48 302 THR A N 1
ATOM 2408 C CA . THR A 1 302 ? 3.666 36.5 20.953 1 30.48 302 THR A CA 1
ATOM 2409 C C . THR A 1 302 ? 2.834 35.719 21.969 1 30.48 302 THR A C 1
ATOM 2411 O O . THR A 1 302 ? 1.741 35.25 21.656 1 30.48 302 THR A O 1
ATOM 2414 N N . MET B 1 1 ? 25.984 -23.125 3.34 1 82.44 1 MET B N 1
ATOM 2415 C CA . MET B 1 1 ? 24.781 -23.328 2.543 1 82.44 1 MET B CA 1
ATOM 2416 C C . MET B 1 1 ? 23.812 -22.156 2.699 1 82.44 1 MET B C 1
ATOM 2418 O O . MET B 1 1 ? 23.688 -21.594 3.789 1 82.44 1 MET B O 1
ATOM 2422 N N . LYS B 1 2 ? 23.266 -21.688 1.534 1 94.31 2 LYS B N 1
ATOM 2423 C CA . LYS B 1 2 ? 22.3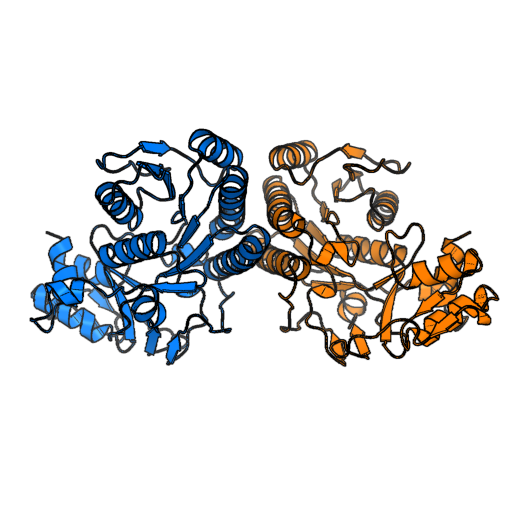28 -20.578 1.6 1 94.31 2 LYS B CA 1
ATOM 2424 C C . LYS B 1 2 ? 21 -21.016 2.209 1 94.31 2 LYS B C 1
ATOM 2426 O O . LYS B 1 2 ? 20.453 -22.047 1.83 1 94.31 2 LYS B O 1
ATOM 2431 N N . LYS B 1 3 ? 20.641 -20.453 3.203 1 97.94 3 LYS B N 1
ATOM 2432 C CA . LYS B 1 3 ? 19.344 -20.703 3.824 1 97.94 3 LYS B CA 1
ATOM 2433 C C . LYS B 1 3 ? 18.234 -19.922 3.115 1 97.94 3 LYS B C 1
ATOM 2435 O O . LYS B 1 3 ? 18.312 -18.703 2.98 1 97.94 3 LYS B O 1
ATOM 2440 N N . VAL B 1 4 ? 17.219 -20.625 2.676 1 98.88 4 VAL B N 1
ATOM 2441 C CA . VAL B 1 4 ? 16.109 -19.969 1.98 1 98.88 4 VAL B CA 1
ATOM 2442 C C . VAL B 1 4 ? 14.805 -20.281 2.699 1 98.88 4 VAL B C 1
ATOM 2444 O O . VAL B 1 4 ? 14.578 -21.422 3.137 1 98.88 4 VAL B O 1
ATOM 2447 N N . VAL B 1 5 ? 14.008 -19.297 2.922 1 98.88 5 VAL B N 1
ATOM 2448 C CA . VAL B 1 5 ? 12.641 -19.469 3.406 1 98.88 5 VAL B CA 1
ATOM 2449 C C . VAL B 1 5 ? 11.664 -19.453 2.229 1 98.88 5 VAL B C 1
ATOM 2451 O O . VAL B 1 5 ? 11.789 -18.625 1.323 1 98.88 5 VAL B O 1
ATOM 2454 N N . VAL B 1 6 ? 10.766 -20.406 2.211 1 98.75 6 VAL B N 1
ATOM 2455 C CA . VAL B 1 6 ? 9.648 -20.453 1.268 1 98.75 6 VAL B CA 1
ATOM 2456 C C . VAL B 1 6 ? 8.328 -20.359 2.023 1 98.75 6 VAL B C 1
ATOM 2458 O O . VAL B 1 6 ? 7.91 -21.328 2.668 1 98.75 6 VAL B O 1
ATOM 2461 N N . THR B 1 7 ? 7.699 -19.188 1.938 1 98.56 7 THR B N 1
ATOM 2462 C CA . THR B 1 7 ? 6.344 -19.156 2.484 1 98.56 7 THR B CA 1
ATOM 2463 C C . THR B 1 7 ? 5.348 -19.766 1.499 1 98.56 7 THR B C 1
ATOM 2465 O O . THR B 1 7 ? 5.516 -19.641 0.284 1 98.56 7 THR B O 1
ATOM 2468 N N . GLY B 1 8 ? 4.305 -20.438 2.082 1 96.38 8 GLY B N 1
ATOM 2469 C CA . GLY B 1 8 ? 3.404 -21.172 1.211 1 96.38 8 GLY B CA 1
ATOM 2470 C C . GLY B 1 8 ? 4.031 -22.422 0.631 1 96.38 8 GLY B C 1
ATOM 2471 O O . GLY B 1 8 ? 3.676 -22.859 -0.468 1 96.38 8 GLY B O 1
ATOM 2472 N N . GLY B 1 9 ? 4.957 -22.953 1.352 1 96 9 GLY B N 1
ATOM 2473 C CA . GLY B 1 9 ? 5.719 -24.078 0.854 1 96 9 GLY B CA 1
ATOM 2474 C C . GLY B 1 9 ? 4.867 -25.312 0.627 1 96 9 GLY B C 1
ATOM 2475 O O . GLY B 1 9 ? 5.191 -26.156 -0.214 1 96 9 GLY B O 1
ATOM 2476 N N . SER B 1 10 ? 3.795 -25.422 1.339 1 93.75 10 SER B N 1
ATOM 2477 C CA . SER B 1 10 ? 2.928 -26.594 1.22 1 93.75 10 SER B CA 1
ATOM 2478 C C . SER B 1 10 ? 1.855 -26.375 0.158 1 93.75 10 SER B C 1
ATOM 2480 O O . SER B 1 10 ? 1.044 -27.266 -0.101 1 93.75 10 SER B O 1
ATOM 2482 N N . GLY B 1 11 ? 1.844 -25.219 -0.437 1 92.81 11 GLY B N 1
ATOM 2483 C CA . GLY B 1 11 ? 0.849 -24.906 -1.45 1 92.81 11 GLY B CA 1
ATOM 2484 C C . GLY B 1 11 ? 1.15 -25.531 -2.797 1 92.81 11 GLY B C 1
ATOM 2485 O O . GLY B 1 11 ? 2.088 -26.312 -2.924 1 92.81 11 GLY B O 1
ATOM 2486 N N . TRP B 1 12 ? 0.35 -25.156 -3.744 1 90.5 12 TRP B N 1
ATOM 2487 C CA . TRP B 1 12 ? 0.418 -25.75 -5.078 1 90.5 12 TRP B CA 1
ATOM 2488 C C . TRP B 1 12 ? 1.763 -25.453 -5.734 1 90.5 12 TRP B C 1
ATOM 2490 O O . TRP B 1 12 ? 2.49 -26.375 -6.117 1 90.5 12 TRP B O 1
ATOM 2500 N N . ILE B 1 13 ? 2.143 -24.141 -5.809 1 94.44 13 ILE B N 1
ATOM 2501 C CA . ILE B 1 13 ? 3.424 -23.75 -6.387 1 94.44 13 ILE B CA 1
ATOM 2502 C C . ILE B 1 13 ? 4.555 -24.125 -5.426 1 94.44 13 ILE B C 1
ATOM 2504 O O . ILE B 1 13 ? 5.613 -24.578 -5.855 1 94.44 13 ILE B O 1
ATOM 2508 N N . GLY B 1 14 ? 4.293 -24.031 -4.156 1 96 14 GLY B N 1
ATOM 2509 C CA . GLY B 1 14 ? 5.281 -24.172 -3.1 1 96 14 GLY B CA 1
ATOM 2510 C C . GLY B 1 14 ? 5.965 -25.531 -3.094 1 96 14 GLY B C 1
ATOM 2511 O O . GLY B 1 14 ? 7.184 -25.609 -2.939 1 96 14 GLY B O 1
ATOM 2512 N N . LYS B 1 15 ? 5.219 -26.594 -3.279 1 93.44 15 LYS B N 1
ATOM 2513 C CA . LYS B 1 15 ? 5.793 -27.938 -3.23 1 93.44 15 LYS B CA 1
ATOM 2514 C C . LYS B 1 15 ? 6.832 -28.125 -4.328 1 93.44 15 LYS B C 1
ATOM 2516 O O . LYS B 1 15 ? 7.855 -28.781 -4.113 1 93.44 15 LYS B O 1
ATOM 2521 N N . TYR B 1 16 ? 6.535 -27.5 -5.5 1 94.12 16 TYR B N 1
ATOM 2522 C CA . TYR B 1 16 ? 7.477 -27.609 -6.609 1 94.12 16 TYR B CA 1
ATOM 2523 C C . TYR B 1 16 ? 8.703 -26.734 -6.363 1 94.12 16 TYR B C 1
ATOM 2525 O O . TYR B 1 16 ? 9.828 -27.125 -6.691 1 94.12 16 TYR B O 1
ATOM 2533 N N . VAL B 1 17 ? 8.523 -25.594 -5.762 1 97.81 17 VAL B N 1
ATOM 2534 C CA . VAL B 1 17 ? 9.617 -24.688 -5.453 1 97.81 17 VAL B CA 1
ATOM 2535 C C . VAL B 1 17 ? 10.547 -25.328 -4.418 1 97.81 17 VAL B C 1
ATOM 2537 O O . VAL B 1 17 ? 11.766 -25.359 -4.598 1 97.81 17 VAL B O 1
ATOM 2540 N N . VAL B 1 18 ? 9.953 -25.859 -3.377 1 97.81 18 VAL B N 1
ATOM 2541 C CA . VAL B 1 18 ? 10.711 -26.5 -2.303 1 97.81 18 VAL B CA 1
ATOM 2542 C C . VAL B 1 18 ? 11.539 -27.656 -2.865 1 97.81 18 VAL B C 1
ATOM 2544 O O . VAL B 1 18 ? 12.734 -27.766 -2.578 1 97.81 18 VAL B O 1
ATOM 2547 N N . HIS B 1 19 ? 10.906 -28.469 -3.697 1 96.25 19 HIS B N 1
ATOM 2548 C CA . HIS B 1 19 ? 11.602 -29.594 -4.309 1 96.25 19 HIS B CA 1
ATOM 2549 C C . HIS B 1 19 ? 12.805 -29.125 -5.113 1 96.25 19 HIS B C 1
ATOM 2551 O O . HIS B 1 19 ? 13.898 -29.688 -4.977 1 96.25 19 HIS B O 1
ATOM 2557 N N . SER B 1 20 ? 12.586 -28.156 -5.918 1 96.38 20 SER B N 1
ATOM 2558 C CA . SER B 1 20 ? 13.641 -27.641 -6.777 1 96.38 20 SER B CA 1
ATOM 2559 C C . SER B 1 20 ? 14.789 -27.062 -5.953 1 96.38 20 SER B C 1
ATOM 2561 O O . SER B 1 20 ? 15.961 -27.297 -6.27 1 96.38 20 SER B O 1
ATOM 2563 N N . LEU B 1 21 ? 14.523 -26.344 -4.887 1 98.19 21 LEU B N 1
ATOM 2564 C CA . LEU B 1 21 ? 15.531 -25.719 -4.047 1 98.19 21 LEU B CA 1
ATOM 2565 C C . LEU B 1 21 ? 16.375 -26.766 -3.328 1 98.19 21 LEU B C 1
ATOM 2567 O O . LEU B 1 21 ? 17.594 -26.609 -3.188 1 98.19 21 LEU B O 1
ATOM 2571 N N . ILE B 1 22 ? 15.719 -27.859 -2.91 1 97.19 22 ILE B N 1
ATOM 2572 C CA . ILE B 1 22 ? 16.438 -28.953 -2.273 1 97.19 22 ILE B CA 1
ATOM 2573 C C . ILE B 1 22 ? 17.453 -29.547 -3.254 1 97.19 22 ILE B C 1
ATOM 2575 O O . ILE B 1 22 ? 18.609 -29.766 -2.902 1 97.19 22 ILE B O 1
ATOM 2579 N N . GLN B 1 23 ? 17 -29.688 -4.465 1 95.56 23 GLN B N 1
ATOM 2580 C CA . GLN B 1 23 ? 17.859 -30.266 -5.496 1 95.56 23 GLN B CA 1
ATOM 2581 C C . GLN B 1 23 ? 19.047 -29.359 -5.793 1 95.56 23 GLN B C 1
ATOM 2583 O O . GLN B 1 23 ? 20.125 -29.828 -6.137 1 95.56 23 GLN B O 1
ATOM 2588 N N . LYS B 1 24 ? 18.875 -28.141 -5.562 1 95.88 24 LYS B N 1
ATOM 2589 C CA . LYS B 1 24 ? 19.906 -27.156 -5.863 1 95.88 24 LYS B CA 1
ATOM 2590 C C . LYS B 1 24 ? 20.844 -26.969 -4.676 1 95.88 24 LYS B C 1
ATOM 2592 O O . LYS B 1 24 ? 21.781 -26.156 -4.738 1 95.88 24 LYS B O 1
ATOM 2597 N N . GLY B 1 25 ? 20.578 -27.578 -3.521 1 96.56 25 GLY B N 1
ATOM 2598 C CA . GLY B 1 25 ? 21.5 -27.609 -2.408 1 96.56 25 GLY B CA 1
ATOM 2599 C C . GLY B 1 25 ? 21.219 -26.531 -1.367 1 96.56 25 GLY B C 1
ATOM 2600 O O . GLY B 1 25 ? 22.062 -26.281 -0.497 1 96.56 25 GLY B O 1
ATOM 2601 N N . TYR B 1 26 ? 20.062 -25.906 -1.391 1 98 26 TYR B N 1
ATOM 2602 C CA . TYR B 1 26 ? 19.688 -24.922 -0.375 1 98 26 TYR B CA 1
ATOM 2603 C C . TYR B 1 26 ? 19.281 -25.609 0.92 1 98 26 TYR B C 1
ATOM 2605 O O . TYR B 1 26 ? 18.75 -26.719 0.897 1 98 26 TYR B O 1
ATOM 2613 N N . GLU B 1 27 ? 19.562 -25 1.997 1 98.62 27 GLU B N 1
ATOM 2614 C CA . GLU B 1 27 ? 18.844 -25.312 3.229 1 98.62 27 GLU B CA 1
ATOM 2615 C C . GLU B 1 27 ? 17.453 -24.656 3.24 1 98.62 27 GLU B C 1
ATOM 2617 O O . GLU B 1 27 ? 17.344 -23.453 3.439 1 98.62 27 GLU B O 1
ATOM 2622 N N . VAL B 1 28 ? 16.484 -25.516 3.051 1 98.62 28 VAL B N 1
ATOM 2623 C CA . VAL B 1 28 ? 15.148 -24.984 2.789 1 98.62 28 VAL B CA 1
ATOM 2624 C C . VAL B 1 28 ? 14.328 -25 4.078 1 98.62 28 VAL B C 1
ATOM 2626 O O . VAL B 1 28 ? 14.234 -26.016 4.754 1 98.62 28 VAL B O 1
ATOM 2629 N N . HIS B 1 29 ? 13.812 -23.844 4.434 1 98.62 29 HIS B N 1
ATOM 2630 C CA . HIS B 1 29 ? 12.812 -23.672 5.477 1 98.62 29 HIS B CA 1
ATOM 2631 C C . HIS B 1 29 ? 11.469 -23.266 4.879 1 98.62 29 HIS B C 1
ATOM 2633 O O . HIS B 1 29 ? 11.32 -22.141 4.367 1 98.62 29 HIS B O 1
ATOM 2639 N N . ALA B 1 30 ? 10.469 -24.156 4.922 1 98.19 30 ALA B N 1
ATOM 2640 C CA . ALA B 1 30 ? 9.172 -23.906 4.297 1 98.19 30 ALA B CA 1
ATOM 2641 C C . ALA B 1 30 ? 8.078 -23.766 5.344 1 98.19 30 ALA B C 1
ATOM 2643 O O . ALA B 1 30 ? 8.07 -24.5 6.344 1 98.19 30 ALA B O 1
ATOM 2644 N N . THR B 1 31 ? 7.145 -22.812 5.078 1 97.81 31 THR B N 1
ATOM 2645 C CA . THR B 1 31 ? 6.062 -22.625 6.031 1 97.81 31 THR B CA 1
ATOM 2646 C C . THR B 1 31 ? 4.773 -23.266 5.523 1 97.81 31 THR B C 1
ATOM 2648 O O . THR B 1 31 ? 4.578 -23.406 4.316 1 97.81 31 THR B O 1
ATOM 2651 N N . TYR B 1 32 ? 3.982 -23.688 6.473 1 95.62 32 TYR B N 1
ATOM 2652 C CA . TYR B 1 32 ? 2.611 -24.141 6.254 1 95.62 32 TYR B CA 1
ATOM 2653 C C . TYR B 1 32 ? 1.705 -23.719 7.398 1 95.62 32 TYR B C 1
ATOM 2655 O O . TYR B 1 32 ? 2.186 -23.328 8.469 1 95.62 32 TYR B O 1
ATOM 2663 N N . ASN B 1 33 ? 0.39 -23.641 7.105 1 90.19 33 ASN B N 1
ATOM 2664 C CA . ASN B 1 33 ? -0.541 -23.25 8.156 1 90.19 33 ASN B CA 1
ATOM 2665 C C . ASN B 1 33 ? -1.592 -24.328 8.406 1 90.19 33 ASN B C 1
ATOM 2667 O O . ASN B 1 33 ? -1.535 -25.031 9.414 1 90.19 33 ASN B O 1
ATOM 2671 N N . LYS B 1 34 ? -2.461 -24.594 7.422 1 79.81 34 LYS B N 1
ATOM 2672 C CA . LYS B 1 34 ? -3.568 -25.531 7.613 1 79.81 34 LYS B CA 1
ATOM 2673 C C . LYS B 1 34 ? -3.273 -26.875 6.969 1 79.81 34 LYS B C 1
ATOM 2675 O O . LYS B 1 34 ? -3.531 -27.922 7.562 1 79.81 34 LYS B O 1
ATOM 2680 N N . ASN B 1 35 ? -2.594 -26.766 5.809 1 75.19 35 ASN B N 1
ATOM 2681 C CA . ASN B 1 35 ? -2.352 -28.016 5.082 1 75.19 35 ASN B CA 1
ATOM 2682 C C . ASN B 1 35 ? -1.052 -28.672 5.523 1 75.19 35 ASN B C 1
ATOM 2684 O O . ASN B 1 35 ? -0.053 -28 5.766 1 75.19 35 ASN B O 1
ATOM 2688 N N . ASN B 1 36 ? -1.129 -29.922 5.613 1 78.38 36 ASN B N 1
ATOM 2689 C CA . ASN B 1 36 ? 0.054 -30.672 6 1 78.38 36 ASN B CA 1
ATOM 2690 C C . ASN B 1 36 ? 1.132 -30.625 4.922 1 78.38 36 ASN B C 1
ATOM 2692 O O . ASN B 1 36 ? 0.824 -30.656 3.729 1 78.38 36 ASN B O 1
ATOM 2696 N N . PRO B 1 37 ? 2.328 -30.531 5.488 1 81.19 37 PRO B N 1
ATOM 2697 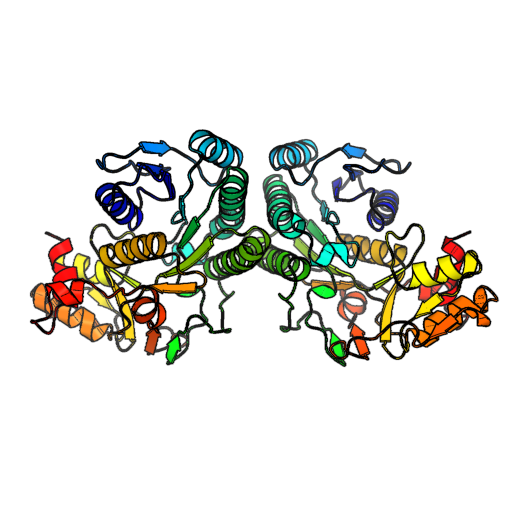C CA . PRO B 1 37 ? 3.459 -30.469 4.559 1 81.19 37 PRO B CA 1
ATOM 2698 C C . PRO B 1 37 ? 3.652 -31.781 3.789 1 81.19 37 PRO B C 1
ATOM 2700 O O . PRO B 1 37 ? 3.164 -32.812 4.215 1 81.19 37 PRO B O 1
ATOM 2703 N N . SER B 1 38 ? 4.238 -31.609 2.693 1 80.31 38 SER B N 1
ATOM 2704 C CA . SER B 1 38 ? 4.613 -32.781 1.896 1 80.31 38 SER B CA 1
ATOM 2705 C C . SER B 1 38 ? 5.746 -33.562 2.553 1 80.31 38 SER B C 1
ATOM 2707 O O . SER B 1 38 ? 6.188 -33.219 3.65 1 80.31 38 SER B O 1
ATOM 2709 N N . HIS B 1 39 ? 6.078 -34.656 1.89 1 87 39 HIS B N 1
ATOM 2710 C CA . HIS B 1 39 ? 7.113 -35.531 2.418 1 87 39 HIS B CA 1
ATOM 2711 C C . HIS B 1 39 ? 8.508 -35.062 2.012 1 87 39 HIS B C 1
ATOM 2713 O O . HIS B 1 39 ? 9.5 -35.75 2.281 1 87 39 HIS B O 1
ATOM 2719 N N . LEU B 1 40 ? 8.562 -33.906 1.585 1 90.94 40 LEU B N 1
ATOM 2720 C CA . LEU B 1 40 ? 9.844 -33.375 1.129 1 90.94 40 LEU B CA 1
ATOM 2721 C C . LEU B 1 40 ? 10.789 -33.125 2.305 1 90.94 40 LEU B C 1
ATOM 2723 O O . LEU B 1 40 ? 10.359 -32.688 3.365 1 90.94 40 LEU B O 1
ATOM 2727 N N . PRO B 1 41 ? 12.062 -33.469 2.123 1 93.5 41 PRO B N 1
ATOM 2728 C CA . PRO B 1 41 ? 13.039 -33.375 3.213 1 93.5 41 PRO B CA 1
ATOM 2729 C C . PRO B 1 41 ? 13.539 -31.938 3.416 1 93.5 41 PRO B C 1
ATOM 2731 O O . PRO B 1 41 ? 14.672 -31.625 3.062 1 93.5 41 PRO B O 1
ATOM 2734 N N . CYS B 1 42 ? 12.844 -31.141 4 1 96.5 42 CYS B N 1
ATOM 2735 C CA . CYS B 1 42 ? 13.211 -29.781 4.371 1 96.5 42 CYS B CA 1
ATOM 2736 C C . CYS B 1 42 ? 12.727 -29.438 5.773 1 96.5 42 CYS B C 1
ATOM 2738 O O . CYS B 1 42 ? 12.188 -30.297 6.473 1 96.5 42 CYS B O 1
ATOM 2740 N N . HIS B 1 43 ? 13.055 -28.297 6.305 1 97.62 43 HIS B N 1
ATOM 2741 C CA . HIS B 1 43 ? 12.555 -27.859 7.598 1 97.62 43 HIS B CA 1
ATOM 2742 C C . HIS B 1 43 ? 11.172 -27.219 7.469 1 97.62 43 HIS B C 1
ATOM 2744 O O . HIS B 1 43 ? 11.047 -26.094 6.965 1 97.62 43 HIS B O 1
ATOM 2750 N N . TRP B 1 44 ? 10.211 -27.969 7.934 1 97.5 44 TRP B N 1
ATOM 2751 C CA . TRP B 1 44 ? 8.844 -27.453 7.875 1 97.5 44 TRP B CA 1
ATOM 2752 C C . TRP B 1 44 ? 8.5 -26.672 9.141 1 97.5 44 TRP B C 1
ATOM 2754 O O . TRP B 1 44 ? 8.812 -27.109 10.25 1 97.5 44 TRP B O 1
ATOM 2764 N N . HIS B 1 45 ? 7.871 -25.516 8.93 1 97.5 45 HIS B N 1
ATOM 2765 C CA . HIS B 1 45 ? 7.48 -24.656 10.039 1 97.5 45 HIS B CA 1
ATOM 2766 C C . HIS B 1 45 ? 5.992 -24.312 9.977 1 97.5 45 HIS B C 1
ATOM 2768 O O . HIS B 1 45 ? 5.512 -23.766 8.984 1 97.5 45 HIS B O 1
ATOM 2774 N N . LYS B 1 46 ? 5.297 -24.734 11.016 1 97.06 46 LYS B N 1
ATOM 2775 C CA . LYS B 1 46 ? 3.926 -24.25 11.141 1 97.06 46 LYS B CA 1
ATOM 2776 C C . LYS B 1 46 ? 3.895 -22.812 11.633 1 97.06 46 LYS B C 1
ATOM 2778 O O . LYS B 1 46 ? 4.219 -22.531 12.789 1 97.06 46 LYS B O 1
ATOM 2783 N N . VAL B 1 47 ? 3.523 -21.859 10.75 1 96.88 47 VAL B N 1
ATOM 2784 C CA . VAL B 1 47 ? 3.525 -20.438 11.07 1 96.88 47 VAL B CA 1
ATOM 2785 C C . VAL B 1 47 ? 2.244 -19.781 10.547 1 96.88 47 VAL B C 1
ATOM 2787 O O . VAL B 1 47 ? 1.851 -20.016 9.398 1 96.88 47 VAL B O 1
ATOM 2790 N N . ASN B 1 48 ? 1.522 -19.156 11.391 1 96.94 48 ASN B N 1
ATOM 2791 C CA . ASN B 1 48 ? 0.49 -18.25 10.914 1 96.94 48 ASN B CA 1
ATOM 2792 C C . ASN B 1 48 ? 1.084 -16.906 10.477 1 96.94 48 ASN B C 1
ATOM 2794 O O . ASN B 1 48 ? 1.327 -16.031 11.312 1 96.94 48 ASN B O 1
ATOM 2798 N N . LEU B 1 49 ? 1.221 -16.75 9.234 1 97.25 49 LEU B N 1
ATOM 2799 C CA . LEU B 1 49 ? 1.924 -15.594 8.68 1 97.25 49 LEU B CA 1
ATOM 2800 C C . LEU B 1 49 ? 1.111 -14.312 8.875 1 97.25 49 LEU B C 1
ATOM 2802 O O . LEU B 1 49 ? 1.632 -13.211 8.703 1 97.25 49 LEU B O 1
ATOM 2806 N N . LEU B 1 50 ? -0.146 -14.422 9.25 1 95.81 50 LEU B N 1
ATOM 2807 C CA . LEU B 1 50 ? -0.972 -13.242 9.477 1 95.81 50 LEU B CA 1
ATOM 2808 C C . LEU B 1 50 ? -0.768 -12.703 10.891 1 95.81 50 LEU B C 1
ATOM 2810 O O . LEU B 1 50 ? -1.319 -11.656 11.242 1 95.81 50 LEU B O 1
ATOM 2814 N N . ARG B 1 51 ? 0.024 -13.438 11.641 1 94.56 51 ARG B N 1
ATOM 2815 C CA . ARG B 1 51 ? 0.395 -12.992 12.977 1 94.56 51 ARG B CA 1
ATOM 2816 C C . ARG B 1 51 ? 1.826 -12.469 13.008 1 94.56 51 ARG B C 1
ATOM 2818 O O . ARG B 1 51 ? 2.779 -13.234 12.875 1 94.56 51 ARG B O 1
ATOM 2825 N N . ASP B 1 52 ? 1.95 -11.25 13.312 1 94.88 52 ASP B N 1
ATOM 2826 C CA . ASP B 1 52 ? 3.248 -10.586 13.242 1 94.88 52 ASP B CA 1
ATOM 2827 C C . ASP B 1 52 ? 4.234 -11.203 14.234 1 94.88 52 ASP B C 1
ATOM 2829 O O . ASP B 1 52 ? 5.422 -11.328 13.938 1 94.88 52 ASP B O 1
ATOM 2833 N N . ASP B 1 53 ? 3.748 -11.5 15.375 1 94.94 53 ASP B N 1
ATOM 2834 C CA . ASP B 1 53 ? 4.625 -12.07 16.391 1 94.94 53 ASP B CA 1
ATOM 2835 C C . ASP B 1 53 ? 5.184 -13.414 15.953 1 94.94 53 ASP B C 1
ATOM 2837 O O . ASP B 1 53 ? 6.355 -13.719 16.188 1 94.94 53 ASP B O 1
ATOM 2841 N N . GLU B 1 54 ? 4.395 -14.242 15.273 1 96.75 54 GLU B N 1
ATOM 2842 C CA . GLU B 1 54 ? 4.863 -15.531 14.766 1 96.75 54 GLU B CA 1
ATOM 2843 C C . GLU B 1 54 ? 5.863 -15.344 13.633 1 96.75 54 GLU B C 1
ATOM 2845 O O . GLU B 1 54 ? 6.863 -16.062 13.555 1 96.75 54 GLU B O 1
ATOM 2850 N N . VAL B 1 55 ? 5.609 -14.359 12.797 1 97.56 55 VAL B N 1
ATOM 2851 C CA . VAL B 1 55 ? 6.504 -14.062 11.68 1 97.56 55 VAL B CA 1
ATOM 2852 C C . VAL B 1 55 ? 7.863 -13.609 12.211 1 97.56 55 VAL B C 1
ATOM 2854 O O . VAL B 1 55 ? 8.906 -14.102 11.766 1 97.56 55 VAL B O 1
ATOM 2857 N N . LYS B 1 56 ? 7.801 -12.695 13.141 1 97.06 56 LYS B N 1
ATOM 2858 C CA . LYS B 1 56 ? 9.023 -12.164 13.734 1 97.06 56 LYS B CA 1
ATOM 2859 C C . LYS B 1 56 ? 9.867 -13.281 14.352 1 97.06 56 LYS B C 1
ATOM 2861 O O . LYS B 1 56 ? 11.07 -13.375 14.094 1 97.06 56 LYS B O 1
ATOM 2866 N N . GLN B 1 57 ? 9.234 -14.086 15.125 1 98.06 57 GLN B N 1
ATOM 2867 C CA . GLN B 1 57 ? 9.938 -15.18 15.789 1 98.06 57 GLN B CA 1
ATOM 2868 C C . GLN B 1 57 ? 10.523 -16.156 14.773 1 98.06 57 GLN B C 1
ATOM 2870 O O . GLN B 1 57 ? 11.68 -16.562 14.891 1 98.06 57 GLN B O 1
ATOM 2875 N N . PHE B 1 58 ? 9.766 -16.531 13.812 1 98.44 58 PHE B N 1
ATOM 2876 C CA . PHE B 1 58 ? 10.164 -17.5 12.789 1 98.44 58 PHE B CA 1
ATOM 2877 C C . PHE B 1 58 ? 11.406 -17 12.047 1 98.44 58 PHE B C 1
ATOM 2879 O O . PHE B 1 58 ? 12.391 -17.734 11.93 1 98.44 58 PHE B O 1
ATOM 2886 N N . ILE B 1 59 ? 11.391 -15.742 11.586 1 98.69 59 ILE B N 1
ATOM 2887 C CA . ILE B 1 59 ? 12.484 -15.188 10.805 1 98.69 59 ILE B CA 1
ATOM 2888 C C . ILE B 1 59 ? 13.719 -15.023 11.688 1 98.69 59 ILE B C 1
ATOM 2890 O O . ILE B 1 59 ? 14.844 -15.281 11.25 1 98.69 59 ILE B O 1
ATOM 2894 N N . SER B 1 60 ? 13.469 -14.602 12.93 1 98.31 60 SER B N 1
ATOM 2895 C CA . SER B 1 60 ? 14.578 -14.43 13.867 1 98.31 60 SER B CA 1
ATOM 2896 C C . SER B 1 60 ? 15.273 -15.758 14.148 1 98.31 60 SER B C 1
ATOM 2898 O O . SER B 1 60 ? 16.5 -15.797 14.305 1 98.31 60 SER B O 1
ATOM 2900 N N . ASP B 1 61 ? 14.523 -16.797 14.211 1 98.5 61 ASP B N 1
ATOM 2901 C CA . ASP B 1 61 ? 15.062 -18.125 14.492 1 98.5 61 ASP B CA 1
ATOM 2902 C C . ASP B 1 61 ? 15.844 -18.656 13.297 1 98.5 61 ASP B C 1
ATOM 2904 O O . ASP B 1 61 ? 16.938 -19.219 13.461 1 98.5 61 ASP B O 1
ATOM 2908 N N . VAL B 1 62 ? 15.344 -18.453 12.117 1 98.44 62 VAL B N 1
ATOM 2909 C CA . VAL B 1 62 ? 15.898 -19.094 10.922 1 98.44 62 VAL B CA 1
ATOM 2910 C C . VAL B 1 62 ? 17.031 -18.234 10.359 1 98.44 62 VAL B C 1
ATOM 2912 O O . VAL B 1 62 ? 18.047 -18.766 9.891 1 98.44 62 VAL B O 1
ATOM 2915 N N . GLN B 1 63 ? 16.859 -16.938 10.359 1 98.44 63 GLN B N 1
ATOM 2916 C CA . GLN B 1 63 ? 17.812 -15.969 9.828 1 98.44 63 GLN B CA 1
ATOM 2917 C C . GLN B 1 63 ? 18.203 -16.312 8.398 1 98.44 63 GLN B C 1
ATOM 2919 O O . GLN B 1 63 ? 19.391 -16.484 8.102 1 98.44 63 GLN B O 1
ATOM 2924 N N . PRO B 1 64 ? 17.234 -16.375 7.508 1 98.75 64 PRO B N 1
ATOM 2925 C CA . PRO B 1 64 ? 17.531 -16.75 6.125 1 98.75 64 PRO B CA 1
ATOM 2926 C C . PRO B 1 64 ? 18.203 -15.641 5.324 1 98.75 64 PRO B C 1
ATOM 2928 O O . PRO B 1 64 ? 17.938 -14.453 5.566 1 98.75 64 PRO B O 1
ATOM 2931 N N . SER B 1 65 ? 19 -16.016 4.355 1 98.62 65 SER B N 1
ATOM 2932 C CA . SER B 1 65 ? 19.578 -15.055 3.426 1 98.62 65 SER B CA 1
ATOM 2933 C C . SER B 1 65 ? 18.672 -14.844 2.217 1 98.62 65 SER B C 1
ATOM 2935 O O . SER B 1 65 ? 18.734 -13.805 1.552 1 98.62 65 SER B O 1
ATOM 2937 N N . HIS B 1 66 ? 17.844 -15.844 1.886 1 98.81 66 HIS B N 1
ATOM 2938 C CA . HIS B 1 66 ? 16.953 -15.812 0.732 1 98.81 66 HIS B CA 1
ATOM 2939 C C . HIS B 1 66 ? 15.516 -16.078 1.142 1 98.81 66 HIS B C 1
ATOM 2941 O O . HIS B 1 66 ? 15.266 -16.797 2.115 1 98.81 66 HIS B O 1
ATOM 2947 N N . LEU B 1 67 ? 14.594 -15.453 0.412 1 98.88 67 LEU B N 1
ATOM 2948 C CA . LEU B 1 67 ? 13.164 -15.594 0.674 1 98.88 67 LEU B CA 1
ATOM 2949 C C . LEU B 1 67 ? 12.383 -15.711 -0.629 1 98.88 67 LEU B C 1
ATOM 2951 O O . LEU B 1 67 ? 12.547 -14.898 -1.537 1 98.88 67 LEU B O 1
ATOM 2955 N N . ILE B 1 68 ? 11.672 -16.75 -0.801 1 98.94 68 ILE B N 1
ATOM 2956 C CA . ILE B 1 68 ? 10.617 -16.844 -1.807 1 98.94 68 ILE B CA 1
ATOM 2957 C C . ILE B 1 68 ? 9.25 -16.734 -1.135 1 98.94 68 ILE B C 1
ATOM 2959 O O . ILE B 1 68 ? 8.844 -17.625 -0.385 1 98.94 68 ILE B O 1
ATOM 2963 N N . HIS B 1 69 ? 8.57 -15.664 -1.387 1 98.94 69 HIS B N 1
ATOM 2964 C CA . HIS B 1 69 ? 7.285 -15.398 -0.75 1 98.94 69 HIS B CA 1
ATOM 2965 C C . HIS B 1 69 ? 6.129 -15.758 -1.679 1 98.94 69 HIS B C 1
ATOM 2967 O O . HIS B 1 69 ? 5.762 -14.961 -2.549 1 98.94 69 HIS B O 1
ATOM 2973 N N . LEU B 1 70 ? 5.484 -16.906 -1.395 1 98.5 70 LEU B N 1
ATOM 2974 C CA . LEU B 1 70 ? 4.379 -17.391 -2.215 1 98.5 70 LEU B CA 1
ATOM 2975 C C . LEU B 1 70 ? 3.057 -17.266 -1.467 1 98.5 70 LEU B C 1
ATOM 2977 O O . LEU B 1 70 ? 1.986 -17.297 -2.08 1 98.5 70 LEU B O 1
ATOM 2981 N N . ALA B 1 71 ? 3.152 -17.234 -0.192 1 97.44 71 ALA B N 1
ATOM 2982 C CA . ALA B 1 71 ? 1.948 -17.312 0.632 1 97.44 71 ALA B CA 1
ATOM 2983 C C . ALA B 1 71 ? 1.021 -16.141 0.356 1 97.44 71 ALA B C 1
ATOM 2985 O O . ALA B 1 71 ? 1.446 -14.977 0.399 1 97.44 71 ALA B O 1
ATOM 2986 N N . TRP B 1 72 ? -0.142 -16.422 -0.014 1 97.06 72 TRP B N 1
ATOM 2987 C CA . TRP B 1 72 ? -1.293 -15.555 -0.236 1 97.06 72 TRP B CA 1
ATOM 2988 C C . TRP B 1 72 ? -2.547 -16.375 -0.524 1 97.06 72 TRP B C 1
ATOM 2990 O O . TRP B 1 72 ? -2.459 -17.562 -0.826 1 97.06 72 TRP B O 1
ATOM 3000 N N . GLU B 1 73 ? -3.736 -15.891 -0.281 1 92.25 73 GLU B N 1
ATOM 3001 C CA . GLU B 1 73 ? -4.934 -16.484 -0.862 1 92.25 73 GLU B CA 1
ATOM 3002 C C . GLU B 1 73 ? -5.043 -16.172 -2.352 1 92.25 73 GLU B C 1
ATOM 3004 O O . GLU B 1 73 ? -5.27 -15.023 -2.732 1 92.25 73 GLU B O 1
ATOM 3009 N N . ALA B 1 74 ? -4.809 -17.203 -3.211 1 88.12 74 ALA B N 1
ATOM 3010 C CA . ALA B 1 74 ? -4.648 -16.891 -4.625 1 88.12 74 ALA B CA 1
ATOM 3011 C C . ALA B 1 74 ? -5.539 -17.766 -5.496 1 88.12 74 ALA B C 1
ATOM 3013 O O . ALA B 1 74 ? -5.336 -17.859 -6.707 1 88.12 74 ALA B O 1
ATOM 3014 N N . VAL B 1 75 ? -6.488 -18.391 -4.922 1 86 75 VAL B N 1
ATOM 3015 C CA . VAL B 1 75 ? -7.371 -19.25 -5.703 1 86 75 VAL B CA 1
ATOM 3016 C C . VAL B 1 75 ? -8.539 -18.438 -6.254 1 86 75 VAL B C 1
ATOM 3018 O O . VAL B 1 75 ? -9.406 -17.984 -5.496 1 86 75 VAL B O 1
ATOM 3021 N N . PRO B 1 76 ? -8.578 -18.297 -7.559 1 86.31 76 PRO B N 1
ATOM 3022 C CA . PRO B 1 76 ? -9.703 -17.578 -8.156 1 86.31 76 PRO B CA 1
ATOM 3023 C C . PRO B 1 76 ? -11.008 -18.375 -8.102 1 86.31 76 PRO B C 1
ATOM 3025 O O . PRO B 1 76 ? -10.984 -19.609 -8.055 1 86.31 76 PRO B O 1
ATOM 3028 N N . PRO B 1 77 ? -12.156 -17.625 -8.047 1 86.19 77 PRO B N 1
ATOM 3029 C CA . PRO B 1 77 ? -12.289 -16.172 -8.039 1 86.19 77 PRO B CA 1
ATOM 3030 C C . PRO B 1 77 ? -12.305 -15.586 -6.629 1 86.19 77 PRO B C 1
ATOM 3032 O O . PRO B 1 77 ? -12.336 -14.359 -6.461 1 86.19 77 PRO B O 1
ATOM 3035 N N . ALA B 1 78 ? -12.211 -16.469 -5.621 1 90.38 78 ALA B N 1
ATOM 3036 C CA . ALA B 1 78 ? -12.383 -16.047 -4.234 1 90.38 78 ALA B CA 1
ATOM 3037 C C . ALA B 1 78 ? -11.281 -15.07 -3.814 1 90.38 78 ALA B C 1
ATOM 3039 O O . ALA B 1 78 ? -11.531 -14.125 -3.059 1 90.38 78 ALA B O 1
ATOM 3040 N N . CYS B 1 79 ? -10.133 -15.266 -4.371 1 93.69 79 CYS B N 1
ATOM 3041 C CA . CYS B 1 79 ? -8.984 -14.469 -3.949 1 93.69 79 CYS B CA 1
ATOM 3042 C C . CYS B 1 79 ? -9.164 -13.008 -4.344 1 93.69 79 CYS B C 1
ATOM 3044 O O . CYS B 1 79 ? -8.641 -12.109 -3.684 1 93.69 79 CYS B O 1
ATOM 3046 N N . TYR B 1 80 ? -9.977 -12.734 -5.355 1 95.06 80 TYR B N 1
ATOM 3047 C CA . TYR B 1 80 ? -10.07 -11.383 -5.906 1 95.06 80 TYR B CA 1
ATOM 3048 C C . TYR B 1 80 ? -10.766 -10.445 -4.922 1 95.06 80 TYR B C 1
ATOM 3050 O O . TYR B 1 80 ? -10.453 -9.258 -4.863 1 95.06 80 TYR B O 1
ATOM 3058 N N . VAL B 1 81 ? -11.68 -10.992 -4.148 1 96.06 81 VAL B N 1
ATOM 3059 C CA . VAL B 1 81 ? -12.531 -10.109 -3.357 1 96.06 81 VAL B CA 1
ATOM 3060 C C . VAL B 1 81 ? -12.359 -10.422 -1.872 1 96.06 81 VAL B C 1
ATOM 3062 O O . VAL B 1 81 ? -12.984 -9.781 -1.021 1 96.06 81 VAL B O 1
ATOM 3065 N N . SER B 1 82 ? -11.477 -11.383 -1.554 1 97.44 82 SER B N 1
ATOM 3066 C CA . SER B 1 82 ? -11.328 -11.82 -0.17 1 97.44 82 SER B CA 1
ATOM 3067 C C . SER B 1 82 ? -10.867 -10.672 0.724 1 97.44 82 SER B C 1
ATOM 3069 O O . SER B 1 82 ? -9.969 -9.906 0.353 1 97.44 82 SER B O 1
ATOM 3071 N N . ILE B 1 83 ? -11.453 -10.602 1.943 1 97.38 83 ILE B N 1
ATOM 3072 C CA . ILE B 1 83 ? -11.062 -9.617 2.943 1 97.38 83 ILE B CA 1
ATOM 3073 C C . ILE B 1 83 ? -9.609 -9.859 3.367 1 97.38 83 ILE B C 1
ATOM 3075 O O . ILE B 1 83 ? -8.922 -8.93 3.797 1 97.38 83 ILE B O 1
ATOM 3079 N N . ASN B 1 84 ? -9.133 -11.039 3.162 1 97.56 84 ASN B N 1
ATOM 3080 C CA . ASN B 1 84 ? -7.797 -11.414 3.621 1 97.56 84 ASN B CA 1
ATOM 3081 C C . ASN B 1 84 ? -6.711 -10.688 2.84 1 97.56 84 ASN B C 1
ATOM 3083 O O . ASN B 1 84 ? -5.562 -10.609 3.285 1 97.56 84 ASN B O 1
ATOM 3087 N N . ASN B 1 85 ? -7.051 -10.18 1.639 1 98.62 85 ASN B N 1
ATOM 3088 C CA . ASN B 1 85 ? -6.074 -9.414 0.868 1 98.62 85 ASN B CA 1
ATOM 3089 C C . ASN B 1 85 ? -5.523 -8.242 1.671 1 98.62 85 ASN B C 1
ATOM 3091 O O . ASN B 1 85 ? -4.328 -7.953 1.615 1 98.62 85 ASN B O 1
ATOM 3095 N N . TYR B 1 86 ? -6.391 -7.629 2.459 1 98.44 86 TYR B N 1
ATOM 3096 C CA . TYR B 1 86 ? -6 -6.461 3.242 1 98.44 86 TYR B CA 1
ATOM 3097 C C . TYR B 1 86 ? -5.035 -6.848 4.355 1 98.44 86 TYR B C 1
ATOM 3099 O O . TYR B 1 86 ? -4.18 -6.055 4.746 1 98.44 86 TYR B O 1
ATOM 3107 N N . TYR B 1 87 ? -5.148 -8.031 4.863 1 97.88 87 TYR B N 1
ATOM 3108 C CA . TYR B 1 87 ? -4.266 -8.531 5.914 1 97.88 87 TYR B CA 1
ATOM 3109 C C . TYR B 1 87 ? -2.957 -9.047 5.332 1 97.88 87 TYR B C 1
ATOM 3111 O O . TYR B 1 87 ? -1.896 -8.891 5.941 1 97.88 87 TYR B O 1
ATOM 3119 N N . TRP B 1 88 ? -3.033 -9.578 4.156 1 98.38 88 TRP B N 1
ATOM 3120 C CA . TRP B 1 88 ? -1.839 -10.125 3.518 1 98.38 88 TRP B CA 1
ATOM 3121 C C . TRP B 1 88 ? -0.868 -9.008 3.143 1 98.38 88 TRP B C 1
ATOM 3123 O O . TRP B 1 88 ? 0.35 -9.203 3.176 1 98.38 88 TRP B O 1
ATOM 3133 N N . LEU B 1 89 ? -1.403 -7.82 2.719 1 98.69 89 LEU B N 1
ATOM 3134 C CA . LEU B 1 89 ? -0.515 -6.695 2.449 1 98.69 89 LEU B CA 1
ATOM 3135 C C . LEU B 1 89 ? 0.341 -6.375 3.67 1 98.69 89 LEU B C 1
ATOM 3137 O O . LEU B 1 89 ? 1.571 -6.359 3.584 1 98.69 89 LEU B O 1
ATOM 3141 N N . LYS B 1 90 ? -0.309 -6.227 4.793 1 98 90 LYS B N 1
ATOM 3142 C CA . LYS B 1 90 ? 0.383 -5.898 6.035 1 98 90 LYS B CA 1
ATOM 3143 C C . LYS B 1 90 ? 1.353 -7.004 6.438 1 98 90 LYS B C 1
ATOM 3145 O O . LYS B 1 90 ? 2.506 -6.734 6.781 1 98 90 LYS B O 1
ATOM 3150 N N . SER B 1 91 ? 0.905 -8.211 6.355 1 97.81 91 SER B N 1
ATOM 3151 C CA . SER B 1 91 ? 1.697 -9.352 6.801 1 97.81 91 SER B CA 1
ATOM 3152 C C . SER B 1 91 ? 2.924 -9.555 5.918 1 97.81 91 SER B C 1
ATOM 3154 O O . SER B 1 91 ? 3.996 -9.914 6.406 1 97.81 91 SER B O 1
ATOM 3156 N N . SER B 1 92 ? 2.771 -9.352 4.629 1 98.75 92 SER B N 1
ATOM 3157 C CA . SER B 1 92 ? 3.893 -9.484 3.707 1 98.75 92 SER B CA 1
ATOM 3158 C C . SER B 1 92 ? 4.938 -8.398 3.939 1 98.75 92 SER B C 1
ATOM 3160 O O . SER B 1 92 ? 6.141 -8.664 3.893 1 98.75 92 SER B O 1
ATOM 3162 N N . ILE B 1 93 ? 4.449 -7.168 4.203 1 98.75 93 ILE B N 1
ATOM 3163 C CA . ILE B 1 93 ? 5.367 -6.086 4.543 1 98.75 93 ILE B CA 1
ATOM 3164 C C . ILE B 1 93 ? 6.156 -6.457 5.797 1 98.75 93 ILE B C 1
ATOM 3166 O O . ILE B 1 93 ? 7.383 -6.34 5.824 1 98.75 93 ILE B O 1
ATOM 3170 N N . SER B 1 94 ? 5.461 -6.965 6.801 1 98 94 SER B N 1
ATOM 3171 C CA . SER B 1 94 ? 6.094 -7.359 8.055 1 98 94 SER B CA 1
ATOM 3172 C C . SER B 1 94 ? 7.141 -8.445 7.828 1 98 94 SER B C 1
ATOM 3174 O O . SER B 1 94 ? 8.258 -8.352 8.336 1 98 94 SER B O 1
ATOM 3176 N N . LEU B 1 95 ? 6.785 -9.406 7.062 1 98.75 95 LEU B N 1
ATOM 3177 C CA . LEU B 1 95 ? 7.68 -10.516 6.754 1 98.75 95 LEU B CA 1
ATOM 3178 C C . LEU B 1 95 ? 8.969 -10.016 6.113 1 98.75 95 LEU B C 1
ATOM 3180 O O . LEU B 1 95 ? 10.062 -10.375 6.547 1 98.75 95 LEU B O 1
ATOM 3184 N N . ILE B 1 96 ? 8.836 -9.172 5.137 1 98.88 96 ILE B N 1
ATOM 3185 C CA . ILE B 1 96 ? 9.977 -8.695 4.367 1 98.88 96 ILE B CA 1
ATOM 3186 C C . ILE B 1 96 ? 10.836 -7.77 5.227 1 98.88 96 ILE B C 1
ATOM 3188 O O . ILE B 1 96 ? 12.062 -7.801 5.156 1 98.88 96 ILE B O 1
ATOM 3192 N N . GLN B 1 97 ? 10.172 -6.938 6.051 1 98.62 97 GLN B N 1
ATOM 3193 C CA . GLN B 1 97 ? 10.922 -6.051 6.934 1 98.62 97 GLN B CA 1
ATOM 3194 C C . GLN B 1 97 ? 11.727 -6.844 7.957 1 98.62 97 GLN B C 1
ATOM 3196 O O . GLN B 1 97 ? 12.891 -6.543 8.203 1 98.62 97 GLN B O 1
ATOM 3201 N N . HIS B 1 98 ? 11.109 -7.883 8.602 1 98.38 98 HIS B N 1
ATOM 3202 C CA . HIS B 1 98 ? 11.844 -8.734 9.531 1 98.38 98 HIS B CA 1
ATOM 3203 C C . HIS B 1 98 ? 12.984 -9.469 8.82 1 98.38 98 HIS B C 1
ATOM 3205 O O . HIS B 1 98 ? 14.078 -9.594 9.367 1 98.38 98 HIS B O 1
ATOM 3211 N N . PHE B 1 99 ? 12.711 -9.938 7.621 1 98.88 99 PHE B N 1
ATOM 3212 C CA . PHE B 1 99 ? 13.719 -10.602 6.801 1 98.88 99 PHE B CA 1
ATOM 3213 C C . PHE B 1 99 ? 14.914 -9.695 6.57 1 98.88 99 PHE B C 1
ATOM 3215 O O . PHE B 1 99 ? 16.062 -10.102 6.777 1 98.88 99 PHE B O 1
ATOM 3222 N N . THR B 1 100 ? 14.641 -8.43 6.176 1 98.62 100 THR B N 1
ATOM 3223 C CA . THR B 1 100 ? 15.695 -7.461 5.902 1 98.62 100 THR B CA 1
ATOM 3224 C C . THR B 1 100 ? 16.469 -7.121 7.176 1 98.62 100 THR B C 1
ATOM 3226 O O . THR B 1 100 ? 17.688 -7.059 7.168 1 98.62 100 THR B O 1
ATOM 3229 N N . THR B 1 101 ? 15.734 -6.98 8.266 1 97.31 101 THR B N 1
ATOM 3230 C CA . THR B 1 101 ? 16.328 -6.609 9.547 1 97.31 101 THR B CA 1
ATOM 3231 C C . THR B 1 101 ? 17.266 -7.707 10.047 1 97.31 101 THR B C 1
ATOM 3233 O O . THR B 1 101 ? 18.281 -7.422 10.695 1 97.31 101 THR B O 1
ATOM 3236 N N . CYS B 1 102 ? 17.016 -8.953 9.672 1 97.69 102 CYS B N 1
ATOM 3237 C CA . CYS B 1 102 ? 17.797 -10.086 10.141 1 97.69 102 CYS B CA 1
ATOM 3238 C C . CYS B 1 102 ? 18.922 -10.422 9.164 1 97.69 102 CYS B C 1
ATOM 3240 O O . CYS B 1 102 ? 19.531 -11.484 9.266 1 97.69 102 CYS B O 1
ATOM 3242 N N . GLY B 1 103 ? 19.078 -9.562 8.195 1 97.75 103 GLY B N 1
ATOM 3243 C CA . GLY B 1 103 ? 20.219 -9.719 7.301 1 97.75 103 GLY B CA 1
ATOM 3244 C C . GLY B 1 103 ? 19.859 -10.359 5.977 1 97.75 103 GLY B C 1
ATOM 3245 O O . GLY B 1 103 ? 20.734 -10.773 5.219 1 97.75 103 GLY B O 1
ATOM 3246 N N . GLY B 1 104 ? 18.625 -10.477 5.672 1 98.56 104 GLY B N 1
ATOM 3247 C CA . GLY B 1 104 ? 18.188 -10.992 4.383 1 98.56 104 GLY B CA 1
ATOM 3248 C C . GLY B 1 104 ? 18.812 -10.266 3.209 1 98.56 104 GLY B C 1
ATOM 3249 O O . GLY B 1 104 ? 19.047 -9.055 3.27 1 98.56 104 GLY B O 1
ATOM 3250 N N . LYS B 1 105 ? 19 -11.031 2.119 1 98.56 105 LYS B N 1
ATOM 3251 C CA . LYS B 1 105 ? 19.766 -10.461 1.008 1 98.56 105 LYS B CA 1
ATOM 3252 C C . LYS B 1 105 ? 18.922 -10.406 -0.262 1 98.56 105 LYS B C 1
ATOM 3254 O O . LYS B 1 105 ? 19 -9.43 -1.017 1 98.56 105 LYS B O 1
ATOM 3259 N N . ARG B 1 106 ? 18.125 -11.461 -0.488 1 98.75 106 ARG B N 1
ATOM 3260 C CA . ARG B 1 106 ? 17.406 -11.562 -1.751 1 98.75 106 ARG B CA 1
ATOM 3261 C C . ARG B 1 106 ? 16 -12.133 -1.535 1 98.75 106 ARG B C 1
ATOM 3263 O O . ARG B 1 106 ? 15.836 -13.117 -0.812 1 98.75 106 ARG B O 1
ATOM 3270 N N . VAL B 1 107 ? 15.062 -11.453 -2.15 1 98.88 107 VAL B N 1
ATOM 3271 C CA . VAL B 1 107 ? 13.68 -11.906 -2.029 1 98.88 107 VAL B CA 1
ATOM 3272 C C . VAL B 1 107 ? 13.047 -12.008 -3.416 1 98.88 107 VAL B C 1
ATOM 3274 O O . VAL B 1 107 ? 13.289 -11.156 -4.277 1 98.88 107 VAL B O 1
ATOM 3277 N N . VAL B 1 108 ? 12.375 -13.094 -3.705 1 98.94 108 VAL B N 1
ATOM 3278 C CA . VAL B 1 108 ? 11.492 -13.266 -4.848 1 98.94 108 VAL B CA 1
ATOM 3279 C C . VAL B 1 108 ? 10.047 -13.383 -4.371 1 98.94 108 VAL B C 1
ATOM 3281 O O . VAL B 1 108 ? 9.727 -14.227 -3.525 1 98.94 108 VAL B O 1
ATOM 3284 N N . VAL B 1 109 ? 9.188 -12.5 -4.848 1 98.94 109 VAL B N 1
ATOM 3285 C CA . VAL B 1 109 ? 7.789 -12.484 -4.43 1 98.94 109 VAL B CA 1
ATOM 3286 C C . VAL B 1 109 ? 6.895 -12.867 -5.609 1 98.94 109 VAL B C 1
ATOM 3288 O O . VAL B 1 109 ? 7.098 -12.391 -6.73 1 98.94 109 VAL B O 1
ATOM 3291 N N . ALA B 1 110 ? 5.945 -13.758 -5.312 1 98.81 110 ALA B N 1
ATOM 3292 C CA . ALA B 1 110 ? 4.957 -14.125 -6.328 1 98.81 110 ALA B CA 1
ATOM 3293 C C . ALA B 1 110 ? 3.941 -13 -6.527 1 98.81 110 ALA B C 1
ATOM 3295 O O . ALA B 1 110 ? 3.131 -12.727 -5.637 1 98.81 110 ALA B O 1
ATOM 3296 N N . GLY B 1 111 ? 3.99 -12.398 -7.645 1 98.56 111 GLY B N 1
ATOM 3297 C CA . GLY B 1 111 ? 2.924 -11.508 -8.086 1 98.56 111 GLY B CA 1
ATOM 3298 C C . GLY B 1 111 ? 1.859 -12.219 -8.906 1 98.56 111 GLY B C 1
ATOM 3299 O O . GLY B 1 111 ? 1.632 -13.414 -8.727 1 98.56 111 GLY B O 1
ATOM 3300 N N . THR B 1 112 ? 1.142 -11.492 -9.703 1 98.12 112 THR B N 1
ATOM 3301 C CA . THR B 1 112 ? 0.042 -12.047 -10.484 1 98.12 112 THR B CA 1
ATOM 3302 C C . THR B 1 112 ? -0.22 -11.203 -11.727 1 98.12 112 THR B C 1
ATOM 3304 O O . THR B 1 112 ? 0.013 -9.992 -11.727 1 98.12 112 THR B O 1
ATOM 3307 N N . GLY B 1 113 ? -0.728 -11.883 -12.711 1 97.5 113 GLY B N 1
ATOM 3308 C CA . GLY B 1 113 ? -1.161 -11.164 -13.891 1 97.5 113 GLY B CA 1
ATOM 3309 C C . GLY B 1 113 ? -2.299 -10.195 -13.617 1 97.5 113 GLY B C 1
ATOM 3310 O O . GLY B 1 113 ? -2.5 -9.234 -14.367 1 97.5 113 GLY B O 1
ATOM 3311 N N . ALA B 1 114 ? -3.047 -10.375 -12.57 1 96.88 114 ALA B N 1
ATOM 3312 C CA . ALA B 1 114 ? -4.191 -9.547 -12.203 1 96.88 114 ALA B CA 1
ATOM 3313 C C . ALA B 1 114 ? -3.746 -8.133 -11.836 1 96.88 114 ALA B C 1
ATOM 3315 O O . ALA B 1 114 ? -4.574 -7.223 -11.734 1 96.88 114 ALA B O 1
ATOM 3316 N N . GLU B 1 115 ? -2.461 -7.938 -11.703 1 98.19 115 GLU B N 1
ATOM 3317 C CA . GLU B 1 115 ? -1.925 -6.621 -11.383 1 98.19 115 GLU B CA 1
ATOM 3318 C C . GLU B 1 115 ? -2.068 -5.664 -12.562 1 98.19 115 GLU B C 1
ATOM 3320 O O . GLU B 1 115 ? -2.09 -4.445 -12.383 1 98.19 115 GLU B O 1
ATOM 3325 N N . TYR B 1 116 ? -2.154 -6.242 -13.75 1 98.06 116 TYR B N 1
ATOM 3326 C CA . TYR B 1 116 ? -2.275 -5.438 -14.961 1 98.06 116 TYR B CA 1
ATOM 3327 C C . TYR B 1 116 ? -3.732 -5.082 -15.234 1 98.06 116 TYR B C 1
ATOM 3329 O O . TYR B 1 116 ? -4.641 -5.84 -14.883 1 98.06 116 TYR B O 1
ATOM 3337 N N . GLU B 1 117 ? -3.918 -3.918 -15.812 1 97 117 GLU B N 1
ATOM 3338 C CA . GLU B 1 117 ? -5.156 -3.719 -16.562 1 97 117 GLU B CA 1
ATOM 3339 C C . GLU B 1 117 ? -5.117 -4.453 -17.906 1 97 117 GLU B C 1
ATOM 3341 O O . GLU B 1 117 ? -4.289 -4.141 -18.766 1 97 117 GLU B O 1
ATOM 3346 N N . TRP B 1 118 ? -5.977 -5.398 -18 1 96.19 118 TRP B N 1
ATOM 3347 C CA . TRP B 1 118 ? -5.973 -6.211 -19.203 1 96.19 118 TRP B CA 1
ATOM 3348 C C . TRP B 1 118 ? -6.633 -5.469 -20.359 1 96.19 118 TRP B C 1
ATOM 3350 O O . TRP B 1 118 ? -7.605 -4.734 -20.172 1 96.19 118 TRP B O 1
ATOM 3360 N N . PHE B 1 119 ? -6.129 -5.641 -21.516 1 96.06 119 PHE B N 1
ATOM 3361 C CA . PHE B 1 119 ? -6.633 -5.125 -22.781 1 96.06 119 PHE B CA 1
ATOM 3362 C C . PHE B 1 119 ? -6.281 -6.07 -23.922 1 96.06 119 PHE B C 1
ATOM 3364 O O . PHE B 1 119 ? -5.594 -7.07 -23.719 1 96.06 119 PHE B O 1
ATOM 3371 N N . ASN B 1 120 ? -6.93 -5.852 -25.031 1 96.56 120 ASN B N 1
ATOM 3372 C CA . ASN B 1 120 ? -6.559 -6.641 -26.203 1 96.56 120 ASN B CA 1
ATOM 3373 C C . ASN B 1 120 ? -5.148 -6.312 -26.672 1 96.56 120 ASN B C 1
ATOM 3375 O O . ASN B 1 120 ? -4.93 -5.293 -27.328 1 96.56 120 ASN B O 1
ATOM 3379 N N . GLY B 1 121 ? -4.191 -7.105 -26.297 1 97.25 121 GLY B N 1
ATOM 3380 C CA . GLY B 1 121 ? -2.793 -6.863 -26.609 1 97.25 121 GLY B CA 1
ATOM 3381 C C . GLY B 1 121 ? -1.836 -7.625 -25.719 1 97.25 121 GLY B C 1
ATOM 3382 O O . GLY B 1 121 ? -2.215 -8.625 -25.094 1 97.25 121 GLY B O 1
ATOM 3383 N N . VAL B 1 122 ? -0.547 -7.18 -25.766 1 98 122 VAL B N 1
ATOM 3384 C CA . VAL B 1 122 ? 0.511 -7.863 -25.031 1 98 122 VAL B CA 1
ATOM 3385 C C . VAL B 1 122 ? 0.858 -7.078 -23.766 1 98 122 VAL B C 1
ATOM 3387 O O . VAL B 1 122 ? 1.018 -5.855 -23.812 1 98 122 VAL B O 1
ATOM 3390 N N . LEU B 1 123 ? 0.881 -7.754 -22.656 1 98.31 123 LEU B N 1
ATOM 3391 C CA . LEU B 1 123 ? 1.256 -7.156 -21.391 1 98.31 123 LEU B CA 1
ATOM 3392 C C . LEU B 1 123 ? 2.771 -7.152 -21.203 1 98.31 123 LEU B C 1
ATOM 3394 O O . LEU B 1 123 ? 3.414 -8.195 -21.328 1 98.31 123 LEU B O 1
ATOM 3398 N N . PHE B 1 124 ? 3.33 -6 -20.938 1 98.31 124 PHE B N 1
ATOM 3399 C CA . PHE B 1 124 ? 4.762 -5.816 -20.719 1 98.31 124 PHE B CA 1
ATOM 3400 C C . PHE B 1 124 ? 5.047 -5.406 -19.281 1 98.31 124 PHE B C 1
ATOM 3402 O O . PHE B 1 124 ? 4.258 -4.68 -18.672 1 98.31 124 PHE B O 1
ATOM 3409 N N . GLU B 1 125 ? 6.168 -5.793 -18.766 1 97.81 125 GLU B N 1
ATOM 3410 C CA . GLU B 1 125 ? 6.52 -5.562 -17.359 1 97.81 125 GLU B CA 1
ATOM 3411 C C . GLU B 1 125 ? 6.598 -4.07 -17.047 1 97.81 125 GLU B C 1
ATOM 3413 O O . GLU B 1 125 ? 6.332 -3.652 -15.922 1 97.81 125 GLU B O 1
ATOM 3418 N N . ASP B 1 126 ? 6.918 -3.238 -18 1 95.19 126 ASP B N 1
ATOM 3419 C CA . ASP B 1 126 ? 7.109 -1.811 -17.766 1 95.19 126 ASP B CA 1
ATOM 3420 C C . ASP B 1 126 ? 5.805 -1.042 -17.969 1 95.19 126 ASP B C 1
ATOM 3422 O O . ASP B 1 126 ? 5.797 0.19 -17.953 1 95.19 126 ASP B O 1
ATOM 3426 N N . SER B 1 127 ? 4.711 -1.788 -18.156 1 94.06 127 SER B N 1
ATOM 3427 C CA . SER B 1 127 ? 3.418 -1.141 -18.344 1 94.06 127 SER B CA 1
ATOM 3428 C C . SER B 1 127 ? 3.047 -0.292 -17.125 1 94.06 127 SER B C 1
ATOM 3430 O O . SER B 1 127 ? 3.277 -0.697 -15.984 1 94.06 127 SER B O 1
ATOM 3432 N N . SER B 1 128 ? 2.49 0.901 -17.359 1 91.06 128 SER B N 1
ATOM 3433 C CA . SER B 1 128 ? 1.973 1.759 -16.297 1 91.06 128 SER B CA 1
ATOM 3434 C C . SER B 1 128 ? 0.49 1.498 -16.047 1 91.06 128 SER B C 1
ATOM 3436 O O . SER B 1 128 ? -0.09 2.033 -15.102 1 91.06 128 SER B O 1
ATOM 3438 N N . LEU B 1 129 ? -0.087 0.66 -16.875 1 94.94 129 LEU B N 1
ATOM 3439 C CA . LEU B 1 129 ? -1.509 0.359 -16.734 1 94.94 129 LEU B CA 1
ATOM 3440 C C . LEU B 1 129 ? -1.736 -0.779 -15.75 1 94.94 129 LEU B C 1
ATOM 3442 O O . LEU B 1 129 ? -1.835 -1.941 -16.141 1 94.94 129 LEU B O 1
ATOM 3446 N N . LEU B 1 130 ? -1.854 -0.416 -14.539 1 96.69 130 LEU B N 1
ATOM 3447 C CA . LEU B 1 130 ? -2.064 -1.368 -13.453 1 96.69 130 LEU B CA 1
ATOM 3448 C C . LEU B 1 130 ? -3.506 -1.32 -12.961 1 96.69 130 LEU B C 1
ATOM 3450 O O . LEU B 1 130 ? -4.195 -0.315 -13.141 1 96.69 130 LEU B O 1
ATOM 3454 N N . SER B 1 131 ? -3.971 -2.441 -12.43 1 96.62 131 SER B N 1
ATOM 3455 C CA . SER B 1 131 ? -5.359 -2.562 -12 1 96.62 131 SER B CA 1
ATOM 3456 C C . SER B 1 131 ? -5.492 -2.4 -10.492 1 96.62 131 SER B C 1
ATOM 3458 O O . SER B 1 131 ? -4.703 -2.961 -9.734 1 96.62 131 SER B O 1
ATOM 3460 N N . TYR B 1 132 ? -6.492 -1.622 -10.047 1 94.81 132 TYR B N 1
ATOM 3461 C CA . TYR B 1 132 ? -6.824 -1.462 -8.633 1 94.81 132 TYR B CA 1
ATOM 3462 C C . TYR B 1 132 ? -8.297 -1.757 -8.383 1 94.81 132 TYR B C 1
ATOM 3464 O O . TYR B 1 132 ? -8.875 -1.287 -7.402 1 94.81 132 TYR B O 1
ATOM 3472 N N . LYS B 1 133 ? -8.836 -2.625 -9.266 1 94.19 133 LYS B N 1
ATOM 3473 C CA . LYS B 1 133 ? -10.281 -2.822 -9.305 1 94.19 133 LYS B CA 1
ATOM 3474 C C . LYS B 1 133 ? -10.734 -3.795 -8.219 1 94.19 133 LYS B C 1
ATOM 3476 O O . LYS B 1 133 ? -11.906 -3.797 -7.832 1 94.19 133 LYS B O 1
ATOM 3481 N N . THR B 1 134 ? -9.844 -4.691 -7.82 1 97.19 134 THR B N 1
ATOM 3482 C CA . THR B 1 134 ? -10.172 -5.66 -6.781 1 97.19 134 THR B CA 1
ATOM 3483 C C . THR B 1 134 ? -9.211 -5.523 -5.602 1 97.19 134 THR B C 1
ATOM 3485 O O . THR B 1 134 ? -8.078 -5.07 -5.766 1 97.19 134 THR B O 1
ATOM 3488 N N . PRO B 1 135 ? -9.648 -5.992 -4.383 1 98.12 135 PRO B N 1
ATOM 3489 C CA . PRO B 1 135 ? -8.719 -6.016 -3.25 1 98.12 135 PRO B CA 1
ATOM 3490 C C . PRO B 1 135 ? -7.438 -6.793 -3.551 1 98.12 135 PRO B C 1
ATOM 3492 O O . PRO B 1 135 ? -6.355 -6.414 -3.09 1 98.12 135 PRO B O 1
ATOM 3495 N N . TYR B 1 136 ? -7.535 -7.828 -4.387 1 98.25 136 TYR B N 1
ATOM 3496 C CA . TYR B 1 136 ? -6.387 -8.656 -4.742 1 98.25 136 TYR B CA 1
ATOM 3497 C C . TYR B 1 136 ? -5.371 -7.855 -5.551 1 98.25 136 TYR B C 1
ATOM 3499 O O . TYR B 1 136 ? -4.215 -7.727 -5.152 1 98.25 136 TYR B O 1
ATOM 3507 N N . SER B 1 137 ? -5.852 -7.238 -6.672 1 98.38 137 SER B N 1
ATOM 3508 C CA . SER B 1 137 ? -4.953 -6.469 -7.527 1 98.38 137 SER B CA 1
ATOM 3509 C C . SER B 1 137 ? -4.426 -5.234 -6.801 1 98.38 137 SER B C 1
ATOM 3511 O O . SER B 1 137 ? -3.256 -4.875 -6.941 1 98.38 137 SER B O 1
ATOM 3513 N N . LEU B 1 138 ? -5.262 -4.637 -5.977 1 98.44 138 LEU B N 1
ATOM 3514 C CA . LEU B 1 138 ? -4.871 -3.443 -5.23 1 98.44 138 LEU B CA 1
ATOM 3515 C C . LEU B 1 138 ? -3.756 -3.762 -4.238 1 98.44 138 LEU B C 1
ATOM 3517 O O . LEU B 1 138 ? -2.715 -3.102 -4.234 1 98.44 138 LEU B O 1
ATOM 3521 N N . CYS B 1 139 ? -3.947 -4.766 -3.436 1 98.81 139 CYS B N 1
ATOM 3522 C CA . CYS B 1 139 ? -2.99 -5.086 -2.383 1 98.81 139 CYS B CA 1
ATOM 3523 C C . CYS B 1 139 ? -1.697 -5.641 -2.973 1 98.81 139 CYS B C 1
ATOM 3525 O O . CYS B 1 139 ? -0.61 -5.359 -2.463 1 98.81 139 CYS B O 1
ATOM 3527 N N . LYS B 1 140 ? -1.782 -6.395 -4.047 1 98.81 140 LYS B N 1
ATOM 3528 C CA . LYS B 1 140 ? -0.578 -6.891 -4.707 1 98.81 140 LYS B CA 1
ATOM 3529 C C . LYS B 1 140 ? 0.222 -5.75 -5.324 1 98.81 140 LYS B C 1
ATOM 3531 O O . LYS B 1 140 ? 1.445 -5.691 -5.18 1 98.81 140 LYS B O 1
ATOM 3536 N N . ASN B 1 141 ? -0.47 -4.852 -5.992 1 98.56 141 ASN B N 1
ATOM 3537 C CA . ASN B 1 141 ? 0.232 -3.713 -6.574 1 98.56 141 ASN B CA 1
ATOM 3538 C C . ASN B 1 141 ? 0.822 -2.805 -5.5 1 98.56 141 ASN B C 1
ATOM 3540 O O . ASN B 1 141 ? 1.906 -2.246 -5.68 1 98.56 141 ASN B O 1
ATOM 3544 N N . ALA B 1 142 ? 0.064 -2.607 -4.41 1 98.62 142 ALA B N 1
ATOM 3545 C CA . ALA B 1 142 ? 0.588 -1.817 -3.301 1 98.62 142 ALA B CA 1
ATOM 3546 C C . ALA B 1 142 ? 1.852 -2.451 -2.723 1 98.62 142 ALA B C 1
ATOM 3548 O O . ALA B 1 142 ? 2.842 -1.76 -2.473 1 98.62 142 ALA B O 1
ATOM 3549 N N . LEU B 1 143 ? 1.837 -3.74 -2.533 1 98.81 143 LEU B N 1
ATOM 3550 C CA . LEU B 1 143 ? 3.01 -4.438 -2.02 1 98.81 143 LEU B CA 1
ATOM 3551 C C . LEU B 1 143 ? 4.176 -4.336 -2.996 1 98.81 143 LEU B C 1
ATOM 3553 O O . LEU B 1 143 ? 5.32 -4.141 -2.584 1 98.81 143 LEU B O 1
ATOM 3557 N N . HIS B 1 144 ? 3.859 -4.48 -4.277 1 98.69 144 HIS B N 1
ATOM 3558 C CA . HIS B 1 144 ? 4.887 -4.402 -5.309 1 98.69 144 HIS B CA 1
ATOM 3559 C C . HIS B 1 144 ? 5.598 -3.055 -5.277 1 98.69 144 HIS B C 1
ATOM 3561 O O . HIS B 1 144 ? 6.828 -3 -5.23 1 98.69 144 HIS B O 1
ATOM 3567 N N . SER B 1 145 ? 4.84 -1.98 -5.305 1 98 145 SER B N 1
ATOM 3568 C CA . SER B 1 145 ? 5.418 -0.641 -5.297 1 98 145 SER B CA 1
ATOM 3569 C C . SER B 1 145 ? 6.203 -0.384 -4.016 1 98 145 SER B C 1
ATOM 3571 O O . SER B 1 145 ? 7.289 0.199 -4.051 1 98 145 SER B O 1
ATOM 3573 N N . TRP B 1 146 ? 5.594 -0.802 -2.891 1 98.69 146 TRP B N 1
ATOM 3574 C CA . TRP B 1 146 ? 6.27 -0.698 -1.6 1 98.69 146 TRP B CA 1
ATOM 3575 C C . TRP B 1 146 ? 7.613 -1.419 -1.626 1 98.69 146 TRP B C 1
ATOM 3577 O O . TRP B 1 146 ? 8.641 -0.842 -1.263 1 98.69 146 TRP B O 1
ATOM 3587 N N . LEU B 1 147 ? 7.645 -2.639 -2.094 1 98.88 147 LEU B N 1
ATOM 3588 C CA . LEU B 1 147 ? 8.852 -3.461 -2.086 1 98.88 147 LEU B CA 1
ATOM 3589 C C . LEU B 1 147 ? 9.914 -2.879 -3.012 1 98.88 147 LEU B C 1
ATOM 3591 O O . LEU B 1 147 ? 11.094 -2.852 -2.664 1 98.88 147 LEU B O 1
ATOM 3595 N N . GLU B 1 148 ? 9.492 -2.469 -4.18 1 98.25 148 GLU B N 1
ATOM 3596 C CA . GLU B 1 148 ? 10.438 -1.921 -5.156 1 98.25 148 GLU B CA 1
ATOM 3597 C C . GLU B 1 148 ? 11.195 -0.731 -4.578 1 98.25 148 GLU B C 1
ATOM 3599 O O . GLU B 1 148 ? 12.422 -0.671 -4.668 1 98.25 148 GLU B O 1
ATOM 3604 N N . THR B 1 149 ? 10.516 0.194 -3.934 1 98.25 149 THR B N 1
ATOM 3605 C CA . THR B 1 149 ? 11.148 1.4 -3.412 1 98.25 149 THR B CA 1
ATOM 3606 C C . THR B 1 149 ? 11.867 1.108 -2.102 1 98.25 149 THR B C 1
ATOM 3608 O O . THR B 1 149 ? 12.93 1.679 -1.83 1 98.25 149 THR B O 1
ATOM 3611 N N . TYR B 1 150 ? 11.32 0.205 -1.275 1 98.75 150 TYR B N 1
ATOM 3612 C CA . TYR B 1 150 ? 11.969 -0.235 -0.046 1 98.75 150 TYR B CA 1
ATOM 3613 C C . TYR B 1 150 ? 13.305 -0.897 -0.344 1 98.75 150 TYR B C 1
ATOM 3615 O O . TYR B 1 150 ? 14.305 -0.629 0.331 1 98.75 150 TYR B O 1
ATOM 3623 N N . ALA B 1 151 ? 13.297 -1.712 -1.373 1 98.62 151 ALA B N 1
ATOM 3624 C CA . ALA B 1 151 ? 14.516 -2.414 -1.779 1 98.62 151 ALA B CA 1
ATOM 3625 C C . ALA B 1 151 ? 15.578 -1.432 -2.252 1 98.62 151 ALA B C 1
ATOM 3627 O O . ALA B 1 151 ? 16.766 -1.617 -1.977 1 98.62 151 ALA B O 1
ATOM 3628 N N . GLN B 1 152 ? 15.164 -0.419 -2.957 1 97.56 152 GLN B N 1
ATOM 3629 C CA . GLN B 1 152 ? 16.094 0.596 -3.418 1 97.56 152 GLN B CA 1
ATOM 3630 C C . GLN B 1 152 ? 16.781 1.292 -2.24 1 97.56 152 GLN B C 1
ATOM 3632 O O . GLN B 1 152 ? 17.984 1.575 -2.287 1 97.56 152 GLN B O 1
ATOM 3637 N N . GLN B 1 153 ? 16 1.514 -1.247 1 96.94 153 GLN B N 1
ATOM 3638 C CA . GLN B 1 153 ? 16.531 2.256 -0.104 1 96.94 153 GLN B CA 1
ATOM 3639 C C . GLN B 1 153 ? 17.359 1.358 0.8 1 96.94 153 GLN B C 1
ATOM 3641 O O . GLN B 1 153 ? 18.328 1.815 1.416 1 96.94 153 GLN B O 1
ATOM 3646 N N . THR B 1 154 ? 17.078 0.089 0.909 1 98.06 154 THR B N 1
ATOM 3647 C CA . THR B 1 154 ? 17.719 -0.791 1.88 1 98.06 154 THR B CA 1
ATOM 3648 C C . THR B 1 154 ? 18.844 -1.593 1.226 1 98.06 154 THR B C 1
ATOM 3650 O O . THR B 1 154 ? 19.656 -2.201 1.917 1 98.06 154 THR B O 1
ATOM 3653 N N . GLY B 1 155 ? 18.828 -1.672 -0.069 1 97.94 155 GLY B N 1
ATOM 3654 C CA . GLY B 1 155 ? 19.797 -2.488 -0.774 1 97.94 155 GLY B CA 1
ATOM 3655 C C . GLY B 1 155 ? 19.375 -3.936 -0.925 1 97.94 155 GLY B C 1
ATOM 3656 O O . GLY B 1 155 ? 20.141 -4.773 -1.387 1 97.94 155 GLY B O 1
ATOM 3657 N N . LEU B 1 156 ? 18.156 -4.293 -0.517 1 98.56 156 LEU B N 1
ATOM 3658 C CA . LEU B 1 156 ? 17.594 -5.633 -0.699 1 98.56 156 LEU B CA 1
ATOM 3659 C C . LEU B 1 156 ? 17.469 -5.969 -2.182 1 98.56 156 LEU B C 1
ATOM 3661 O O . LEU B 1 156 ? 16.906 -5.184 -2.951 1 98.56 156 LEU B O 1
ATOM 3665 N N . SER B 1 157 ? 18.031 -7.082 -2.605 1 98.75 157 SER B N 1
ATOM 3666 C CA . SER B 1 157 ? 17.812 -7.566 -3.963 1 98.75 157 SER B CA 1
ATOM 3667 C C . SER B 1 157 ? 16.422 -8.188 -4.102 1 98.75 157 SER B C 1
ATOM 3669 O O . SER B 1 157 ? 16.047 -9.07 -3.326 1 98.75 157 SER B O 1
ATOM 3671 N N . MET B 1 158 ? 15.617 -7.68 -5.059 1 98.5 158 MET B N 1
ATOM 3672 C CA . MET B 1 158 ? 14.25 -8.18 -5.121 1 98.5 158 MET B CA 1
ATOM 3673 C C . MET B 1 158 ? 13.828 -8.438 -6.562 1 98.5 158 MET B C 1
ATOM 3675 O O . MET B 1 158 ? 14.258 -7.738 -7.477 1 98.5 158 MET B O 1
ATOM 3679 N N . CYS B 1 159 ? 13.086 -9.453 -6.734 1 98.69 159 CYS B N 1
ATOM 3680 C CA . CYS B 1 159 ? 12.375 -9.711 -7.984 1 98.69 159 CYS B CA 1
ATOM 3681 C C . CYS B 1 159 ? 10.906 -10 -7.727 1 98.69 159 CYS B C 1
ATOM 3683 O O . CYS B 1 159 ? 10.562 -10.688 -6.762 1 98.69 159 CYS B O 1
ATOM 3685 N N . TRP B 1 160 ? 10.078 -9.391 -8.5 1 98.81 160 TRP B N 1
ATOM 3686 C CA . TRP B 1 160 ? 8.633 -9.586 -8.469 1 98.81 160 TRP B CA 1
ATOM 3687 C C . TRP B 1 160 ? 8.164 -10.383 -9.688 1 98.81 160 TRP B C 1
ATOM 3689 O O . TRP B 1 160 ? 8.141 -9.859 -10.805 1 98.81 160 TRP B O 1
ATOM 3699 N N . GLY B 1 161 ? 7.777 -11.664 -9.453 1 98.69 161 GLY B N 1
ATOM 3700 C CA . GLY B 1 161 ? 7.359 -12.523 -10.555 1 98.69 161 GLY B CA 1
ATOM 3701 C C . GLY B 1 161 ? 5.859 -12.531 -10.766 1 98.69 161 GLY B C 1
ATOM 3702 O O . GLY B 1 161 ? 5.121 -13.156 -9.992 1 98.69 161 GLY B O 1
ATOM 3703 N N . ARG B 1 162 ? 5.375 -11.906 -11.805 1 98.75 162 ARG B N 1
ATOM 3704 C CA . ARG B 1 162 ? 3.945 -11.922 -12.109 1 98.75 162 ARG B CA 1
ATOM 3705 C C . ARG B 1 162 ? 3.551 -13.219 -12.812 1 98.75 162 ARG B C 1
ATOM 3707 O O . ARG B 1 162 ? 3.908 -13.43 -13.969 1 98.75 162 ARG B O 1
ATOM 3714 N N . ILE B 1 163 ? 2.805 -13.977 -12.086 1 98.19 163 ILE B N 1
ATOM 3715 C CA . ILE B 1 163 ? 2.389 -15.297 -12.547 1 98.19 163 ILE B CA 1
ATOM 3716 C C . ILE B 1 163 ? 1.014 -15.195 -13.211 1 98.19 163 ILE B C 1
ATOM 3718 O O . ILE B 1 163 ? 0.122 -14.516 -12.703 1 98.19 163 ILE B O 1
ATOM 3722 N N . PHE B 1 164 ? 0.825 -15.875 -14.312 1 95.81 164 PHE B N 1
ATOM 3723 C CA . PHE B 1 164 ? -0.422 -15.828 -15.062 1 95.81 164 PHE B CA 1
ATOM 3724 C C . PHE B 1 164 ? -1.181 -17.141 -14.938 1 95.81 164 PHE B C 1
ATOM 3726 O O . PHE B 1 164 ? -1.224 -17.734 -13.859 1 95.81 164 PHE B O 1
ATOM 3733 N N . HIS B 1 165 ? -1.885 -17.594 -15.938 1 91.94 165 HIS B N 1
ATOM 3734 C CA . HIS B 1 165 ? -2.701 -18.797 -15.828 1 91.94 165 HIS B CA 1
ATOM 3735 C C . HIS B 1 165 ? -1.832 -20.047 -15.719 1 91.94 165 HIS B C 1
ATOM 3737 O O . HIS B 1 165 ? -0.814 -20.172 -16.406 1 91.94 165 HIS B O 1
ATOM 3743 N N . MET B 1 166 ? -2.273 -20.875 -14.773 1 89.88 166 MET B N 1
ATOM 3744 C CA . MET B 1 166 ? -1.496 -22.094 -14.531 1 89.88 166 MET B CA 1
ATOM 3745 C C . MET B 1 166 ? -2.35 -23.344 -14.742 1 89.88 166 MET B C 1
ATOM 3747 O O . MET B 1 166 ? -3.58 -23.266 -14.703 1 89.88 166 MET B O 1
ATOM 3751 N N . TYR B 1 167 ? -1.659 -24.391 -14.992 1 83.88 167 TYR B N 1
ATOM 3752 C CA . TYR B 1 167 ? -2.264 -25.719 -15 1 83.88 167 TYR B CA 1
ATOM 3753 C C . TYR B 1 167 ? -1.297 -26.766 -14.453 1 83.88 167 TYR B C 1
ATOM 3755 O O . TYR B 1 167 ? -0.093 -26.516 -14.359 1 83.88 167 TYR B O 1
ATOM 3763 N N . GLY B 1 168 ? -1.821 -27.828 -13.93 1 82.25 168 GLY B N 1
ATOM 3764 C CA . GLY B 1 168 ? -1.003 -28.906 -13.406 1 82.25 168 GLY B CA 1
ATOM 3765 C C . GLY B 1 168 ? -1.712 -29.734 -12.352 1 82.25 168 GLY B C 1
ATOM 3766 O O . GLY B 1 168 ? -2.842 -29.438 -11.969 1 82.25 168 GLY B O 1
ATOM 3767 N N . PRO B 1 169 ? -0.998 -30.734 -11.914 1 78.88 169 PRO B N 1
ATOM 3768 C CA . PRO B 1 169 ? -1.607 -31.625 -10.922 1 78.88 169 PRO B CA 1
ATOM 3769 C C . PRO B 1 169 ? -1.854 -30.922 -9.586 1 78.88 169 PRO B C 1
ATOM 3771 O O . PRO B 1 169 ? -1.076 -30.062 -9.18 1 78.88 169 PRO B O 1
ATOM 3774 N N . HIS B 1 170 ? -2.979 -31.312 -8.93 1 76.19 170 HIS B N 1
ATOM 3775 C CA . HIS B 1 170 ? -3.33 -30.875 -7.582 1 76.19 170 HIS B CA 1
ATOM 3776 C C . HIS B 1 170 ? -3.725 -29.406 -7.562 1 76.19 170 HIS B C 1
ATOM 3778 O O . HIS B 1 170 ? -3.553 -28.719 -6.547 1 76.19 170 HIS B O 1
ATOM 3784 N N . GLU B 1 171 ? -4.09 -29.062 -8.773 1 77.06 171 GLU B N 1
ATOM 3785 C CA . GLU B 1 171 ? -4.598 -27.703 -8.844 1 77.06 171 GLU B CA 1
ATOM 3786 C C . GLU B 1 171 ? -5.754 -27.484 -7.867 1 77.06 171 GLU B C 1
ATOM 3788 O O . GLU B 1 171 ? -6.52 -28.422 -7.594 1 77.06 171 GLU B O 1
ATOM 3793 N N . GLN B 1 172 ? -5.707 -26.312 -7.273 1 67.75 172 GLN B N 1
ATOM 3794 C CA . GLN B 1 172 ? -6.797 -25.969 -6.367 1 67.75 172 GLN B CA 1
ATOM 3795 C C . GLN B 1 172 ? -7.871 -25.156 -7.078 1 67.75 172 GLN B C 1
ATOM 3797 O O . GLN B 1 172 ? -7.559 -24.344 -7.953 1 67.75 172 GLN B O 1
ATOM 3802 N N . GLY B 1 173 ? -9.125 -25.453 -6.785 1 65.88 173 GLY B N 1
ATOM 3803 C CA . GLY B 1 173 ? -10.242 -24.656 -7.254 1 65.88 173 GLY B CA 1
ATOM 3804 C C . GLY B 1 173 ? -10.75 -25.062 -8.625 1 65.88 173 GLY B C 1
ATOM 3805 O O . GLY B 1 173 ? -10.695 -26.25 -8.977 1 65.88 173 GLY B O 1
ATOM 3806 N N . ASN B 1 174 ? -11.453 -24.094 -9.242 1 68.38 174 ASN B N 1
ATOM 3807 C CA . ASN B 1 174 ? -12.133 -24.375 -10.5 1 68.38 174 ASN B CA 1
ATOM 3808 C C . ASN B 1 174 ? -11.453 -23.688 -11.68 1 68.38 174 ASN B C 1
ATOM 3810 O O . ASN B 1 174 ? -12.117 -23.078 -12.516 1 68.38 174 ASN B O 1
ATOM 3814 N N . ARG B 1 175 ? -10.148 -23.891 -11.703 1 77.88 175 ARG B N 1
ATOM 3815 C CA . ARG B 1 175 ? -9.445 -23.312 -12.844 1 77.88 175 ARG B CA 1
ATOM 3816 C C . ARG B 1 175 ? -9.852 -24 -14.141 1 77.88 175 ARG B C 1
ATOM 3818 O O . ARG B 1 175 ? -10.242 -25.172 -14.141 1 77.88 175 ARG B O 1
ATOM 3825 N N . LEU B 1 176 ? -9.773 -23.297 -15.188 1 79.06 176 LEU B N 1
ATOM 3826 C CA . LEU B 1 176 ? -10.344 -23.703 -16.469 1 79.06 176 LEU B CA 1
ATOM 3827 C C . LEU B 1 176 ? -9.812 -25.062 -16.906 1 79.06 176 LEU B C 1
ATOM 3829 O O . LEU B 1 176 ? -10.586 -25.984 -17.156 1 79.06 176 LEU B O 1
ATOM 3833 N N . VAL B 1 177 ? -8.523 -25.219 -16.938 1 78.88 177 VAL B N 1
ATOM 3834 C CA . VAL B 1 177 ? -7.898 -26.422 -17.469 1 78.88 177 VAL B CA 1
ATOM 3835 C C . VAL B 1 177 ? -8.211 -27.609 -16.578 1 78.88 177 VAL B C 1
ATOM 3837 O O . VAL B 1 177 ? -8.609 -28.672 -17.062 1 78.88 177 VAL B O 1
ATOM 3840 N N . SER B 1 178 ? -8.125 -27.344 -15.367 1 75.62 178 SER B N 1
ATOM 3841 C CA . SER B 1 178 ? -8.406 -28.422 -14.414 1 75.62 178 SER B CA 1
ATOM 3842 C C . SER B 1 178 ? -9.875 -28.812 -14.453 1 75.62 178 SER B C 1
ATOM 3844 O O . SER B 1 178 ? -10.203 -30 -14.344 1 75.62 178 SER B O 1
ATOM 3846 N N . ASN B 1 179 ? -10.656 -27.859 -14.641 1 81.75 179 ASN B N 1
ATOM 3847 C CA . ASN B 1 179 ? -12.086 -28.141 -14.719 1 81.75 179 ASN B CA 1
ATOM 3848 C C . ASN B 1 179 ? -12.43 -28.953 -15.953 1 81.75 179 ASN B C 1
ATOM 3850 O O . ASN B 1 179 ? -13.266 -29.859 -15.891 1 81.75 179 ASN B O 1
ATOM 3854 N N . ILE B 1 180 ? -11.844 -28.672 -17 1 85.38 180 ILE B N 1
ATOM 3855 C CA . ILE B 1 180 ? -12.078 -29.406 -18.25 1 85.38 180 ILE B CA 1
ATOM 3856 C C . ILE B 1 180 ? -11.609 -30.844 -18.078 1 85.38 180 ILE B C 1
ATOM 3858 O O . ILE B 1 180 ? -12.367 -31.781 -18.344 1 85.38 180 ILE B O 1
ATOM 3862 N N . ILE B 1 181 ? -10.469 -30.969 -17.578 1 80.62 181 ILE B N 1
ATOM 3863 C CA . ILE B 1 181 ? -9.875 -32.281 -17.438 1 80.62 181 ILE B CA 1
ATOM 3864 C C . ILE B 1 181 ? -10.703 -33.125 -16.484 1 80.62 181 ILE B C 1
ATOM 3866 O O . ILE B 1 181 ? -11.062 -34.281 -16.797 1 80.62 181 ILE B O 1
ATOM 3870 N N . THR B 1 182 ? -11.023 -32.531 -15.375 1 82.31 182 THR B N 1
ATOM 3871 C CA . THR B 1 182 ? -11.758 -33.281 -14.344 1 82.31 182 THR B CA 1
ATOM 3872 C C . THR B 1 182 ? -13.141 -33.656 -14.844 1 82.31 182 THR B C 1
ATOM 3874 O O . THR B 1 182 ? -13.594 -34.781 -14.625 1 82.31 182 THR B O 1
ATOM 3877 N N . SER B 1 183 ? -13.773 -32.781 -15.492 1 87.62 183 SER B N 1
ATOM 3878 C CA . SER B 1 183 ? -15.094 -33.062 -16.047 1 87.62 183 SER B CA 1
ATOM 3879 C C . SER B 1 183 ? -15.039 -34.219 -17.047 1 87.62 183 SER B C 1
ATOM 3881 O O . SER B 1 183 ? -15.844 -35.156 -16.969 1 87.62 183 SER B O 1
ATOM 3883 N N . LEU B 1 184 ? -14.078 -34.188 -17.922 1 87.62 184 LEU B N 1
ATOM 3884 C CA . LEU B 1 184 ? -13.953 -35.188 -18.969 1 87.62 184 LEU B CA 1
ATOM 3885 C C . LEU B 1 184 ? -13.617 -36.562 -18.375 1 87.62 184 LEU B C 1
ATOM 3887 O O . LEU B 1 184 ? -14.164 -37.562 -18.781 1 87.62 184 LEU B O 1
ATOM 3891 N N . LEU B 1 185 ? -12.758 -36.531 -17.406 1 84.94 185 LEU B N 1
ATOM 3892 C CA . LEU B 1 185 ? -12.367 -37.75 -16.766 1 84.94 185 LEU B CA 1
ATOM 3893 C C . LEU B 1 185 ? -13.539 -38.375 -16.016 1 84.94 185 LEU B C 1
ATOM 3895 O O . LEU B 1 185 ? -13.633 -39.625 -15.906 1 84.94 185 LEU B O 1
ATOM 3899 N N . LYS B 1 186 ? -14.422 -37.531 -15.578 1 90.25 186 LYS B N 1
ATOM 3900 C CA . LYS B 1 186 ? -15.625 -38 -14.883 1 90.25 186 LYS B CA 1
ATOM 3901 C C . LYS B 1 186 ? -16.766 -38.281 -15.859 1 90.25 186 LYS B C 1
ATOM 3903 O O . LYS B 1 186 ? -17.891 -38.531 -15.453 1 90.25 186 LYS B O 1
ATOM 3908 N N . ASN B 1 187 ? -16.469 -38.125 -17.078 1 93.94 187 ASN B N 1
ATOM 3909 C CA . ASN B 1 187 ? -17.469 -38.312 -18.125 1 93.94 187 ASN B CA 1
ATOM 3910 C C . ASN B 1 187 ? -18.594 -37.281 -18 1 93.94 187 ASN B C 1
ATOM 3912 O O . ASN B 1 187 ? -19.766 -37.625 -18.203 1 93.94 187 ASN B O 1
ATOM 3916 N N . GLU B 1 188 ? -18.25 -36.156 -17.594 1 95.12 188 GLU B N 1
ATOM 3917 C CA . GLU B 1 188 ? -19.188 -35.062 -17.5 1 95.12 188 GLU B CA 1
ATOM 3918 C C . GLU B 1 188 ? -18.891 -34 -18.562 1 95.12 188 GLU B C 1
ATOM 3920 O O . GLU B 1 188 ? -17.766 -33.938 -19.078 1 95.12 188 GLU B O 1
ATOM 3925 N N . GLU B 1 189 ? -19.953 -33.281 -18.906 1 95.12 189 GLU B N 1
ATOM 3926 C CA . GLU B 1 189 ? -19.766 -32.188 -19.859 1 95.12 189 GLU B CA 1
ATOM 3927 C C . GLU B 1 189 ? -18.875 -31.094 -19.281 1 95.12 189 GLU B C 1
ATOM 3929 O O . GLU B 1 189 ? -19.031 -30.719 -18.109 1 95.12 189 GLU B O 1
ATOM 3934 N N . ALA B 1 190 ? -17.891 -30.734 -19.984 1 92.81 190 ALA B N 1
ATOM 3935 C CA . ALA B 1 190 ? -17.109 -29.562 -19.641 1 92.81 190 ALA B CA 1
ATOM 3936 C C . ALA B 1 190 ? -17.734 -28.281 -20.219 1 92.81 190 ALA B C 1
ATOM 3938 O O . ALA B 1 190 ? -17.672 -28.047 -21.422 1 92.81 190 ALA B O 1
ATOM 3939 N N . LEU B 1 191 ? -18.391 -27.484 -19.391 1 92.62 191 LEU B N 1
ATOM 3940 C CA . LEU B 1 191 ? -19.062 -26.25 -19.797 1 92.62 191 LEU B CA 1
ATOM 3941 C C . LEU B 1 191 ? -18.062 -25.125 -19.969 1 92.62 191 LEU B C 1
ATOM 3943 O O . LEU B 1 191 ? -17.297 -24.797 -19.047 1 92.62 191 LEU B O 1
ATOM 3947 N N . CYS B 1 192 ? 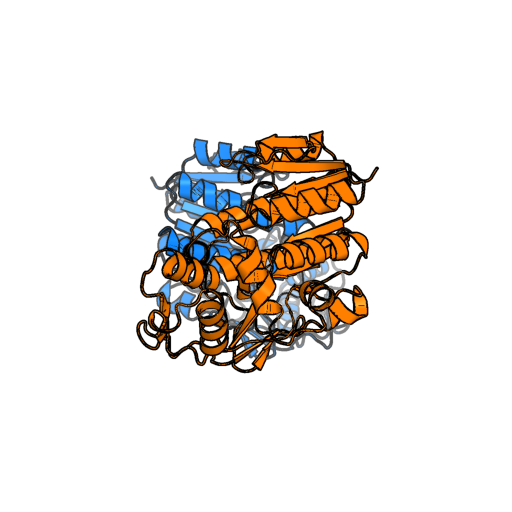-18.047 -24.562 -21.141 1 92.06 192 CYS B N 1
ATOM 3948 C CA . CYS B 1 192 ? -17.078 -23.516 -21.438 1 92.06 192 CYS B CA 1
ATOM 3949 C C . CYS B 1 192 ? -17.781 -22.281 -22 1 92.06 192 CYS B C 1
ATOM 3951 O O . CYS B 1 192 ? -18.938 -22.344 -22.391 1 92.06 192 CYS B O 1
ATOM 3953 N N . THR B 1 193 ? -17.094 -21.156 -22 1 92.88 193 THR B N 1
ATOM 3954 C CA . THR B 1 193 ? -17.516 -20 -22.781 1 92.88 193 THR B CA 1
ATOM 3955 C C . THR B 1 193 ? -17.406 -20.281 -24.281 1 92.88 193 THR B C 1
ATOM 3957 O O . THR B 1 193 ? -17.328 -21.453 -24.688 1 92.88 193 THR B O 1
ATOM 3960 N N . HIS B 1 194 ? -17.516 -19.188 -25.047 1 93.38 194 HIS B N 1
ATOM 3961 C CA . HIS B 1 194 ? -17.375 -19.391 -26.484 1 93.38 194 HIS B CA 1
ATOM 3962 C C . HIS B 1 194 ? -15.969 -19.828 -26.859 1 93.38 194 HIS B C 1
ATOM 3964 O O . HIS B 1 194 ? -15.734 -20.359 -27.953 1 93.38 194 HIS B O 1
ATOM 3970 N N . GLY B 1 195 ? -15.039 -19.562 -26.016 1 93.06 195 GLY B N 1
ATOM 3971 C CA . GLY B 1 195 ? -13.703 -20.125 -26.125 1 93.06 195 GLY B CA 1
ATOM 3972 C C . GLY B 1 195 ? -12.812 -19.344 -27.078 1 93.06 195 GLY B C 1
ATOM 3973 O O . GLY B 1 195 ? -11.688 -19.766 -27.375 1 93.06 195 GLY B O 1
ATOM 3974 N N . LYS B 1 196 ? -13.266 -18.219 -27.531 1 94.38 196 LYS B N 1
ATOM 3975 C CA . LYS B 1 196 ? -12.492 -17.438 -28.484 1 94.38 196 LYS B CA 1
ATOM 3976 C C . LYS B 1 196 ? -11.406 -16.625 -27.797 1 94.38 196 LYS B C 1
ATOM 3978 O O . LYS B 1 196 ? -10.5 -16.109 -28.438 1 94.38 196 LYS B O 1
ATOM 3983 N N . GLN B 1 197 ? -11.438 -16.516 -26.516 1 94.56 197 GLN B N 1
ATOM 3984 C CA . GLN B 1 197 ? -10.43 -15.766 -25.781 1 94.56 197 GLN B CA 1
ATOM 3985 C C . GLN B 1 197 ? -9.109 -16.531 -25.719 1 94.56 197 GLN B C 1
ATOM 3987 O O . GLN B 1 197 ? -9.102 -17.75 -25.641 1 94.56 197 GLN B O 1
ATOM 3992 N N . SER B 1 198 ? -8.07 -15.812 -25.859 1 93.88 198 SER B N 1
ATOM 3993 C CA . SER B 1 198 ? -6.723 -16.359 -25.766 1 93.88 198 SER B CA 1
ATOM 3994 C C . SER B 1 198 ? -6.051 -15.953 -24.469 1 93.88 198 SER B C 1
ATOM 3996 O O . SER B 1 198 ? -6.113 -14.781 -24.062 1 93.88 198 SER B O 1
ATOM 3998 N N . ARG B 1 199 ? -5.488 -16.938 -23.766 1 93.56 199 ARG B N 1
ATOM 3999 C CA . ARG B 1 199 ? -4.754 -16.703 -22.531 1 93.56 199 ARG B CA 1
ATOM 4000 C C . ARG B 1 199 ? -3.424 -17.453 -22.531 1 93.56 199 ARG B C 1
ATOM 4002 O O . ARG B 1 199 ? -3.246 -18.406 -23.297 1 93.56 199 ARG B O 1
ATOM 4009 N N . ASP B 1 200 ? -2.52 -16.984 -21.766 1 93.19 200 ASP B N 1
ATOM 4010 C CA . ASP B 1 200 ? -1.207 -17.609 -21.641 1 93.19 200 ASP B CA 1
ATOM 4011 C C . ASP B 1 200 ? -1.169 -18.547 -20.422 1 93.19 200 ASP B C 1
ATOM 4013 O O . ASP B 1 200 ? -1.339 -18.094 -19.281 1 93.19 200 ASP B O 1
ATOM 4017 N N . PHE B 1 201 ? -0.919 -19.844 -20.672 1 89.81 201 PHE B N 1
ATOM 4018 C CA . PHE B 1 201 ? -0.888 -20.859 -19.625 1 89.81 201 PHE B CA 1
ATOM 4019 C C . PHE B 1 201 ? 0.524 -21.391 -19.438 1 89.81 201 PHE B C 1
ATOM 4021 O O . PHE B 1 201 ? 1.262 -21.562 -20.406 1 89.81 201 PHE B O 1
ATOM 4028 N N . LEU B 1 202 ? 0.841 -21.641 -18.25 1 90.81 202 LEU B N 1
ATOM 4029 C CA . LEU B 1 202 ? 2.133 -22.234 -17.906 1 90.81 202 LEU B CA 1
ATOM 4030 C C . LEU B 1 202 ? 1.968 -23.328 -16.859 1 90.81 202 LEU B C 1
ATOM 4032 O O . LEU B 1 202 ? 1.213 -23.172 -15.898 1 90.81 202 LEU B O 1
ATOM 4036 N N . HIS B 1 203 ? 2.592 -24.469 -17.062 1 88.62 203 HIS B N 1
ATOM 4037 C CA . HIS B 1 203 ? 2.531 -25.547 -16.078 1 88.62 203 HIS B CA 1
ATOM 4038 C C . HIS B 1 203 ? 3.115 -25.109 -14.742 1 88.62 203 HIS B C 1
ATOM 4040 O O . HIS B 1 203 ? 4.129 -24.422 -14.703 1 88.62 203 HIS B O 1
ATOM 4046 N N . VAL B 1 204 ? 2.605 -25.609 -13.68 1 91.94 204 VAL B N 1
ATOM 4047 C CA . VAL B 1 204 ? 2.984 -25.188 -12.336 1 91.94 204 VAL B CA 1
ATOM 4048 C C . VAL B 1 204 ? 4.457 -25.5 -12.094 1 91.94 204 VAL B C 1
ATOM 4050 O O . VAL B 1 204 ? 5.16 -24.75 -11.422 1 91.94 204 VAL B O 1
ATOM 4053 N N . SER B 1 205 ? 4.957 -26.625 -12.609 1 91.69 205 SER B N 1
ATOM 4054 C CA . SER B 1 205 ? 6.359 -26.969 -12.43 1 91.69 205 SER B CA 1
ATOM 4055 C C . SER B 1 205 ? 7.277 -25.969 -13.125 1 91.69 205 SER B C 1
ATOM 4057 O O . SER B 1 205 ? 8.383 -25.688 -12.641 1 91.69 205 SER B O 1
ATOM 4059 N N . ASP B 1 206 ? 6.777 -25.453 -14.273 1 94 206 ASP B N 1
ATOM 4060 C CA . ASP B 1 206 ? 7.543 -24.438 -14.977 1 94 206 ASP B CA 1
ATOM 4061 C C . ASP B 1 206 ? 7.539 -23.125 -14.211 1 94 206 ASP B C 1
ATOM 4063 O O . ASP B 1 206 ? 8.539 -22.406 -14.195 1 94 206 ASP B O 1
ATOM 4067 N N . VAL B 1 207 ? 6.426 -22.812 -13.648 1 96.25 207 VAL B N 1
ATOM 4068 C CA . VAL B 1 207 ? 6.344 -21.625 -12.812 1 96.25 207 VAL B CA 1
ATOM 4069 C C . VAL B 1 207 ? 7.359 -21.719 -11.68 1 96.25 207 VAL B C 1
ATOM 4071 O O . VAL B 1 207 ? 8.109 -20.766 -11.43 1 96.25 207 VAL B O 1
ATOM 4074 N N . ALA B 1 208 ? 7.371 -22.828 -11.016 1 96.88 208 ALA B N 1
ATOM 4075 C CA . ALA B 1 208 ? 8.297 -23.047 -9.906 1 96.88 208 ALA B CA 1
ATOM 4076 C C . ALA B 1 208 ? 9.75 -22.922 -10.375 1 96.88 208 ALA B C 1
ATOM 4078 O O . ALA B 1 208 ? 10.562 -22.266 -9.711 1 96.88 208 ALA B O 1
ATOM 4079 N N . ASP B 1 209 ? 9.984 -23.562 -11.477 1 96.12 209 ASP B N 1
ATOM 4080 C CA . ASP B 1 209 ? 11.336 -23.516 -12.023 1 96.12 209 ASP B CA 1
ATOM 4081 C C . ASP B 1 209 ? 11.758 -22.078 -12.344 1 96.12 209 ASP B C 1
ATOM 4083 O O . ASP B 1 209 ? 12.898 -21.703 -12.078 1 96.12 209 ASP B O 1
ATOM 4087 N N . ALA B 1 210 ? 10.875 -21.344 -12.93 1 97.44 210 ALA B N 1
ATOM 4088 C CA . ALA B 1 210 ? 11.164 -19.938 -13.242 1 97.44 210 ALA B CA 1
ATOM 4089 C C . ALA B 1 210 ? 11.469 -19.141 -11.977 1 97.44 210 ALA B C 1
ATOM 4091 O O . ALA B 1 210 ? 12.438 -18.391 -11.93 1 97.44 210 ALA B O 1
ATOM 4092 N N . LEU B 1 211 ? 10.711 -19.328 -10.93 1 98.38 211 LEU B N 1
ATOM 4093 C CA . LEU B 1 211 ? 10.891 -18.609 -9.672 1 98.38 211 LEU B CA 1
ATOM 4094 C C . LEU B 1 211 ? 12.242 -18.938 -9.047 1 98.38 211 LEU B C 1
ATOM 4096 O O . LEU B 1 211 ? 12.945 -18.047 -8.57 1 98.38 211 LEU B O 1
ATOM 4100 N N . VAL B 1 212 ? 12.586 -20.188 -9.062 1 98.25 212 VAL B N 1
ATOM 4101 C CA . VAL B 1 212 ? 13.852 -20.609 -8.484 1 98.25 212 VAL B CA 1
ATOM 4102 C C . VAL B 1 212 ? 15.016 -20.078 -9.312 1 98.25 212 VAL B C 1
ATOM 4104 O O . VAL B 1 212 ? 16.031 -19.641 -8.766 1 98.25 212 VAL B O 1
ATOM 4107 N N . THR B 1 213 ? 14.844 -20.125 -10.633 1 97.38 213 THR B N 1
ATOM 4108 C CA . THR B 1 213 ? 15.883 -19.625 -11.523 1 97.38 213 THR B CA 1
ATOM 4109 C C . THR B 1 213 ? 16.109 -18.125 -11.297 1 97.38 213 THR B C 1
ATOM 4111 O O . THR B 1 213 ? 17.25 -17.656 -11.258 1 97.38 213 THR B O 1
ATOM 4114 N N . VAL B 1 214 ? 15.062 -17.391 -11.164 1 97.44 214 VAL B N 1
ATOM 4115 C CA . VAL B 1 214 ? 15.117 -15.961 -10.898 1 97.44 214 VAL B CA 1
ATOM 4116 C C . VAL B 1 214 ? 15.844 -15.711 -9.578 1 97.44 214 VAL B C 1
ATOM 4118 O O . VAL B 1 214 ? 16.625 -14.773 -9.461 1 97.44 214 VAL B O 1
ATOM 4121 N N . LEU B 1 215 ? 15.57 -16.5 -8.578 1 97.75 215 LEU B N 1
ATOM 4122 C CA . LEU B 1 215 ? 16.234 -16.391 -7.281 1 97.75 215 LEU B CA 1
ATOM 4123 C C . LEU B 1 215 ? 17.75 -16.531 -7.426 1 97.75 215 LEU B C 1
ATOM 4125 O O . LEU B 1 215 ? 18.5 -15.758 -6.832 1 97.75 215 LEU B O 1
ATOM 4129 N N . GLU B 1 216 ? 18.188 -17.391 -8.25 1 95.81 216 GLU B N 1
ATOM 4130 C CA . GLU B 1 216 ? 19.609 -17.719 -8.398 1 95.81 216 GLU B CA 1
ATOM 4131 C C . GLU B 1 216 ? 20.312 -16.688 -9.266 1 95.81 216 GLU B C 1
ATOM 4133 O O . GLU B 1 216 ? 21.484 -16.375 -9.023 1 95.81 216 GLU B O 1
ATOM 4138 N N . HIS B 1 217 ? 19.703 -16.203 -10.273 1 93.12 217 HIS B N 1
ATOM 4139 C CA . HIS B 1 217 ? 20.312 -15.305 -11.25 1 93.12 217 HIS B CA 1
ATOM 4140 C C . HIS B 1 217 ? 20.516 -13.914 -10.664 1 93.12 217 HIS B C 1
ATOM 4142 O O . HIS B 1 217 ? 21.453 -13.203 -11.062 1 93.12 217 HIS B O 1
ATOM 4148 N N . GLY B 1 218 ? 19.641 -13.438 -9.898 1 91.81 218 GLY B N 1
ATOM 4149 C CA . GLY B 1 218 ? 19.812 -12.148 -9.25 1 91.81 218 GLY B CA 1
ATOM 4150 C C . GLY B 1 218 ? 19.188 -11 -10.039 1 91.81 218 GLY B C 1
ATOM 4151 O O . GLY B 1 218 ? 19.469 -9.836 -9.766 1 91.81 218 GLY B O 1
ATOM 4152 N N . VAL B 1 219 ? 18.391 -11.375 -11.062 1 96.75 219 VAL B N 1
ATOM 4153 C CA . VAL B 1 219 ? 17.688 -10.336 -11.797 1 96.75 219 VAL B CA 1
ATOM 4154 C C . VAL B 1 219 ? 16.734 -9.594 -10.852 1 96.75 219 VAL B C 1
ATOM 4156 O O . VAL B 1 219 ? 16.172 -10.188 -9.938 1 96.75 219 VAL B O 1
ATOM 4159 N N . THR B 1 220 ? 16.625 -8.242 -11.055 1 98.12 220 THR B N 1
ATOM 4160 C CA . THR B 1 220 ? 15.789 -7.445 -10.172 1 98.12 220 THR B CA 1
ATOM 4161 C C . THR B 1 220 ? 14.625 -6.832 -10.945 1 98.12 220 THR B C 1
ATOM 4163 O O . THR B 1 220 ? 14.609 -6.852 -12.172 1 98.12 220 THR B O 1
ATOM 4166 N N . GLY B 1 221 ? 13.641 -6.344 -10.219 1 97.88 221 GLY B N 1
ATOM 4167 C CA . GLY B 1 221 ? 12.469 -5.719 -10.812 1 97.88 221 GLY B CA 1
ATOM 4168 C C . GLY B 1 221 ? 11.352 -6.703 -11.086 1 97.88 221 GLY B C 1
ATOM 4169 O O . GLY B 1 221 ? 11.273 -7.758 -10.461 1 97.88 221 GLY B O 1
ATOM 4170 N N . THR B 1 222 ? 10.453 -6.352 -11.953 1 98.38 222 THR B N 1
ATOM 4171 C CA . THR B 1 222 ? 9.289 -7.156 -12.297 1 98.38 222 THR B CA 1
ATOM 4172 C C . THR B 1 222 ? 9.594 -8.07 -13.484 1 98.38 222 THR B C 1
ATOM 4174 O O . THR B 1 222 ? 10.18 -7.633 -14.477 1 98.38 222 THR B O 1
ATOM 4177 N N . ILE B 1 223 ? 9.18 -9.297 -13.328 1 98.31 223 ILE B N 1
ATOM 4178 C CA . ILE B 1 223 ? 9.352 -10.258 -14.414 1 98.31 223 ILE B CA 1
ATOM 4179 C C . ILE B 1 223 ? 8.047 -11.023 -14.641 1 98.31 223 ILE B C 1
ATOM 4181 O O . ILE B 1 223 ? 7.461 -11.555 -13.703 1 98.31 223 ILE B O 1
ATOM 4185 N N . ASN B 1 224 ? 7.613 -11.055 -15.891 1 98.56 224 ASN B N 1
ATOM 4186 C CA . ASN B 1 224 ? 6.484 -11.906 -16.25 1 98.56 224 ASN B CA 1
ATOM 4187 C C . ASN B 1 224 ? 6.883 -13.375 -16.297 1 98.56 224 ASN B C 1
ATOM 4189 O O . ASN B 1 224 ? 7.875 -13.734 -16.938 1 98.56 224 ASN B O 1
ATOM 4193 N N . ILE B 1 225 ? 6.156 -14.164 -15.594 1 98.12 225 ILE B N 1
ATOM 4194 C CA . ILE B 1 225 ? 6.34 -15.609 -15.617 1 98.12 225 ILE B CA 1
ATOM 4195 C C . ILE B 1 225 ? 5.199 -16.266 -16.391 1 98.12 225 ILE B C 1
ATOM 4197 O O . ILE B 1 225 ? 4.141 -16.562 -15.82 1 98.12 225 ILE B O 1
ATOM 4201 N N . ALA B 1 226 ? 5.422 -16.5 -17.625 1 96.31 226 ALA B N 1
ATOM 4202 C CA . ALA B 1 226 ? 4.457 -17.031 -18.578 1 96.31 226 ALA B CA 1
ATOM 4203 C C . ALA B 1 226 ? 5.16 -17.766 -19.719 1 96.31 226 ALA B C 1
ATOM 4205 O O . ALA B 1 226 ? 6.391 -17.797 -19.781 1 96.31 226 ALA B O 1
ATOM 4206 N N . SER B 1 227 ? 4.363 -18.406 -20.531 1 91.88 227 SER B N 1
ATOM 4207 C CA . SER B 1 227 ? 4.938 -19.141 -21.656 1 91.88 227 SER B CA 1
ATOM 4208 C C . SER B 1 227 ? 5.34 -18.188 -22.781 1 91.88 227 SER B C 1
ATOM 4210 O O . SER B 1 227 ? 6.23 -18.5 -23.578 1 91.88 227 SER B O 1
ATOM 4212 N N . GLY B 1 228 ? 4.676 -17.031 -22.828 1 94 228 GLY B N 1
ATOM 4213 C CA . GLY B 1 228 ? 4.871 -16.109 -23.938 1 94 228 GLY B CA 1
ATOM 4214 C C . GLY B 1 228 ? 4.027 -16.453 -25.141 1 94 228 GLY B C 1
ATOM 4215 O O . GLY B 1 228 ? 4.074 -15.75 -26.156 1 94 228 GLY B O 1
ATOM 4216 N N . GLN B 1 229 ? 3.229 -17.484 -25.016 1 90.81 229 GLN B N 1
ATOM 4217 C CA . GLN B 1 229 ? 2.377 -17.938 -26.109 1 90.81 229 GLN B CA 1
ATOM 4218 C C . GLN B 1 229 ? 0.939 -18.141 -25.641 1 90.81 229 GLN B C 1
ATOM 4220 O O . GLN B 1 229 ? 0.62 -19.156 -25.031 1 90.81 229 GLN B O 1
ATOM 4225 N N . SER B 1 230 ? 0.126 -17.219 -26.047 1 92.31 230 SER B N 1
ATOM 4226 C CA . SER B 1 230 ? -1.284 -17.344 -25.703 1 92.31 230 SER B CA 1
ATOM 4227 C C . SER B 1 230 ? -2.004 -18.312 -26.609 1 92.31 230 SER B C 1
ATOM 4229 O O . SER B 1 230 ? -1.72 -18.375 -27.812 1 92.31 230 SER B O 1
ATOM 4231 N N . VAL B 1 231 ? -2.928 -19.062 -26.031 1 89.5 231 VAL B N 1
ATOM 4232 C CA . VAL B 1 231 ? -3.689 -20.062 -26.766 1 89.5 231 VAL B CA 1
ATOM 4233 C C . VAL B 1 231 ? -5.184 -19.812 -26.578 1 89.5 231 VAL B C 1
ATOM 4235 O O . VAL B 1 231 ? -5.617 -19.406 -25.5 1 89.5 231 VAL B O 1
ATOM 4238 N N . GLN B 1 232 ? -5.887 -20.062 -27.641 1 91.62 232 GLN B N 1
ATOM 4239 C CA . GLN B 1 232 ? -7.336 -19.953 -27.531 1 91.62 232 GLN B CA 1
ATOM 4240 C C . GLN B 1 232 ? -7.906 -21.047 -26.641 1 91.62 232 GLN B C 1
ATOM 4242 O O . GLN B 1 232 ? -7.488 -22.203 -26.719 1 91.62 232 GLN B O 1
ATOM 4247 N N . ILE B 1 233 ? -8.875 -20.672 -25.891 1 89.88 233 ILE B N 1
ATOM 4248 C CA . ILE B 1 233 ? -9.453 -21.609 -24.922 1 89.88 233 ILE B CA 1
ATOM 4249 C C . ILE B 1 233 ? -10.117 -22.766 -25.641 1 89.88 233 ILE B C 1
ATOM 4251 O O . ILE B 1 233 ? -10 -23.922 -25.219 1 89.88 233 ILE B O 1
ATOM 4255 N N . LYS B 1 234 ? -10.805 -22.484 -26.75 1 91.75 234 LYS B N 1
ATOM 4256 C CA . LYS B 1 234 ? -11.469 -23.562 -27.484 1 91.75 234 LYS B CA 1
ATOM 4257 C C . LYS B 1 234 ? -10.453 -24.547 -28.047 1 91.75 234 LYS B C 1
ATOM 4259 O O . LYS B 1 234 ? -10.719 -25.75 -28.109 1 91.75 234 LYS B O 1
ATOM 4264 N N . GLU B 1 235 ? -9.336 -24.016 -28.484 1 88.19 235 GLU B N 1
ATOM 4265 C CA . GLU B 1 235 ? -8.281 -24.875 -28.984 1 88.19 235 GLU B CA 1
ATOM 4266 C C . GLU B 1 235 ? -7.707 -25.75 -27.875 1 88.19 235 GLU B C 1
ATOM 4268 O O . GLU B 1 235 ? -7.492 -26.953 -28.078 1 88.19 235 GLU B O 1
ATOM 4273 N N . LEU B 1 236 ? -7.523 -25.141 -26.766 1 86.31 236 LEU B N 1
ATOM 4274 C CA . LEU B 1 236 ? -7.004 -25.859 -25.609 1 86.31 236 LEU B CA 1
ATOM 4275 C C . LEU B 1 236 ? -7.973 -26.953 -25.172 1 86.31 236 LEU B C 1
ATOM 4277 O O . LEU B 1 236 ? -7.562 -28.094 -24.906 1 86.31 236 LEU B O 1
ATOM 4281 N N . ALA B 1 237 ? -9.211 -26.594 -25.141 1 87.81 237 ALA B N 1
ATOM 4282 C CA . ALA B 1 237 ? -10.242 -27.547 -24.75 1 87.81 237 ALA B CA 1
ATOM 4283 C C . ALA B 1 237 ? -10.289 -28.734 -25.734 1 87.81 237 ALA B C 1
ATOM 4285 O O . ALA B 1 237 ? -10.406 -29.891 -25.312 1 87.81 237 ALA B O 1
ATOM 4286 N N . SER B 1 238 ? -10.18 -28.359 -26.938 1 88.25 238 SER B N 1
ATOM 4287 C CA . SER B 1 238 ? -10.219 -29.391 -27.969 1 88.25 238 SER B CA 1
ATOM 4288 C C . SER B 1 238 ? -9.039 -30.344 -27.844 1 88.25 238 SER B C 1
ATOM 4290 O O . SER B 1 238 ? -9.203 -31.562 -27.984 1 88.25 238 SER B O 1
ATOM 4292 N N . ILE B 1 239 ? -7.902 -29.797 -27.594 1 83.19 239 ILE B N 1
ATOM 4293 C CA . ILE B 1 239 ? -6.691 -30.594 -27.453 1 83.19 239 ILE B CA 1
ATOM 4294 C C . ILE B 1 239 ? -6.832 -31.547 -26.266 1 83.19 239 ILE B C 1
ATOM 4296 O O . ILE B 1 239 ? -6.531 -32.719 -26.359 1 83.19 239 ILE B O 1
ATOM 4300 N N . ILE B 1 240 ? -7.328 -31.062 -25.188 1 83.69 240 ILE B N 1
ATOM 4301 C CA . ILE B 1 240 ? -7.516 -31.844 -23.969 1 83.69 240 ILE B CA 1
ATOM 4302 C C . ILE B 1 240 ? -8.539 -32.938 -24.219 1 83.69 240 ILE B C 1
ATOM 4304 O O . ILE B 1 240 ? -8.312 -34.094 -23.875 1 83.69 240 ILE B O 1
ATOM 4308 N N . ALA B 1 241 ? -9.578 -32.625 -24.875 1 88.62 241 ALA B N 1
ATOM 4309 C CA . ALA B 1 241 ? -10.664 -33.562 -25.125 1 88.62 241 ALA B CA 1
ATOM 4310 C C . ALA B 1 241 ? -10.219 -34.688 -26.062 1 88.62 241 ALA B C 1
ATOM 4312 O O . ALA B 1 241 ? -10.594 -35.844 -25.875 1 88.62 241 ALA B O 1
ATOM 4313 N N . LYS B 1 242 ? -9.516 -34.281 -27.047 1 87.94 242 LYS B N 1
ATOM 4314 C CA . LYS B 1 242 ? -9.008 -35.281 -28 1 87.94 242 LYS B CA 1
ATOM 4315 C C . LYS B 1 242 ? -8.086 -36.281 -27.312 1 87.94 242 LYS B C 1
ATOM 4317 O O . LYS B 1 242 ? -8.156 -37.469 -27.578 1 87.94 242 LYS B O 1
ATOM 4322 N N . LYS B 1 243 ? -7.309 -35.781 -26.516 1 82.94 243 LYS B N 1
ATOM 4323 C CA . LYS B 1 243 ? -6.363 -36.625 -25.797 1 82.94 243 LYS B CA 1
ATOM 4324 C C . LYS B 1 243 ? -7.09 -37.594 -24.859 1 82.94 243 LYS B C 1
ATOM 4326 O O . LYS B 1 243 ? -6.656 -38.719 -24.688 1 82.94 243 LYS B O 1
ATOM 4331 N N . ILE B 1 244 ? -8.125 -37.125 -24.281 1 84.06 244 ILE B N 1
ATOM 4332 C CA . ILE B 1 244 ? -8.891 -37.938 -23.344 1 84.06 244 ILE B CA 1
ATOM 4333 C C . ILE B 1 244 ? -9.898 -38.812 -24.109 1 84.06 244 ILE B C 1
ATOM 4335 O O . ILE B 1 244 ? -10.406 -39.781 -23.578 1 84.06 244 ILE B O 1
ATOM 4339 N N . GLY B 1 245 ? -10.125 -38.469 -25.328 1 89.5 245 GLY B N 1
ATOM 4340 C CA . GLY B 1 245 ? -11.078 -39.188 -26.172 1 89.5 245 GLY B CA 1
ATOM 4341 C C . GLY B 1 245 ? -12.523 -38.844 -25.844 1 89.5 245 GLY B C 1
ATOM 4342 O O . GLY B 1 245 ? -13.383 -39.719 -25.875 1 89.5 245 GLY B O 1
ATOM 4343 N N . LYS B 1 246 ? -12.766 -37.656 -25.438 1 93.19 246 LYS B N 1
ATOM 4344 C CA . LYS B 1 246 ? -14.102 -37.219 -25.047 1 93.19 246 LYS B CA 1
ATOM 4345 C C . LYS B 1 246 ? -14.469 -35.875 -25.656 1 93.19 246 LYS B C 1
ATOM 4347 O O . LYS B 1 246 ? -14.977 -35 -24.953 1 93.19 246 LYS B O 1
ATOM 4352 N N . GLU B 1 247 ? -14.258 -35.656 -26.875 1 93.69 247 GLU B N 1
ATOM 4353 C CA . GLU B 1 247 ? -14.477 -34.406 -27.578 1 93.69 247 GLU B CA 1
ATOM 4354 C C . GLU B 1 247 ? -15.953 -34 -27.547 1 93.69 247 GLU B C 1
ATOM 4356 O O . GLU B 1 247 ? -16.281 -32.812 -27.484 1 93.69 247 GLU B O 1
ATOM 4361 N N . HIS B 1 248 ? -16.75 -35 -27.531 1 94.62 248 HIS B N 1
ATOM 4362 C CA . HIS B 1 248 ? -18.188 -34.75 -27.594 1 94.62 248 HIS B CA 1
ATOM 4363 C C . HIS B 1 248 ? -18.688 -34.125 -26.297 1 94.62 248 HIS B C 1
ATOM 4365 O O . HIS B 1 248 ? -19.812 -33.625 -26.25 1 94.62 248 HIS B O 1
ATOM 4371 N N . LEU B 1 249 ? -17.906 -34.094 -25.266 1 95.62 249 LEU B N 1
ATOM 4372 C CA . LEU B 1 249 ? -18.344 -33.625 -23.969 1 95.62 249 LEU B CA 1
ATOM 4373 C C . LEU B 1 249 ? -17.969 -32.156 -23.781 1 95.62 249 LEU B C 1
ATOM 4375 O O . LEU B 1 249 ? -18.375 -31.531 -22.797 1 95.62 249 LEU B O 1
ATOM 4379 N N . ILE B 1 250 ? -17.281 -31.594 -24.719 1 95.19 250 ILE B N 1
ATOM 4380 C CA . ILE B 1 250 ? -16.953 -30.172 -24.641 1 95.19 250 ILE B CA 1
ATOM 4381 C C . ILE B 1 250 ? -18.172 -29.344 -25.078 1 95.19 250 ILE B C 1
ATOM 4383 O O . ILE B 1 250 ? -18.672 -29.5 -26.188 1 95.19 250 ILE B O 1
ATOM 4387 N N . LYS B 1 251 ? -18.641 -28.5 -24.234 1 96 251 LYS B N 1
ATOM 4388 C CA . LYS B 1 251 ? -19.766 -27.625 -24.547 1 96 251 LYS B CA 1
ATOM 4389 C C . LYS B 1 251 ? -19.328 -26.172 -24.594 1 96 251 LYS B C 1
ATOM 4391 O O . LYS B 1 251 ? -19.312 -25.484 -23.562 1 96 251 LYS B O 1
ATOM 4396 N N . LEU B 1 252 ? -19.172 -25.672 -25.734 1 94.19 252 LEU B N 1
ATOM 4397 C CA . LEU B 1 252 ? -18.844 -24.266 -25.922 1 94.19 252 LEU B CA 1
ATOM 4398 C C . LEU B 1 252 ? -20.094 -23.406 -25.812 1 94.19 252 LEU B C 1
ATOM 4400 O O . LEU B 1 252 ? -21.203 -23.875 -26.062 1 94.19 252 LEU B O 1
ATOM 4404 N N . ASP B 1 253 ? -19.969 -22.141 -25.375 1 93.5 253 ASP B N 1
ATOM 4405 C CA . ASP B 1 253 ? -21.047 -21.172 -25.234 1 93.5 253 ASP B CA 1
ATOM 4406 C C . ASP B 1 253 ? -22.031 -21.594 -24.172 1 93.5 253 ASP B C 1
ATOM 4408 O O . ASP B 1 253 ? -23.188 -21.156 -24.172 1 93.5 253 ASP B O 1
ATOM 4412 N N . ALA B 1 254 ? -21.594 -22.5 -23.375 1 92.81 254 ALA B N 1
ATOM 4413 C CA . ALA B 1 254 ? -22.469 -22.969 -22.297 1 92.81 254 ALA B CA 1
ATOM 4414 C C . ALA B 1 254 ? -22.5 -21.984 -21.141 1 92.81 254 ALA B C 1
ATOM 4416 O O . ALA B 1 254 ? -23.453 -21.953 -20.359 1 92.81 254 ALA B O 1
ATOM 4417 N N . ILE B 1 255 ? -21.422 -21.281 -20.906 1 90.19 255 ILE B N 1
ATOM 4418 C CA . ILE B 1 255 ? -21.359 -20.25 -19.891 1 90.19 255 ILE B CA 1
ATOM 4419 C C . ILE B 1 255 ? -21.078 -18.891 -20.547 1 90.19 255 ILE B C 1
ATOM 4421 O O . ILE B 1 255 ? -20.391 -18.828 -21.578 1 90.19 255 ILE B O 1
ATOM 4425 N N . PRO B 1 256 ? -21.609 -17.812 -19.953 1 91.5 256 PRO B N 1
ATOM 4426 C CA . PRO B 1 256 ? -21.438 -16.5 -20.562 1 91.5 256 PRO B CA 1
ATOM 4427 C C . PRO B 1 256 ? -20 -15.977 -20.484 1 91.5 256 PRO B C 1
ATOM 4429 O O . PRO B 1 256 ? -19.266 -16.344 -19.562 1 91.5 256 PRO B O 1
ATOM 4432 N N . PHE B 1 257 ? -19.609 -15.289 -21.5 1 89.25 257 PHE B N 1
ATOM 4433 C CA . PHE B 1 257 ? -18.359 -14.547 -21.516 1 89.25 257 PHE B CA 1
ATOM 4434 C C . PHE B 1 257 ? -18.609 -13.062 -21.281 1 89.25 257 PHE B C 1
ATOM 4436 O O . PHE B 1 257 ? -19.484 -12.469 -21.922 1 89.25 257 PHE B O 1
ATOM 4443 N N . SER B 1 258 ? -17.875 -12.484 -20.359 1 85.75 258 SER B N 1
ATOM 4444 C CA . SER B 1 258 ? -18.078 -11.07 -20.047 1 85.75 258 SER B CA 1
ATOM 4445 C C . SER B 1 258 ? -17.641 -10.188 -21.219 1 85.75 258 SER B C 1
ATOM 4447 O O . SER B 1 258 ? -16.531 -10.344 -21.75 1 85.75 258 SER B O 1
ATOM 4449 N N . LYS B 1 259 ? -18.469 -9.25 -21.516 1 83.12 259 LYS B N 1
ATOM 4450 C CA . LYS B 1 259 ? -18.188 -8.352 -22.641 1 83.12 259 LYS B CA 1
ATOM 4451 C C . LYS B 1 259 ? -17 -7.457 -22.328 1 83.12 259 LYS B C 1
ATOM 4453 O O . LYS B 1 259 ? -16.328 -6.961 -23.25 1 83.12 259 LYS B O 1
ATOM 4458 N N . ASP B 1 260 ? -16.625 -7.32 -21.078 1 85.12 260 ASP B N 1
ATOM 4459 C CA . ASP B 1 260 ? -15.562 -6.398 -20.672 1 85.12 260 ASP B CA 1
ATOM 4460 C C . ASP B 1 260 ? -14.211 -7.105 -20.625 1 85.12 260 ASP B C 1
ATOM 4462 O O . ASP B 1 260 ? -13.164 -6.457 -20.484 1 85.12 260 ASP B O 1
ATOM 4466 N N . GLU B 1 261 ? -14.234 -8.367 -20.969 1 90.88 261 GLU B N 1
ATOM 4467 C CA . GLU B 1 261 ? -12.984 -9.117 -20.953 1 90.88 261 GLU B CA 1
ATOM 4468 C C . GLU B 1 261 ? -12.344 -9.148 -22.344 1 90.88 261 GLU B C 1
ATOM 4470 O O . GLU B 1 261 ? -13.016 -9.398 -23.344 1 90.88 261 GLU B O 1
ATOM 4475 N N . PRO B 1 262 ? -11.117 -8.883 -22.391 1 95.5 262 PRO B N 1
ATOM 4476 C CA . PRO B 1 262 ? -10.469 -8.914 -23.703 1 95.5 262 PRO B CA 1
ATOM 4477 C C . PRO B 1 262 ? -10.414 -10.312 -24.297 1 95.5 262 PRO B C 1
ATOM 4479 O O . PRO B 1 262 ? -10.297 -11.305 -23.562 1 95.5 262 PRO B O 1
ATOM 4482 N N . LEU B 1 263 ? -10.406 -10.344 -25.562 1 95.81 263 LEU B N 1
ATOM 4483 C CA . LEU B 1 263 ? -10.352 -11.617 -26.281 1 95.81 263 LEU B CA 1
ATOM 4484 C C . LEU B 1 263 ? -8.922 -12.141 -26.328 1 95.81 263 LEU B C 1
ATOM 4486 O O . LEU B 1 263 ? -8.695 -13.352 -26.25 1 95.81 263 LEU B O 1
ATOM 4490 N N . PHE B 1 264 ? -8.016 -11.203 -26.469 1 96.88 264 PHE B N 1
ATOM 4491 C CA . PHE B 1 264 ? -6.621 -11.625 -26.562 1 96.88 264 PHE B CA 1
ATOM 4492 C C . PHE B 1 264 ? -5.785 -10.953 -25.484 1 96.88 264 PHE B C 1
ATOM 4494 O O . PHE B 1 264 ? -5.691 -9.719 -25.438 1 96.88 264 PHE B O 1
ATOM 4501 N N . VAL B 1 265 ? -5.176 -11.75 -24.641 1 97.06 265 VAL B N 1
ATOM 4502 C CA . VAL B 1 265 ? -4.184 -11.281 -23.672 1 97.06 265 VAL B CA 1
ATOM 4503 C C . VAL B 1 265 ? -2.877 -12.047 -23.859 1 97.06 265 VAL B C 1
ATOM 4505 O O . VAL B 1 265 ? -2.807 -13.25 -23.578 1 97.06 265 VAL B O 1
ATOM 4508 N N . GLY B 1 266 ? -1.92 -11.352 -24.422 1 97.19 266 GLY B N 1
ATOM 4509 C CA . GLY B 1 266 ? -0.566 -11.883 -24.5 1 97.19 266 GLY B CA 1
ATOM 4510 C C . GLY B 1 266 ? 0.332 -11.375 -23.391 1 97.19 266 GLY B C 1
ATOM 4511 O O . GLY B 1 266 ? 0.004 -10.398 -22.719 1 97.19 266 GLY B O 1
ATOM 4512 N N . VAL B 1 267 ? 1.433 -12.102 -23.156 1 98 267 VAL B N 1
ATOM 4513 C CA . VAL B 1 267 ? 2.369 -11.742 -22.094 1 98 267 VAL B CA 1
ATOM 4514 C C . VAL B 1 267 ? 3.795 -11.75 -22.641 1 98 267 VAL B C 1
ATOM 4516 O O . VAL B 1 267 ? 4.25 -12.75 -23.188 1 98 267 VAL B O 1
ATOM 4519 N N . SER B 1 268 ? 4.453 -10.625 -22.547 1 98.19 268 SER B N 1
ATOM 4520 C CA . SER B 1 268 ? 5.855 -10.578 -22.953 1 98.19 268 SER B CA 1
ATOM 4521 C C . SER B 1 268 ? 6.742 -11.289 -21.938 1 98.19 268 SER B C 1
ATOM 4523 O O . SER B 1 268 ? 6.664 -11.016 -20.734 1 98.19 268 SER B O 1
ATOM 4525 N N . VAL B 1 269 ? 7.582 -12.227 -22.406 1 97.62 269 VAL B N 1
ATOM 4526 C CA . VAL B 1 269 ? 8.5 -12.938 -21.531 1 97.62 269 VAL B CA 1
ATOM 4527 C C . VAL B 1 269 ? 9.945 -12.656 -21.938 1 97.62 269 VAL B C 1
ATOM 4529 O O . VAL B 1 269 ? 10.836 -13.484 -21.734 1 97.62 269 VAL B O 1
ATOM 4532 N N . GLU B 1 270 ? 10.164 -11.547 -22.547 1 96.44 270 GLU B N 1
ATOM 4533 C CA . GLU B 1 270 ? 11.477 -11.203 -23.078 1 96.44 270 GLU B CA 1
ATOM 4534 C C . GLU B 1 270 ? 12.531 -11.148 -21.984 1 96.44 270 GLU B C 1
ATOM 4536 O O . GLU B 1 270 ? 13.641 -11.656 -22.156 1 96.44 270 GLU B O 1
ATOM 4541 N N . ARG B 1 271 ? 12.281 -10.555 -20.859 1 97 271 ARG B N 1
ATOM 4542 C CA . ARG B 1 271 ? 13.242 -10.477 -19.766 1 97 271 ARG B CA 1
ATOM 4543 C C . ARG B 1 271 ? 13.594 -11.867 -19.25 1 97 271 ARG B C 1
ATOM 4545 O O . ARG B 1 271 ? 14.758 -12.164 -18.984 1 97 271 ARG B O 1
ATOM 4552 N N . LEU B 1 272 ? 12.555 -12.672 -19.094 1 96.31 272 LEU B N 1
ATOM 4553 C CA . LEU B 1 272 ? 12.773 -14.039 -18.625 1 96.31 272 LEU B CA 1
ATOM 4554 C C . LEU B 1 272 ? 13.711 -14.789 -19.578 1 96.31 272 LEU B C 1
ATOM 4556 O O . LEU B 1 272 ? 14.586 -15.523 -19.125 1 96.31 272 LEU B O 1
ATOM 4560 N N . LYS B 1 273 ? 13.555 -14.57 -20.797 1 94.88 273 LYS B N 1
ATOM 4561 C CA . LYS B 1 273 ? 14.336 -15.25 -21.828 1 94.88 273 LYS B CA 1
ATOM 4562 C C . LYS B 1 273 ? 15.742 -14.664 -21.922 1 94.88 273 LYS B C 1
ATOM 4564 O O . LYS B 1 273 ? 16.734 -15.398 -21.906 1 94.88 273 LYS B O 1
ATOM 4569 N N . THR B 1 274 ? 15.859 -13.344 -21.938 1 95.12 274 THR B N 1
ATOM 4570 C CA . THR B 1 274 ? 17.109 -12.695 -22.312 1 95.12 274 THR B CA 1
ATOM 4571 C C . THR B 1 274 ? 17.953 -12.414 -21.062 1 95.12 274 THR B C 1
ATOM 4573 O O . THR B 1 274 ? 19.172 -12.578 -21.094 1 95.12 274 THR B O 1
ATOM 4576 N N . GLU B 1 275 ? 17.359 -12.008 -19.984 1 95.06 275 GLU B N 1
ATOM 4577 C CA . GLU B 1 275 ? 18.109 -11.664 -18.781 1 95.06 275 GLU B CA 1
ATOM 4578 C C . GLU B 1 275 ? 18.344 -12.883 -17.906 1 95.06 275 GLU B C 1
ATOM 4580 O O . GLU B 1 275 ? 19.391 -13.023 -17.281 1 95.06 275 GLU B O 1
ATOM 4585 N N . VAL B 1 276 ? 17.391 -13.766 -17.828 1 95.06 276 VAL B N 1
ATOM 4586 C CA . VAL B 1 276 ? 17.422 -14.883 -16.891 1 95.06 276 VAL B CA 1
ATOM 4587 C C . VAL B 1 276 ? 17.844 -16.156 -17.625 1 95.06 276 VAL B C 1
ATOM 4589 O O . VAL B 1 276 ? 18.234 -17.141 -16.984 1 95.06 276 VAL B O 1
ATOM 4592 N N . ASN B 1 277 ? 17.75 -16.156 -18.938 1 93.44 277 ASN B N 1
ATOM 4593 C CA . ASN B 1 277 ? 18.031 -17.328 -19.766 1 93.44 277 ASN B CA 1
ATOM 4594 C C . ASN B 1 277 ? 17.141 -18.516 -19.391 1 93.44 277 ASN B C 1
ATOM 4596 O O . ASN B 1 277 ? 17.625 -19.609 -19.141 1 93.44 277 ASN B O 1
ATOM 4600 N N . TRP B 1 278 ? 15.836 -18.188 -19.281 1 94.06 278 TRP B N 1
ATOM 4601 C CA . TRP B 1 278 ? 14.844 -19.203 -18.938 1 94.06 278 TRP B CA 1
ATOM 4602 C C . TRP B 1 278 ? 13.828 -19.359 -20.062 1 94.06 278 TRP B C 1
ATOM 4604 O O . TRP B 1 278 ? 13.398 -18.375 -20.672 1 94.06 278 TRP B O 1
ATOM 4614 N N . GLU B 1 279 ? 13.539 -20.578 -20.328 1 89.62 279 GLU B N 1
ATOM 4615 C CA . GLU B 1 279 ? 12.453 -20.922 -21.234 1 89.62 279 GLU B CA 1
ATOM 4616 C C . GLU B 1 279 ? 11.664 -22.125 -20.734 1 89.62 279 GLU B C 1
ATOM 4618 O O . GLU B 1 279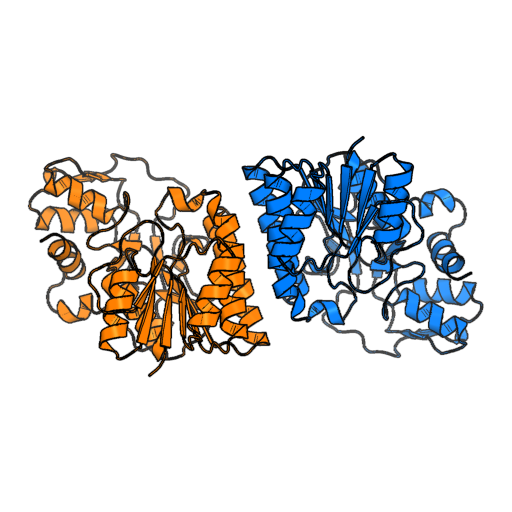 ? 12.164 -22.922 -19.938 1 89.62 279 GLU B O 1
ATOM 4623 N N . THR B 1 280 ? 10.461 -22.172 -21.156 1 84.81 280 THR B N 1
ATOM 4624 C CA . THR B 1 280 ? 9.586 -23.234 -20.703 1 84.81 280 THR B CA 1
ATOM 4625 C C . THR B 1 280 ? 10.156 -24.609 -21.094 1 84.81 280 THR B C 1
ATOM 4627 O O . THR B 1 280 ? 10.734 -24.75 -22.172 1 84.81 280 THR B O 1
ATOM 4630 N N . ASN B 1 281 ? 10.406 -25.469 -20.094 1 65.12 281 ASN B N 1
ATOM 4631 C CA . ASN B 1 281 ? 10.891 -26.828 -20.344 1 65.12 281 ASN B CA 1
ATOM 4632 C C . ASN B 1 281 ? 9.875 -27.641 -21.141 1 65.12 281 ASN B C 1
ATOM 4634 O O . ASN B 1 281 ? 10.25 -28.5 -21.938 1 65.12 281 ASN B O 1
ATOM 4638 N N . ILE B 1 282 ? 8.68 -27.422 -20.719 1 52.44 282 ILE B N 1
ATOM 4639 C CA . ILE B 1 282 ? 7.684 -28.281 -21.344 1 52.44 282 ILE B CA 1
ATOM 4640 C C . ILE B 1 282 ? 7.816 -28.172 -22.875 1 52.44 282 ILE B C 1
ATOM 4642 O O . ILE B 1 282 ? 7.52 -29.141 -23.594 1 52.44 282 ILE B O 1
ATOM 4646 N N . ARG B 1 283 ? 8.383 -27.031 -23.344 1 47.59 283 ARG B N 1
ATOM 4647 C CA . ARG B 1 283 ? 8.727 -26.969 -24.75 1 47.59 283 ARG B CA 1
ATOM 4648 C C . ARG B 1 283 ? 9.852 -27.953 -25.094 1 47.59 283 ARG B C 1
ATOM 4650 O O . ARG B 1 283 ? 9.867 -28.547 -26.172 1 47.59 283 ARG B O 1
ATOM 4657 N N . PHE B 1 284 ? 10.883 -27.844 -24.094 1 40.97 284 PHE B N 1
ATOM 4658 C CA . PHE B 1 284 ? 12.047 -28.656 -24.469 1 40.97 284 PHE B CA 1
ATOM 4659 C C . PHE B 1 284 ? 11.688 -30.125 -24.484 1 40.97 284 PHE B C 1
ATOM 4661 O O . PHE B 1 284 ? 12.172 -30.875 -25.328 1 40.97 284 PHE B O 1
ATOM 4668 N N . LYS B 1 285 ? 11.133 -30.609 -23.375 1 40.94 285 LYS B N 1
ATOM 4669 C CA . LYS B 1 285 ? 10.961 -32.062 -23.375 1 40.94 285 LYS B CA 1
ATOM 4670 C C . LYS B 1 285 ? 10.086 -32.5 -24.547 1 40.94 285 LYS B C 1
ATOM 4672 O O . LYS B 1 285 ? 10.258 -33.625 -25.078 1 40.94 285 LYS B O 1
ATOM 4677 N N . TYR B 1 286 ? 9.047 -31.656 -24.859 1 41.5 286 TYR B N 1
ATOM 4678 C CA . TYR B 1 286 ? 8.234 -32.125 -25.969 1 41.5 286 TYR B CA 1
ATOM 4679 C C . TYR B 1 286 ? 8.469 -31.266 -27.203 1 41.5 286 TYR B C 1
ATOM 4681 O O . TYR B 1 286 ? 7.516 -30.781 -27.828 1 41.5 286 TYR B O 1
ATOM 4689 N N . ARG B 1 287 ? 9.578 -30.688 -27.438 1 42.22 287 ARG B N 1
ATOM 4690 C CA . ARG B 1 287 ? 10.047 -29.953 -28.594 1 42.22 287 ARG B CA 1
ATOM 4691 C C . ARG B 1 287 ? 9.508 -30.547 -29.891 1 42.22 287 ARG B C 1
ATOM 4693 O O . ARG B 1 287 ? 9.336 -29.844 -30.891 1 42.22 287 ARG B O 1
ATOM 4700 N N . ASN B 1 288 ? 9.703 -31.75 -30.125 1 37.81 288 ASN B N 1
ATOM 4701 C CA . ASN B 1 288 ? 9.383 -32.312 -31.438 1 37.81 288 ASN B CA 1
ATOM 4702 C C . ASN B 1 288 ? 7.883 -32.281 -31.719 1 37.81 288 ASN B C 1
ATOM 4704 O O . ASN B 1 288 ? 7.449 -32.531 -32.844 1 37.81 288 ASN B O 1
ATOM 4708 N N . ARG B 1 289 ? 6.926 -32.875 -30.844 1 37.66 289 ARG B N 1
ATOM 4709 C CA . ARG B 1 289 ? 5.539 -33.031 -31.266 1 37.66 289 ARG B CA 1
ATOM 4710 C C . ARG B 1 289 ? 4.746 -31.75 -31.047 1 37.66 289 ARG B C 1
ATOM 4712 O O . ARG B 1 289 ? 4.93 -31.078 -30.031 1 37.66 289 ARG B O 1
ATOM 4719 N N . ARG B 1 290 ? 4.293 -31.062 -31.969 1 41 290 ARG B N 1
ATOM 4720 C CA . ARG B 1 290 ? 3.428 -29.891 -32 1 41 290 ARG B CA 1
ATOM 4721 C C . ARG B 1 290 ? 2.682 -29.719 -30.688 1 41 290 ARG B C 1
ATOM 4723 O O . ARG B 1 290 ? 2.348 -28.594 -30.312 1 41 290 ARG B O 1
ATOM 4730 N N . ASN B 1 291 ? 1.857 -30.625 -30.156 1 38.06 291 ASN B N 1
ATOM 4731 C CA . ASN B 1 291 ? 0.826 -30.594 -29.125 1 38.06 291 ASN B CA 1
ATOM 4732 C C . ASN B 1 291 ? 1.432 -30.656 -27.734 1 38.06 291 ASN B C 1
ATOM 4734 O O . ASN B 1 291 ? 0.933 -31.375 -26.859 1 38.06 291 ASN B O 1
ATOM 4738 N N . ASN B 1 292 ? 2.611 -30.234 -27.438 1 43.12 292 ASN B N 1
ATOM 4739 C CA . ASN B 1 292 ? 3.432 -30.375 -26.234 1 43.12 292 ASN B CA 1
ATOM 4740 C C . ASN B 1 292 ? 2.742 -29.781 -25.016 1 43.12 292 ASN B C 1
ATOM 4742 O O . ASN B 1 292 ? 2.957 -30.234 -23.891 1 43.12 292 ASN B O 1
ATOM 4746 N N . PHE B 1 293 ? 2.307 -28.656 -25.109 1 44.88 293 PHE B N 1
ATOM 4747 C CA . PHE B 1 293 ? 1.493 -28.062 -24.047 1 44.88 293 PHE B CA 1
ATOM 4748 C C . PHE B 1 293 ? 0.525 -29.094 -23.469 1 44.88 293 PHE B C 1
ATOM 4750 O O . PHE B 1 293 ? 0.366 -29.203 -22.25 1 44.88 293 PHE B O 1
ATOM 4757 N N . MET B 1 294 ? -0.067 -29.875 -24.484 1 41.78 294 MET B N 1
ATOM 4758 C CA . MET B 1 294 ? -1.151 -30.828 -24.281 1 41.78 294 MET B CA 1
ATOM 4759 C C . MET B 1 294 ? -0.685 -32 -23.422 1 41.78 294 MET B C 1
ATOM 4761 O O . MET B 1 294 ? -1.442 -32.531 -22.609 1 41.78 294 MET B O 1
ATOM 4765 N N . VAL B 1 295 ? 0.573 -32.344 -23.703 1 41.81 295 VAL B N 1
ATOM 4766 C CA . VAL B 1 295 ? 1.124 -33.562 -23.094 1 41.81 295 VAL B CA 1
ATOM 4767 C C . VAL B 1 295 ? 1.394 -33.312 -21.609 1 41.81 295 VAL B C 1
ATOM 4769 O O . VAL B 1 295 ? 1.132 -34.156 -20.766 1 41.81 295 VAL B O 1
ATOM 4772 N N . GLY B 1 296 ? 1.868 -32.188 -21.297 1 46.56 296 GLY B N 1
ATOM 4773 C CA . GLY B 1 296 ? 2.078 -31.859 -19.891 1 46.56 296 GLY B CA 1
ATOM 4774 C C . GLY B 1 296 ? 0.796 -31.844 -19.078 1 46.56 296 GLY B C 1
ATOM 4775 O O . GLY B 1 296 ? 0.807 -32.156 -17.891 1 46.56 296 GLY B O 1
ATOM 4776 N N . ILE B 1 297 ? -0.215 -31.312 -19.609 1 47.56 297 ILE B N 1
ATOM 4777 C CA . ILE B 1 297 ? -1.532 -31.266 -18.984 1 47.56 297 ILE B CA 1
ATOM 4778 C C . ILE B 1 297 ? -2.01 -32.688 -18.672 1 47.56 297 ILE B C 1
ATOM 4780 O O . ILE B 1 297 ? -2.582 -32.938 -17.609 1 47.56 297 ILE B O 1
ATOM 4784 N N . ILE B 1 298 ? -1.84 -33.594 -19.625 1 42.5 298 ILE B N 1
ATOM 4785 C CA . ILE B 1 298 ? -2.359 -34.969 -19.531 1 42.5 298 ILE B CA 1
ATOM 4786 C C . ILE B 1 298 ? -1.549 -35.75 -18.5 1 42.5 298 ILE B C 1
ATOM 4788 O O . ILE B 1 298 ? -2.102 -36.562 -17.75 1 42.5 298 ILE B O 1
ATOM 4792 N N . TYR B 1 299 ? -0.252 -35.625 -18.531 1 41.81 299 TYR B N 1
ATOM 4793 C CA . TYR B 1 299 ? 0.542 -36.531 -17.703 1 41.81 299 TYR B CA 1
ATOM 4794 C C . TYR B 1 299 ? 0.42 -36.188 -16.234 1 41.81 299 TYR B C 1
ATOM 4796 O O . TYR B 1 299 ? 1.03 -36.812 -15.375 1 41.81 299 TYR B O 1
ATOM 4804 N N . THR B 1 300 ? -0.093 -35.031 -15.93 1 42.56 300 THR B N 1
ATOM 4805 C CA . THR B 1 300 ? -0.189 -34.781 -14.5 1 42.56 300 THR B CA 1
ATOM 4806 C C . THR B 1 300 ? -1.295 -35.594 -13.859 1 42.56 300 THR B C 1
ATOM 4808 O O . THR B 1 300 ? -1.472 -35.594 -12.641 1 42.56 300 THR B O 1
ATOM 4811 N N . LYS B 1 301 ? -2.301 -36.031 -14.508 1 39.53 301 LYS B N 1
ATOM 4812 C CA . LYS B 1 301 ? -3.312 -36.844 -13.844 1 39.53 301 LYS B CA 1
ATOM 4813 C C . LYS B 1 301 ? -2.75 -38.188 -13.438 1 39.53 301 LYS B C 1
ATOM 4815 O O . LYS B 1 301 ? -3.346 -38.906 -12.625 1 39.53 301 LYS B O 1
ATOM 4820 N N . THR B 1 302 ? -2.021 -38.938 -14.375 1 31.03 302 THR B N 1
ATOM 4821 C CA . THR B 1 302 ? -1.752 -40.312 -13.992 1 31.03 302 THR B CA 1
ATOM 4822 C C . THR B 1 302 ? -0.579 -40.375 -13.023 1 31.03 302 THR B C 1
ATOM 4824 O O . THR B 1 302 ? 0.408 -39.656 -13.172 1 31.03 302 THR B O 1
#

Sequence (604 aa):
MKKVVVTGGSGWIGKYVVHSLIQKGYEVHATYNKNNPSHLPCHWHKVNLLRDDEVKQFISDVQPSHLIHLAWEAVPPACYVSINNYYWLKSSISLIQHFTTCGGKRVVVAGTGAEYEWFNGVLFEDSSLLSYKTPYSLCKNALHSWLETYAQQTGLSMCWGRIFHMYGPHEQGNRLVSNIITSLLKNEEALCTHGKQSRDFLHVSDVADALVTVLEHGVTGTINIASGQSVQIKELASIIAKKIGKEHLIKLDAIPFSKDEPLFVGVSVERLKTEVNWETNIRFKYRNRRNNFMVGIIYTKTMKKVVVTGGSGWIGKYVVHSLIQKGYEVHATYNKNNPSHLPCHWHKVNLLRDDEVKQFISDVQPSHLIHLAWEAVPPACYVSINNYYWLKSSISLIQHFTTCGGKRVVVAGTGAEYEWFNGVLFEDSSLLSYKTPYSLCKNALHSWLETYAQQTGLSMCWGRIFHMYGPHEQGNRLVSNIITSLLKNEEALCTHGKQSRDFLHVSDVADALVTVLEHGVTGTINIASGQSVQIKELASIIAKKIGKEHLIKLDAIPFSKDEPLFVGVSVERLKTEVNWETNIRFKYRNRRNNFMVGIIYTKT